Protein AF-A0A0U1M6E9-F1 (afdb_monomer)

Foldseek 3Di:
DDDDDDDDDDDDDDDDDDDDDDDDDDDDDDDDDDDDDDDDDDDDDDDDDDDDDDPVCPPDDDPLLDPPPDLDPVSVVVSVVVSVVVVVVVVVVVVVVVVVVVPDDDDDDDDDDDDDDDDDDDDDDDPDDQDQALPAPPCNVVVLVVLVVVQVVCVVVVHHDPLSVQLVLLVQLSVLLCLLCVQQVHHSVLRNDQPRWAPLCDDDPPDDLVSHDPLLRADPQSNPQTDRNSLRSQSHRVSSNVVSVCPPVDDVNVVSCLRHVSVDCQNQFKYWHAADRSNDNSRIDIDGNCPDFWWFFWQAALVCQLPTDIDTDDFPDDDLQKWKFQFFKFWDDPVQNCQSNCLVHDFDPRAADTFLTWGFTCDHHPPQDPDDGGFTKHAGQWQWACCCVQHDDPCSVVLNRLPHPDPQTATQARGAGNSRGGHHHRLTRMHMGRNQRIGGQDPLDDSQQRSLCRFLLQQLLVQCVVLPQAQVWAEEEEDCASNRLSNLLNSVLRHHVAYEYEYAAPVCFVVSVVSPHPYYHHNNPDPPSLVVQFQPGQEYEYQAADQPPPVLSVLRNHHAQHEYEYRHDGSDDHYDDDPCSCPVRVYYYYYTGGGRSVSSNVSSVSCSVSVRGGDEDEDASVCVSVVSVCVVVRVPPHIYMHGDPVRD

Sequence (648 aa):
MRLAMNGTDQVTLFEPAKDMIKPAVASGYDACAYKGNWSPDYTNITFGICAYFMRQQAGIRLPEDDWTGVTDREARKKLQNRLNQRAHRLRRKDNTRSRKALNQQTKPQYNSSQILGESLVDVQEGKDGFAICSSSPKNSEMLRRRIEAAAYKSYLEGAPKLEHLISLSRLNVHRAIKDNIIAIGMTPSWMIDDNSISIFNLQVPGFTEDSIPLSLRPTVIQRQIPHHPWLDFFPFPRMRDNLILAGDSFDDTQLCRDMTAFWDNKSVGTVLLVWGQPWDPENWEMINDTDYAFQGWMGLDKDSIGNLKWQTYEPKPWEETDVDIKVTHCGICGSDLHTLRSGWGATMYPCVVGHEIVGIAVRVGSEVKHIKVGDRVGVGAQSDSCRNRTGKCKDCTLGRENLCNKKGRCDTYNSVFLNGGKSYGGYADYNRTPGAFVVRIPDGLSSSAAAPMLCGGITTYAPLKNNGCGPNKSVAIIGVGGLGHFGILWAKALGAARVVGISRKESKRADVLKLGADDYIATEDEEDWALKHAGSFDLIVSTVSSPTMPLREYIGLLDSNGTLVQVGAPEDKLPDILAFDLIMKGRSLSGSLIGPPAQIEEMLQLAVEKNVQPWIQERPMSEANQAVMDMENGLARYRYTLVNEKHT

Nearest PDB structures (foldseek):
  1rjw-assembly1_D  TM=9.323E-01  e=1.829E-30  Geobacillus stearothermophilus
  4gkv-assembly1_C  TM=9.189E-01  e=7.071E-30  Escherichia coli K-12
  6n7l-assembly2_H  TM=9.159E-01  e=3.236E-29  Elizabethkingia anophelis NUHP1
  4z6k-assembly1_D  TM=9.227E-01  e=4.569E-28  Moraxella sp. TAE123
  1h2b-assembly1_B  TM=8.550E-01  e=3.751E-24  Aeropyrum pernix

Structure (mmCIF, N/CA/C/O backbone):
data_AF-A0A0U1M6E9-F1
#
_entry.id   AF-A0A0U1M6E9-F1
#
loop_
_atom_site.group_PDB
_atom_site.id
_atom_site.type_symbol
_atom_site.label_atom_id
_atom_site.label_alt_id
_atom_site.label_comp_id
_atom_site.label_asym_id
_atom_site.label_entity_id
_atom_site.label_seq_id
_atom_site.pdbx_PDB_ins_code
_atom_site.Cartn_x
_atom_site.Cartn_y
_atom_site.Cartn_z
_atom_site.occupancy
_atom_site.B_iso_or_equiv
_atom_site.auth_seq_id
_atom_site.auth_comp_id
_atom_site.auth_asym_id
_atom_site.auth_atom_id
_atom_site.pdbx_PDB_model_num
ATOM 1 N N . MET A 1 1 ? 16.988 3.629 -25.836 1.00 22.61 1 MET A N 1
ATOM 2 C CA . MET A 1 1 ? 18.094 4.605 -25.770 1.00 22.61 1 MET A CA 1
ATOM 3 C C . MET A 1 1 ? 18.431 5.056 -27.192 1.00 22.61 1 MET A C 1
ATOM 5 O O . MET A 1 1 ? 19.005 4.283 -27.944 1.00 22.61 1 MET A O 1
ATOM 9 N N . ARG A 1 2 ? 17.979 6.246 -27.611 1.00 20.78 2 ARG A N 1
ATOM 10 C CA . ARG A 1 2 ? 18.458 6.913 -28.835 1.00 20.78 2 ARG A CA 1
ATOM 11 C C . ARG A 1 2 ? 19.473 7.953 -28.376 1.00 20.78 2 ARG A C 1
ATOM 13 O O . ARG A 1 2 ? 19.093 8.907 -27.709 1.00 20.78 2 ARG A O 1
ATOM 20 N N . LEU A 1 3 ? 20.747 7.729 -28.672 1.00 21.64 3 LEU A N 1
ATOM 21 C CA . LEU A 1 3 ? 21.781 8.742 -28.505 1.00 21.64 3 LEU A CA 1
ATOM 22 C C . LEU A 1 3 ? 21.714 9.669 -29.718 1.00 21.64 3 LEU A C 1
ATOM 24 O O . LEU A 1 3 ? 22.080 9.277 -30.821 1.00 21.64 3 LEU A O 1
ATOM 28 N N . ALA A 1 4 ? 21.224 10.884 -29.508 1.00 24.69 4 ALA A N 1
ATOM 29 C CA . ALA A 1 4 ? 21.472 12.008 -30.394 1.00 24.69 4 ALA A CA 1
ATOM 30 C C . ALA A 1 4 ? 21.712 13.230 -29.505 1.00 24.69 4 ALA A C 1
ATOM 32 O O . ALA A 1 4 ? 20.782 13.781 -28.924 1.00 24.69 4 ALA A O 1
ATOM 33 N N . MET A 1 5 ? 22.981 13.599 -29.359 1.00 29.39 5 MET A N 1
ATOM 34 C CA . MET A 1 5 ? 23.391 14.917 -28.895 1.00 29.39 5 MET A CA 1
ATOM 35 C C . MET A 1 5 ? 24.010 15.621 -30.094 1.00 29.39 5 MET A C 1
ATOM 37 O O . MET A 1 5 ? 24.969 15.106 -30.655 1.00 29.39 5 MET A O 1
ATOM 41 N N . ASN A 1 6 ? 23.469 16.778 -30.459 1.00 29.14 6 ASN A N 1
ATOM 42 C CA . ASN A 1 6 ? 24.199 17.812 -31.180 1.00 29.14 6 ASN A CA 1
ATOM 43 C C . ASN A 1 6 ? 23.867 19.143 -30.509 1.00 29.14 6 ASN A C 1
ATOM 45 O O . ASN A 1 6 ? 22.697 19.462 -30.295 1.00 29.14 6 ASN A O 1
ATOM 49 N N . GLY A 1 7 ? 24.915 19.866 -30.126 1.00 26.55 7 GLY A N 1
ATOM 50 C CA . GLY A 1 7 ? 24.835 21.198 -29.550 1.00 26.55 7 GLY A CA 1
ATOM 51 C C . GLY A 1 7 ? 24.865 22.299 -30.609 1.00 26.55 7 GLY A C 1
ATOM 52 O O . GLY A 1 7 ? 25.395 22.112 -31.702 1.00 26.55 7 GLY A O 1
ATOM 53 N N . THR A 1 8 ? 24.330 23.441 -30.175 1.00 27.47 8 THR A N 1
ATOM 54 C CA . THR A 1 8 ? 24.464 24.824 -30.667 1.00 27.47 8 THR A CA 1
ATOM 55 C C . THR A 1 8 ? 23.654 25.267 -31.896 1.00 27.47 8 THR A C 1
ATOM 57 O O . THR A 1 8 ? 24.064 25.100 -33.039 1.00 27.47 8 THR A O 1
ATOM 60 N N . ASP A 1 9 ? 22.496 25.868 -31.583 1.00 26.83 9 ASP A N 1
ATOM 61 C CA . ASP A 1 9 ? 21.990 27.197 -31.975 1.00 26.83 9 ASP A CA 1
ATOM 62 C C . ASP A 1 9 ? 22.144 27.689 -33.427 1.00 26.83 9 ASP A C 1
ATOM 64 O O . ASP A 1 9 ? 23.169 28.244 -33.805 1.00 26.83 9 ASP A O 1
ATOM 68 N N . GLN A 1 10 ? 21.046 27.656 -34.194 1.00 25.05 10 GLN A N 1
ATOM 69 C CA . GLN A 1 10 ? 20.233 28.849 -34.500 1.00 25.05 10 GLN A CA 1
ATOM 70 C C . GLN A 1 10 ? 18.951 28.472 -35.266 1.00 25.05 10 GLN A C 1
ATOM 72 O O . GLN A 1 10 ? 18.933 27.608 -36.138 1.00 25.05 10 GLN A O 1
ATOM 77 N N . VAL A 1 11 ? 17.858 29.141 -34.897 1.00 23.81 11 VAL A N 1
ATOM 78 C CA . VAL A 1 11 ? 16.506 29.008 -35.452 1.00 23.81 11 VAL A CA 1
ATOM 79 C C . VAL A 1 11 ? 16.386 29.822 -36.742 1.00 23.81 11 VAL A C 1
ATOM 81 O O . VAL A 1 11 ? 16.723 31.004 -36.755 1.00 23.81 11 VAL A O 1
ATOM 84 N N . THR A 1 12 ? 15.816 29.245 -37.803 1.00 25.31 12 THR A N 1
ATOM 85 C CA . THR A 1 12 ? 15.094 30.020 -38.828 1.00 25.31 12 THR A CA 1
ATOM 86 C C . THR A 1 12 ? 14.003 29.176 -39.491 1.00 25.31 12 THR A C 1
ATOM 88 O O . THR A 1 12 ? 14.226 28.043 -39.908 1.00 25.31 12 THR A O 1
ATOM 91 N N . LEU A 1 13 ? 12.797 29.745 -39.517 1.00 22.72 13 LEU A N 1
ATOM 92 C CA . LEU A 1 13 ? 11.547 29.203 -40.055 1.00 22.72 13 LEU A CA 1
ATOM 93 C C . LEU A 1 13 ? 11.471 29.413 -41.576 1.00 22.72 13 LEU A C 1
ATOM 95 O O . LEU A 1 13 ? 11.763 30.515 -42.029 1.00 22.72 13 LEU A O 1
ATOM 99 N N . PHE A 1 14 ? 10.975 28.425 -42.331 1.00 23.66 14 PHE A N 1
ATOM 100 C CA . PHE A 1 14 ? 10.361 28.646 -43.649 1.00 23.66 14 PHE A CA 1
ATOM 101 C C . PHE A 1 14 ? 9.139 27.731 -43.856 1.00 23.66 14 PHE A C 1
ATOM 103 O O . PHE A 1 14 ? 9.189 26.529 -43.600 1.00 23.66 14 PHE A O 1
ATOM 110 N N . GLU A 1 15 ? 8.036 28.351 -44.284 1.00 26.84 15 GLU A N 1
ATOM 111 C CA . GLU A 1 15 ? 6.724 27.772 -44.615 1.00 26.84 15 GLU A CA 1
ATOM 112 C C . GLU A 1 15 ? 6.699 27.021 -45.971 1.00 26.84 15 GLU A C 1
ATOM 114 O O . GLU A 1 15 ? 7.597 27.207 -46.795 1.00 26.84 15 GLU A O 1
ATOM 119 N N . PRO A 1 16 ? 5.669 26.182 -46.236 1.00 26.12 16 PRO A N 1
ATOM 120 C CA . PRO A 1 16 ? 5.610 25.302 -47.403 1.00 26.12 16 PRO A CA 1
ATOM 121 C C . PRO A 1 16 ? 4.965 25.963 -48.633 1.00 26.12 16 PRO A C 1
ATOM 123 O O . PRO A 1 16 ? 3.899 26.573 -48.542 1.00 26.12 16 PRO A O 1
ATOM 126 N N . ALA A 1 17 ? 5.549 25.749 -49.815 1.00 26.36 17 ALA A N 1
ATOM 127 C CA . ALA A 1 17 ? 4.908 26.070 -51.090 1.00 26.36 17 ALA A CA 1
ATOM 128 C C . ALA A 1 17 ? 3.998 24.918 -51.565 1.00 26.36 17 ALA A C 1
ATOM 130 O O . ALA A 1 17 ? 4.390 23.750 -51.568 1.00 26.36 17 ALA A O 1
ATOM 131 N N . LYS A 1 18 ? 2.772 25.291 -51.947 1.00 25.81 18 LYS A N 1
ATOM 132 C CA . LYS A 1 18 ? 1.712 24.476 -52.560 1.00 25.81 18 LYS A CA 1
ATOM 133 C C . LYS A 1 18 ? 1.840 24.422 -54.095 1.00 25.81 18 LYS A C 1
ATOM 135 O O . LYS A 1 18 ? 2.441 25.309 -54.689 1.00 25.81 18 LYS A O 1
ATOM 140 N N . ASP A 1 19 ? 1.126 23.441 -54.665 1.00 26.77 19 ASP A N 1
ATOM 141 C CA . ASP A 1 19 ? 0.728 23.235 -56.077 1.00 26.77 19 ASP A CA 1
ATOM 142 C C . ASP A 1 19 ? 1.803 22.585 -56.987 1.00 26.77 19 ASP A C 1
ATOM 144 O O . ASP A 1 19 ? 2.976 22.903 -56.895 1.00 26.77 19 ASP A O 1
ATOM 148 N N . MET A 1 20 ? 1.538 21.602 -57.865 1.00 24.59 20 MET A N 1
ATOM 149 C CA . MET A 1 20 ? 0.344 21.267 -58.651 1.00 24.59 20 MET A CA 1
ATOM 150 C C . MET A 1 20 ? 0.161 19.747 -58.876 1.00 24.59 20 MET A C 1
ATOM 152 O O . MET A 1 20 ? 1.091 18.947 -58.843 1.00 24.59 20 MET A O 1
ATOM 156 N N . ILE A 1 21 ? -1.088 19.387 -59.175 1.00 24.52 21 ILE A N 1
ATOM 157 C CA . ILE A 1 21 ? -1.635 18.059 -59.476 1.00 24.52 21 ILE A CA 1
ATOM 158 C C . ILE A 1 21 ? -1.768 17.846 -61.011 1.00 24.52 21 ILE A C 1
ATOM 160 O O . ILE A 1 21 ? -2.099 18.797 -61.717 1.00 24.52 21 ILE A O 1
ATOM 164 N N . LYS A 1 22 ? -1.703 16.560 -61.439 1.00 26.34 22 LYS A N 1
ATOM 165 C CA . LYS A 1 22 ? -2.398 15.860 -62.575 1.00 26.34 22 LYS A CA 1
ATOM 166 C C . LYS A 1 22 ? -1.639 15.522 -63.896 1.00 26.34 22 LYS A C 1
ATOM 168 O O . LYS A 1 22 ? -0.569 16.065 -64.130 1.00 26.34 22 LYS A O 1
ATOM 173 N N . PRO A 1 23 ? -2.127 14.525 -64.693 1.00 36.19 23 PRO A N 1
ATOM 174 C CA . PRO A 1 23 ? -1.373 13.307 -65.047 1.00 36.19 23 PRO A CA 1
ATOM 175 C C . PRO A 1 23 ? -1.349 13.011 -66.570 1.00 36.19 23 PRO A C 1
ATOM 177 O O . PRO A 1 23 ? -1.952 13.731 -67.360 1.00 36.19 23 PRO A O 1
ATOM 180 N N . ALA A 1 24 ? -0.737 11.899 -66.994 1.00 23.94 24 ALA A N 1
ATOM 181 C CA . ALA A 1 24 ? -0.949 11.353 -68.338 1.00 23.94 24 ALA A CA 1
ATOM 182 C C . ALA A 1 24 ? -1.082 9.822 -68.325 1.00 23.94 24 ALA A C 1
ATOM 184 O O . ALA A 1 24 ? -0.353 9.112 -67.638 1.00 23.94 24 ALA A O 1
ATOM 185 N N . VAL A 1 25 ? -2.073 9.364 -69.088 1.00 25.84 25 VAL A N 1
ATOM 186 C CA . VAL A 1 25 ? -2.580 8.003 -69.297 1.00 25.84 25 VAL A CA 1
ATOM 187 C C . VAL A 1 25 ? -2.230 7.574 -70.727 1.00 25.84 25 VAL A C 1
ATOM 189 O O . VAL A 1 25 ? -2.335 8.417 -71.612 1.00 25.84 25 VAL A O 1
ATOM 192 N N . ALA A 1 26 ? -1.909 6.291 -70.953 1.00 24.92 26 ALA A N 1
ATOM 193 C CA . ALA A 1 26 ? -2.154 5.501 -72.187 1.00 24.92 26 ALA A CA 1
ATOM 194 C C . ALA A 1 26 ? -1.598 4.064 -71.974 1.00 24.92 26 ALA A C 1
ATOM 196 O O . ALA A 1 26 ? -0.418 3.928 -71.675 1.00 24.92 26 ALA A O 1
ATOM 197 N N . SER A 1 27 ? -2.415 3.004 -71.811 1.00 26.33 27 SER A N 1
ATOM 198 C CA . SER A 1 27 ? -3.004 2.093 -72.839 1.00 26.33 27 SER A CA 1
ATOM 199 C C . SER A 1 27 ? -1.961 1.291 -73.649 1.00 26.33 27 SER A C 1
ATOM 201 O O . SER A 1 27 ? -1.072 1.915 -74.206 1.00 26.33 27 SER A O 1
ATOM 203 N N . GLY A 1 28 ? -2.001 -0.033 -73.862 1.00 23.94 28 GLY A N 1
ATOM 204 C CA . GLY A 1 28 ? -2.926 -1.132 -73.538 1.00 23.94 28 GLY A CA 1
ATOM 205 C C . GLY A 1 28 ? -2.527 -2.425 -74.306 1.00 23.94 28 GLY A C 1
ATOM 206 O O . GLY A 1 28 ? -1.734 -2.322 -75.235 1.00 23.94 28 GLY A O 1
ATOM 207 N N . TYR A 1 29 ? -3.133 -3.571 -73.924 1.00 25.09 29 TYR A N 1
ATOM 208 C CA . TYR A 1 29 ? -3.356 -4.846 -74.673 1.00 25.09 29 TYR A CA 1
ATOM 209 C C . TYR A 1 29 ? -2.116 -5.668 -75.154 1.00 25.09 29 TYR A C 1
ATOM 211 O O . TYR A 1 29 ? -1.067 -5.107 -75.415 1.00 25.09 29 TYR A O 1
ATOM 219 N N . ASP A 1 30 ? -2.091 -7.006 -75.290 1.00 25.47 30 ASP A N 1
ATOM 220 C CA . ASP A 1 30 ? -3.135 -8.042 -75.333 1.00 25.47 30 ASP A CA 1
ATOM 221 C C . ASP A 1 30 ? -2.570 -9.475 -75.108 1.00 25.47 30 ASP A C 1
ATOM 223 O O . ASP A 1 30 ? -1.360 -9.702 -75.112 1.00 25.47 30 ASP A O 1
ATOM 227 N N . ALA A 1 31 ? -3.477 -10.440 -74.925 1.00 29.22 31 ALA A N 1
ATOM 228 C CA . ALA A 1 31 ? -3.264 -11.855 -74.592 1.00 29.22 31 ALA A CA 1
ATOM 229 C C . ALA A 1 31 ? -2.835 -12.781 -75.758 1.00 29.22 31 ALA A C 1
ATOM 231 O O . ALA A 1 31 ? -3.095 -12.492 -76.921 1.00 29.22 31 ALA A O 1
ATOM 232 N N . CYS A 1 32 ? -2.324 -13.986 -75.443 1.00 23.27 32 CYS A N 1
ATOM 233 C CA . CYS A 1 32 ? -2.532 -15.172 -76.291 1.00 23.27 32 CYS A CA 1
ATOM 234 C C . CYS A 1 32 ? -2.420 -16.495 -75.503 1.00 23.27 32 CYS A C 1
ATOM 236 O O . CYS A 1 32 ? -1.540 -16.667 -74.662 1.00 23.27 32 CYS A O 1
ATOM 238 N N . ALA A 1 33 ? -3.331 -17.427 -75.786 1.00 26.28 33 ALA A N 1
ATOM 239 C CA . ALA A 1 33 ? -3.448 -18.762 -75.199 1.00 26.28 33 ALA A CA 1
ATOM 240 C C . ALA A 1 33 ? -3.190 -19.834 -76.270 1.00 26.28 33 ALA A C 1
ATOM 242 O O . ALA A 1 33 ? -3.603 -19.635 -77.408 1.00 26.28 33 ALA A O 1
ATOM 243 N N . TYR A 1 34 ? -2.628 -21.001 -75.917 1.00 23.72 34 TYR A N 1
ATOM 244 C CA . TYR A 1 34 ? -2.814 -22.228 -76.710 1.00 23.72 34 TYR A CA 1
ATOM 245 C C . TYR A 1 34 ? -2.674 -23.522 -75.885 1.00 23.72 34 TYR A C 1
ATOM 247 O O . TYR A 1 34 ? -1.959 -23.577 -74.888 1.00 23.72 34 TYR A O 1
ATOM 255 N N . LYS A 1 35 ? -3.432 -24.541 -76.312 1.00 25.89 35 LYS A N 1
ATOM 256 C CA . LYS A 1 35 ? -3.700 -25.860 -75.704 1.00 25.89 35 LYS A CA 1
ATOM 257 C C . LYS A 1 35 ? -2.743 -26.957 -76.221 1.00 25.89 35 LYS A C 1
ATOM 259 O O . LYS A 1 35 ? -2.314 -26.872 -77.364 1.00 25.89 35 LYS A O 1
ATOM 264 N N . GLY A 1 36 ? -2.556 -28.049 -75.462 1.00 24.30 36 GLY A N 1
ATOM 265 C CA . GLY A 1 36 ? -1.983 -29.330 -75.935 1.00 24.30 36 GLY A CA 1
ATOM 266 C C . GLY A 1 36 ? -1.994 -30.430 -74.853 1.00 24.30 36 GLY A C 1
ATOM 267 O O . GLY A 1 36 ? -1.836 -30.112 -73.683 1.00 24.30 36 GLY A O 1
ATOM 268 N N . ASN A 1 37 ? -2.244 -31.694 -75.220 1.00 22.70 37 ASN A N 1
ATOM 269 C CA . ASN A 1 37 ? -2.797 -32.780 -74.382 1.00 22.70 37 ASN A CA 1
ATOM 270 C C . ASN A 1 37 ? -2.036 -34.132 -74.625 1.00 22.70 37 ASN A C 1
ATOM 272 O O . ASN A 1 37 ? -1.705 -34.389 -75.775 1.00 22.70 37 ASN A O 1
ATOM 276 N N . TRP A 1 38 ? -1.892 -34.987 -73.582 1.00 22.62 38 TRP A N 1
ATOM 277 C CA . TRP A 1 38 ? -1.633 -36.473 -73.503 1.00 22.62 38 TRP A CA 1
ATOM 278 C C . TRP A 1 38 ? -0.226 -37.160 -73.665 1.00 22.62 38 TRP A C 1
ATOM 280 O O . TRP A 1 38 ? 0.299 -37.244 -74.765 1.00 22.62 38 TRP A O 1
ATOM 290 N N . SER A 1 39 ? 0.275 -37.716 -72.525 1.00 22.48 39 SER A N 1
ATOM 291 C CA . SER A 1 39 ? 0.892 -39.045 -72.127 1.00 22.48 39 SER A CA 1
ATOM 292 C C . SER A 1 39 ? 1.639 -40.012 -73.099 1.00 22.48 39 SER A C 1
ATOM 294 O O . SER A 1 39 ? 1.346 -39.947 -74.286 1.00 22.48 39 SER A O 1
ATOM 296 N N . PRO A 1 40 ? 2.247 -41.146 -72.626 1.00 38.84 40 PRO A N 1
ATOM 297 C CA . PRO A 1 40 ? 3.226 -41.434 -71.538 1.00 38.84 40 PRO A CA 1
ATOM 298 C C . PRO A 1 40 ? 4.446 -42.298 -72.025 1.00 38.84 40 PRO A C 1
ATOM 300 O O . PRO A 1 40 ? 4.388 -42.819 -73.128 1.00 38.84 40 PRO A O 1
ATOM 303 N N . ASP A 1 41 ? 5.530 -42.453 -71.232 1.00 24.00 41 ASP A N 1
ATOM 304 C CA . ASP A 1 41 ? 6.306 -43.719 -71.013 1.00 24.00 41 ASP A CA 1
ATOM 305 C C . ASP A 1 41 ? 7.751 -43.526 -70.445 1.00 24.00 41 ASP A C 1
ATOM 307 O O . ASP A 1 41 ? 8.529 -42.743 -70.978 1.00 24.00 41 ASP A O 1
ATOM 311 N N . TYR A 1 42 ? 8.039 -44.249 -69.335 1.00 24.47 42 TYR A N 1
ATOM 312 C CA . TYR A 1 42 ? 9.275 -44.914 -68.804 1.00 24.47 42 TYR A CA 1
ATOM 313 C C . TYR A 1 42 ? 10.702 -44.345 -69.111 1.00 24.47 42 TYR A C 1
ATOM 315 O O . TYR A 1 42 ? 10.984 -43.995 -70.242 1.00 24.47 42 TYR A O 1
ATOM 323 N N . THR A 1 43 ? 11.763 -44.298 -68.269 1.00 25.56 43 THR A N 1
ATOM 324 C CA . THR A 1 43 ? 12.164 -44.775 -66.912 1.00 25.56 43 THR A CA 1
ATOM 325 C C . THR A 1 43 ? 13.577 -44.223 -66.553 1.00 25.56 43 THR A C 1
ATOM 327 O O . THR A 1 43 ? 14.366 -44.018 -67.469 1.00 25.56 43 THR A O 1
ATOM 330 N N . ASN A 1 44 ? 13.911 -44.146 -65.243 1.00 24.61 44 ASN A N 1
ATOM 331 C CA . ASN A 1 44 ? 15.246 -44.286 -64.572 1.00 24.61 44 ASN A CA 1
ATOM 332 C C . ASN A 1 44 ? 15.926 -43.100 -63.831 1.00 24.61 44 ASN A C 1
ATOM 334 O O . ASN A 1 44 ? 16.815 -42.468 -64.372 1.00 24.61 44 ASN A O 1
ATOM 338 N N . ILE A 1 45 ? 15.638 -42.989 -62.520 1.00 30.80 45 ILE A N 1
ATOM 339 C CA . ILE A 1 45 ? 16.540 -42.888 -61.332 1.00 30.80 45 ILE A CA 1
ATOM 340 C C . ILE A 1 45 ? 17.881 -42.117 -61.438 1.00 30.80 45 ILE A C 1
ATOM 342 O O . ILE A 1 45 ? 18.860 -42.668 -61.931 1.00 30.80 45 ILE A O 1
ATOM 346 N N . THR A 1 46 ? 17.965 -40.962 -60.746 1.00 25.84 46 THR A N 1
ATOM 347 C CA . THR A 1 46 ? 19.076 -40.527 -59.848 1.00 25.84 46 THR A CA 1
ATOM 348 C C . THR A 1 46 ? 18.699 -39.285 -59.015 1.00 25.84 46 THR A C 1
ATOM 350 O O . THR A 1 46 ? 18.183 -38.294 -59.528 1.00 25.84 46 THR A O 1
ATOM 353 N N . PHE A 1 47 ? 19.010 -39.333 -57.716 1.00 27.89 47 PHE A N 1
ATOM 354 C CA . PHE A 1 47 ? 18.908 -38.230 -56.751 1.00 27.89 47 PHE A CA 1
ATOM 355 C C . PHE A 1 47 ? 19.904 -37.099 -57.065 1.00 27.89 47 PHE A C 1
ATOM 357 O O . PHE A 1 47 ? 21.082 -37.367 -57.284 1.00 27.89 47 PHE A O 1
ATOM 364 N N . GLY A 1 48 ? 19.446 -35.843 -56.998 1.00 24.39 48 GLY A N 1
ATOM 365 C CA . GLY A 1 48 ? 20.277 -34.639 -57.074 1.00 24.39 48 GLY A CA 1
ATOM 366 C C . GLY A 1 48 ? 19.759 -33.528 -56.150 1.00 24.39 48 GLY A C 1
ATOM 367 O O . GLY A 1 48 ? 18.560 -33.403 -55.902 1.00 24.39 48 GLY A O 1
ATOM 368 N N . ILE A 1 49 ? 20.713 -32.785 -55.600 1.00 30.83 49 ILE A N 1
ATOM 369 C CA . ILE A 1 49 ? 20.632 -31.741 -54.571 1.00 30.83 49 ILE A CA 1
ATOM 370 C C . ILE A 1 49 ? 20.093 -30.422 -55.162 1.00 30.83 49 ILE A C 1
ATOM 372 O O . ILE A 1 49 ? 20.458 -30.063 -56.275 1.00 30.83 49 ILE A O 1
ATOM 376 N N . CYS A 1 50 ? 19.294 -29.663 -54.397 1.00 25.45 50 CYS A N 1
ATOM 377 C CA . CYS A 1 50 ? 19.015 -28.241 -54.657 1.00 25.45 50 CYS A CA 1
ATOM 378 C C . CYS A 1 50 ? 19.145 -27.427 -53.360 1.00 25.45 50 CYS A C 1
ATOM 380 O O . CYS A 1 50 ? 18.282 -27.495 -52.480 1.00 25.45 50 CYS A O 1
ATOM 382 N N . ALA A 1 51 ? 20.214 -26.636 -53.276 1.00 29.12 51 ALA A N 1
ATOM 383 C CA . ALA A 1 51 ? 20.317 -25.465 -52.413 1.00 29.12 51 ALA A CA 1
ATOM 384 C C . ALA A 1 51 ? 19.845 -24.209 -53.175 1.00 29.12 51 ALA A C 1
ATOM 386 O O . ALA A 1 51 ? 19.829 -24.193 -54.401 1.00 29.12 51 ALA A O 1
ATOM 387 N N . TYR A 1 52 ? 19.496 -23.168 -52.413 1.00 31.39 52 TYR A N 1
ATOM 388 C CA . TYR A 1 52 ? 19.096 -21.816 -52.837 1.00 31.39 52 TYR A CA 1
ATOM 389 C C . TYR A 1 52 ? 17.682 -21.612 -53.401 1.00 31.39 52 TYR A C 1
ATOM 391 O O . TYR A 1 52 ? 17.479 -21.171 -54.520 1.00 31.39 52 TYR A O 1
ATOM 399 N N . PHE A 1 53 ? 16.690 -21.775 -52.524 1.00 26.62 53 PHE A N 1
ATOM 400 C CA . PHE A 1 53 ? 15.602 -20.798 -52.390 1.00 26.62 53 PHE A CA 1
ATOM 401 C C . PHE A 1 53 ? 15.221 -20.725 -50.908 1.00 26.62 53 PHE A C 1
ATOM 403 O O . PHE A 1 53 ? 14.994 -21.754 -50.265 1.00 26.62 53 PHE A O 1
ATOM 410 N N . MET A 1 54 ? 15.156 -19.521 -50.335 1.00 28.86 54 MET A N 1
ATOM 411 C CA . MET A 1 54 ? 14.621 -19.344 -48.985 1.00 28.86 54 MET A CA 1
ATOM 412 C C . MET A 1 54 ? 13.169 -19.845 -48.956 1.00 28.86 54 MET A C 1
ATOM 414 O O . MET A 1 54 ? 12.269 -19.205 -49.494 1.00 28.86 54 MET A O 1
ATOM 418 N N . ARG A 1 55 ? 12.909 -20.978 -48.287 1.00 33.66 55 ARG A N 1
ATOM 419 C CA . ARG A 1 55 ? 11.568 -21.598 -48.172 1.00 33.66 55 ARG A CA 1
ATOM 420 C C . ARG A 1 55 ? 10.501 -20.719 -47.495 1.00 33.66 55 ARG A C 1
ATOM 422 O O . ARG A 1 55 ? 9.344 -21.122 -47.437 1.00 33.66 55 ARG A O 1
ATOM 429 N N . GLN A 1 56 ? 10.850 -19.526 -47.014 1.00 36.47 56 GLN A N 1
ATOM 430 C CA . GLN A 1 56 ? 9.890 -18.538 -46.511 1.00 36.47 56 GLN A CA 1
ATOM 431 C C . GLN A 1 56 ? 9.251 -17.680 -47.625 1.00 36.47 56 GLN A C 1
ATOM 433 O O . GLN A 1 56 ? 8.244 -17.030 -47.371 1.00 36.47 56 GLN A O 1
ATOM 438 N N . GLN A 1 57 ? 9.750 -17.730 -48.868 1.00 35.84 57 GLN A N 1
ATOM 439 C CA . GLN A 1 57 ? 9.202 -16.969 -50.006 1.00 35.84 57 GLN A CA 1
ATOM 440 C C . GLN A 1 57 ? 8.132 -17.712 -50.826 1.00 35.84 57 GLN A C 1
ATOM 442 O O . GLN A 1 57 ? 7.524 -17.123 -51.714 1.00 35.84 57 GLN A O 1
ATOM 447 N N . ALA A 1 58 ? 7.807 -18.969 -50.502 1.00 36.06 58 ALA A N 1
ATOM 448 C CA . ALA A 1 58 ? 6.784 -19.745 -51.223 1.00 36.06 58 ALA A CA 1
ATOM 449 C C . ALA A 1 58 ? 5.339 -19.191 -51.083 1.00 36.06 58 ALA A C 1
ATOM 451 O O . ALA A 1 58 ? 4.391 -19.768 -51.620 1.00 36.06 58 ALA A O 1
ATOM 452 N N . GLY A 1 59 ? 5.156 -18.088 -50.346 1.00 42.19 59 GLY A N 1
ATOM 453 C CA . GLY A 1 59 ? 3.879 -17.411 -50.119 1.00 42.19 59 GLY A CA 1
ATOM 454 C C . GLY A 1 59 ? 3.739 -16.021 -50.750 1.00 42.19 59 GLY A C 1
ATOM 455 O O . GLY A 1 59 ? 2.663 -15.440 -50.610 1.00 42.19 59 GLY A O 1
ATOM 456 N N . ILE A 1 60 ? 4.762 -15.486 -51.430 1.00 44.47 60 ILE A N 1
ATOM 457 C CA . ILE A 1 60 ? 4.669 -14.183 -52.109 1.00 44.47 60 ILE A CA 1
ATOM 458 C C . ILE A 1 60 ? 3.864 -14.384 -53.392 1.00 44.47 60 ILE A C 1
ATOM 460 O O . ILE A 1 60 ? 4.261 -15.143 -54.274 1.00 44.47 60 ILE A O 1
ATOM 464 N N . ARG A 1 61 ? 2.686 -13.761 -53.474 1.00 48.31 61 ARG A N 1
ATOM 465 C CA . ARG A 1 61 ? 1.813 -13.852 -54.658 1.00 48.31 61 ARG A CA 1
ATOM 466 C C . ARG A 1 61 ? 1.571 -12.503 -55.332 1.00 48.31 61 ARG A C 1
ATOM 468 O O . ARG A 1 61 ? 0.991 -12.501 -56.412 1.00 48.31 61 ARG A O 1
ATOM 475 N N . LEU A 1 62 ? 1.987 -11.392 -54.714 1.00 48.88 62 LEU A N 1
ATOM 476 C CA . LEU A 1 62 ? 1.790 -10.023 -55.202 1.00 48.88 62 LEU A CA 1
ATOM 477 C C . LEU A 1 62 ? 3.018 -9.140 -54.867 1.00 48.88 62 LEU A C 1
ATOM 479 O O . LEU A 1 62 ? 3.659 -9.403 -53.847 1.00 48.88 62 LEU A O 1
ATOM 483 N N . PRO A 1 63 ? 3.349 -8.111 -55.675 1.00 48.94 63 PRO A N 1
ATOM 484 C CA . PRO A 1 63 ? 4.500 -7.220 -55.451 1.00 48.94 63 PRO A CA 1
ATOM 485 C C . PRO A 1 63 ? 4.505 -6.506 -54.090 1.00 48.94 63 PRO A C 1
ATOM 487 O O . PRO A 1 63 ? 5.558 -6.250 -53.524 1.00 48.94 63 PRO A O 1
ATOM 490 N N . GLU A 1 64 ? 3.334 -6.221 -53.524 1.00 51.53 64 GLU A N 1
ATOM 491 C CA . GLU A 1 64 ? 3.178 -5.601 -52.202 1.00 51.53 64 GLU A CA 1
ATOM 492 C C . GLU A 1 64 ? 3.453 -6.539 -51.009 1.00 51.53 64 GLU A C 1
ATOM 494 O O . GLU A 1 64 ? 3.462 -6.084 -49.864 1.00 51.53 64 GLU A O 1
ATOM 499 N N . ASP A 1 65 ? 3.651 -7.837 -51.260 1.00 49.31 65 ASP A N 1
ATOM 500 C CA . ASP A 1 65 ? 4.061 -8.836 -50.265 1.00 49.31 65 ASP A CA 1
ATOM 501 C C . ASP A 1 65 ? 5.600 -9.042 -50.270 1.00 49.31 65 ASP A C 1
ATOM 503 O O . ASP A 1 65 ? 6.113 -9.878 -49.520 1.00 49.31 65 ASP A O 1
ATOM 507 N N . ASP A 1 66 ? 6.336 -8.286 -51.100 1.00 53.00 66 ASP A N 1
ATOM 508 C CA . ASP A 1 66 ? 7.798 -8.270 -51.144 1.00 53.00 66 ASP A CA 1
ATOM 509 C C . ASP A 1 66 ? 8.382 -7.329 -50.074 1.00 53.00 66 ASP A C 1
ATOM 511 O O . ASP A 1 66 ? 8.225 -6.111 -50.092 1.00 53.00 66 ASP A O 1
ATOM 515 N N . TRP A 1 67 ? 9.053 -7.934 -49.102 1.00 54.88 67 TRP A N 1
ATOM 516 C CA . TRP A 1 67 ? 9.758 -7.289 -47.994 1.00 54.88 67 TRP A CA 1
ATOM 517 C C . TRP A 1 67 ? 11.225 -6.934 -48.278 1.00 54.88 67 TRP A C 1
ATOM 519 O O . TRP A 1 67 ? 11.909 -6.407 -47.395 1.00 54.88 67 TRP A O 1
ATOM 529 N N . THR A 1 68 ? 11.730 -7.219 -49.477 1.00 42.34 68 THR A N 1
ATOM 530 C CA . THR A 1 68 ? 13.123 -6.941 -49.835 1.00 42.34 68 THR A CA 1
ATOM 531 C C . THR A 1 68 ? 13.347 -5.422 -49.886 1.00 42.34 68 THR A C 1
ATOM 533 O O . THR A 1 68 ? 12.735 -4.725 -50.686 1.00 42.34 68 THR A O 1
ATOM 536 N N . GLY A 1 69 ? 14.195 -4.885 -48.998 1.00 44.41 69 GLY A N 1
ATOM 537 C CA . GLY A 1 69 ? 14.526 -3.450 -48.953 1.00 44.41 69 GLY A CA 1
ATOM 538 C C . GLY A 1 69 ? 13.603 -2.556 -48.108 1.00 44.41 69 GLY A C 1
ATOM 539 O O . GLY A 1 69 ? 13.794 -1.343 -48.087 1.00 44.41 69 GLY A O 1
ATOM 540 N N . VAL A 1 70 ? 12.627 -3.107 -47.373 1.00 51.06 70 VAL A N 1
ATOM 541 C CA . VAL A 1 70 ? 11.828 -2.320 -46.410 1.00 51.06 70 VAL A CA 1
ATOM 542 C C . VAL A 1 70 ? 12.629 -2.149 -45.121 1.00 51.06 70 VAL A C 1
ATOM 544 O O . VAL A 1 70 ? 12.880 -3.142 -44.445 1.00 51.06 70 VAL A O 1
ATOM 547 N N . THR A 1 71 ? 13.015 -0.926 -44.752 1.00 45.78 71 THR A N 1
ATOM 548 C CA . THR A 1 71 ? 13.866 -0.631 -43.574 1.00 45.78 71 THR A CA 1
ATOM 549 C C . THR A 1 71 ? 13.094 -0.112 -42.353 1.00 45.78 71 THR A C 1
ATOM 551 O O . THR A 1 71 ? 13.574 -0.196 -41.224 1.00 45.78 71 THR A O 1
ATOM 554 N N . ASP A 1 72 ? 11.850 0.345 -42.542 1.00 57.69 72 ASP A N 1
ATOM 555 C CA . ASP A 1 72 ? 11.009 0.872 -41.461 1.00 57.69 72 ASP A CA 1
ATOM 556 C C . ASP A 1 72 ? 10.400 -0.227 -40.565 1.00 57.69 72 ASP A C 1
ATOM 558 O O . ASP A 1 72 ? 9.734 -1.165 -41.022 1.00 57.69 72 ASP A O 1
ATOM 562 N N . ARG A 1 73 ? 10.590 -0.074 -39.248 1.00 48.62 73 ARG A N 1
ATOM 563 C CA . ARG A 1 73 ? 10.199 -1.050 -38.217 1.00 48.62 73 ARG A CA 1
ATOM 564 C C . ARG A 1 73 ? 8.684 -1.240 -38.120 1.00 48.62 73 ARG A C 1
ATOM 566 O O . ARG A 1 73 ? 8.208 -2.372 -37.999 1.00 48.62 73 ARG A O 1
ATOM 573 N N . GLU A 1 74 ? 7.911 -0.155 -38.159 1.00 50.31 74 GLU A N 1
ATOM 574 C CA . GLU A 1 74 ? 6.451 -0.247 -38.074 1.00 50.31 74 GLU A CA 1
ATOM 575 C C . GLU A 1 74 ? 5.847 -0.865 -39.334 1.00 50.31 74 GLU A C 1
ATOM 577 O O . GLU A 1 74 ? 4.925 -1.685 -39.240 1.00 50.31 74 GLU A O 1
ATOM 582 N N . ALA A 1 75 ? 6.377 -0.508 -40.505 1.00 54.59 75 ALA A N 1
ATOM 583 C CA . ALA A 1 75 ? 5.986 -1.069 -41.787 1.00 54.59 75 ALA A CA 1
ATOM 584 C C . ALA A 1 75 ? 6.223 -2.585 -41.824 1.00 54.59 75 ALA A C 1
ATOM 586 O O . ALA A 1 75 ? 5.296 -3.327 -42.162 1.00 54.59 75 ALA A O 1
ATOM 587 N N . ARG A 1 76 ? 7.392 -3.065 -41.369 1.00 60.03 76 ARG A N 1
ATOM 588 C CA . ARG A 1 76 ? 7.697 -4.506 -41.252 1.00 60.03 76 ARG A CA 1
ATOM 589 C C . ARG A 1 76 ? 6.702 -5.233 -40.340 1.00 60.03 76 ARG A C 1
ATOM 591 O O . ARG A 1 76 ? 6.105 -6.231 -40.749 1.00 60.03 76 ARG A O 1
ATOM 598 N N . LYS A 1 77 ? 6.448 -4.712 -39.130 1.00 53.53 77 LYS A N 1
ATOM 599 C CA . LYS A 1 77 ? 5.516 -5.327 -38.158 1.00 53.53 77 LYS A CA 1
ATOM 600 C C . LYS A 1 77 ? 4.079 -5.378 -38.695 1.00 53.53 77 LYS A C 1
ATOM 602 O O . LYS A 1 77 ? 3.387 -6.387 -38.536 1.00 53.53 77 LYS A O 1
ATOM 607 N N . LYS A 1 78 ? 3.628 -4.319 -39.378 1.00 59.84 78 LYS A N 1
ATOM 608 C CA . LYS A 1 78 ? 2.310 -4.267 -40.037 1.00 59.84 78 LYS A CA 1
ATOM 609 C C . LYS A 1 78 ? 2.202 -5.286 -41.177 1.00 59.84 78 LYS A C 1
ATOM 611 O O . LYS A 1 78 ? 1.167 -5.951 -41.280 1.00 59.84 78 LYS A O 1
ATOM 616 N N . LEU A 1 79 ? 3.245 -5.444 -41.993 1.00 56.12 79 LEU A N 1
ATOM 617 C CA . LEU A 1 79 ? 3.275 -6.401 -43.105 1.00 56.12 79 LEU A CA 1
ATOM 618 C C . LEU A 1 79 ? 3.253 -7.854 -42.601 1.00 56.12 79 LEU A C 1
ATOM 620 O O . LEU A 1 79 ? 2.423 -8.652 -43.039 1.00 56.12 79 LEU A O 1
ATOM 624 N N . GLN A 1 80 ? 4.073 -8.174 -41.593 1.00 52.94 80 GLN A N 1
ATOM 625 C CA . GLN A 1 80 ? 4.133 -9.506 -40.982 1.00 52.94 80 GLN A CA 1
ATOM 626 C C . GLN A 1 80 ? 2.789 -9.915 -40.362 1.00 52.94 80 GLN A C 1
ATOM 628 O O . GLN A 1 80 ? 2.298 -11.026 -40.582 1.00 52.94 80 GLN A O 1
ATOM 633 N N . ASN A 1 81 ? 2.144 -9.005 -39.627 1.00 53.66 81 ASN A N 1
ATOM 634 C CA . ASN A 1 81 ? 0.823 -9.251 -39.051 1.00 53.66 81 ASN A CA 1
ATOM 635 C C . ASN A 1 81 ? -0.240 -9.490 -40.132 1.00 53.66 81 ASN A C 1
ATOM 637 O O . ASN A 1 81 ? -1.099 -10.361 -39.975 1.00 53.66 81 ASN A O 1
ATOM 641 N N . ARG A 1 82 ? -0.160 -8.772 -41.256 1.00 58.53 82 ARG A N 1
ATOM 642 C CA . ARG A 1 82 ? -1.061 -8.946 -42.402 1.00 58.53 82 ARG A CA 1
ATOM 643 C C . ARG A 1 82 ? -0.890 -10.320 -43.058 1.00 58.53 82 ARG A C 1
ATOM 645 O O . ARG A 1 82 ? -1.893 -11.000 -43.293 1.00 58.53 82 ARG A O 1
ATOM 652 N N . LEU A 1 83 ? 0.347 -10.762 -43.288 1.00 52.97 83 LEU A N 1
ATOM 653 C CA . LEU A 1 83 ? 0.657 -12.093 -43.828 1.00 52.97 83 LEU A CA 1
ATOM 654 C C . LEU A 1 83 ? 0.173 -13.207 -42.890 1.00 52.97 83 LEU A C 1
ATOM 656 O O . LEU A 1 83 ? -0.497 -14.144 -43.333 1.00 52.97 83 LEU A O 1
ATOM 660 N N . ASN A 1 84 ? 0.404 -13.059 -41.583 1.00 50.59 84 ASN A N 1
ATOM 661 C CA . ASN A 1 84 ? -0.071 -13.998 -40.564 1.00 50.59 84 ASN A CA 1
ATOM 662 C C . ASN A 1 84 ? -1.606 -14.105 -40.556 1.00 50.59 84 ASN A C 1
ATOM 664 O O . ASN A 1 84 ? -2.156 -15.210 -40.561 1.00 50.59 84 ASN A O 1
ATOM 668 N N . GLN A 1 85 ? -2.318 -12.975 -40.632 1.00 50.41 85 GLN A N 1
ATOM 669 C CA . GLN A 1 85 ? -3.782 -12.952 -40.717 1.00 50.41 85 GLN A CA 1
ATOM 670 C C . GLN A 1 85 ? -4.309 -13.576 -42.019 1.00 50.41 85 GLN A C 1
ATOM 672 O O . GLN A 1 85 ? -5.315 -14.292 -41.998 1.00 50.41 85 GLN A O 1
ATOM 677 N N . ARG A 1 86 ? -3.642 -13.349 -43.157 1.00 55.19 86 ARG A N 1
ATOM 678 C CA . ARG A 1 86 ? -4.023 -13.928 -44.457 1.00 55.19 86 ARG A CA 1
ATOM 679 C C . ARG A 1 86 ? -3.809 -15.440 -44.475 1.00 55.19 86 ARG A C 1
ATOM 681 O O . ARG A 1 86 ? -4.716 -16.178 -44.863 1.00 55.19 86 ARG A O 1
ATOM 688 N N . ALA A 1 87 ? -2.669 -15.906 -43.966 1.00 49.53 87 ALA A N 1
ATOM 689 C CA . ALA A 1 87 ? -2.371 -17.325 -43.809 1.00 49.53 87 ALA A CA 1
ATOM 690 C C . ALA A 1 87 ? -3.346 -18.010 -42.836 1.00 49.53 87 ALA A C 1
ATOM 692 O O . ALA A 1 87 ? -3.742 -19.150 -43.063 1.00 49.53 87 ALA A O 1
ATOM 693 N N . HIS A 1 88 ? -3.791 -17.320 -41.784 1.00 47.91 88 HIS A N 1
ATOM 694 C CA . HIS A 1 88 ? -4.839 -17.808 -40.883 1.00 47.91 88 HIS A CA 1
ATOM 695 C C . HIS A 1 88 ? -6.205 -17.944 -41.590 1.00 47.91 88 HIS A C 1
ATOM 697 O O . HIS A 1 88 ? -6.889 -18.958 -41.439 1.00 47.91 88 HIS A O 1
ATOM 703 N N . ARG A 1 89 ? -6.596 -16.971 -42.427 1.00 58.28 89 ARG A N 1
ATOM 704 C CA . ARG A 1 89 ? -7.847 -17.030 -43.215 1.00 58.28 89 ARG A CA 1
ATOM 705 C C . ARG A 1 89 ? -7.831 -18.152 -44.259 1.00 58.28 89 ARG A C 1
ATOM 707 O O . ARG A 1 89 ? -8.836 -18.846 -44.409 1.00 58.28 89 ARG A O 1
ATOM 714 N N . LEU A 1 90 ? -6.706 -18.348 -44.951 1.00 51.59 90 LEU A N 1
ATOM 715 C CA . LEU A 1 90 ? -6.517 -19.452 -45.901 1.00 51.59 90 LEU A CA 1
ATOM 716 C C . LEU A 1 90 ? -6.609 -20.810 -45.194 1.00 51.59 90 LEU A C 1
ATOM 718 O O . LEU A 1 90 ? -7.366 -21.670 -45.634 1.00 51.59 90 LEU A O 1
ATOM 722 N N . ARG A 1 91 ? -5.970 -20.952 -44.025 1.00 52.28 91 ARG A N 1
ATOM 723 C CA . ARG A 1 91 ? -6.052 -22.161 -43.191 1.00 52.28 91 ARG A CA 1
ATOM 724 C C . ARG A 1 91 ? -7.466 -22.453 -42.676 1.00 52.28 91 ARG A C 1
ATOM 726 O O . ARG A 1 91 ? -7.863 -23.612 -42.646 1.00 52.28 91 ARG A O 1
ATOM 733 N N . ARG A 1 92 ? -8.280 -21.437 -42.343 1.00 53.69 92 ARG A N 1
ATOM 734 C CA . ARG A 1 92 ? -9.712 -21.647 -42.018 1.00 53.69 92 ARG A CA 1
ATOM 735 C C . ARG A 1 92 ? -10.518 -22.124 -43.229 1.00 53.69 92 ARG A C 1
ATOM 737 O O . ARG A 1 92 ? -11.361 -23.006 -43.073 1.00 53.69 92 ARG A O 1
ATOM 744 N N . LYS A 1 93 ? -10.258 -21.588 -44.428 1.00 53.56 93 LYS A N 1
ATOM 745 C CA . LYS A 1 93 ? -10.894 -22.064 -45.671 1.00 53.56 93 LYS A CA 1
ATOM 746 C C . LYS A 1 93 ? -10.509 -23.514 -45.987 1.00 53.56 93 LYS A C 1
ATOM 748 O O . LYS A 1 93 ? -11.401 -24.303 -46.295 1.00 53.56 93 LYS A O 1
ATOM 753 N N . ASP A 1 94 ? -9.240 -23.882 -45.817 1.00 50.38 94 ASP A N 1
ATOM 754 C CA . ASP A 1 94 ? -8.774 -25.259 -46.020 1.00 50.38 94 ASP A CA 1
ATOM 755 C C . ASP A 1 94 ? -9.292 -26.222 -44.948 1.00 50.38 94 ASP A C 1
ATOM 757 O O . ASP A 1 94 ? -9.761 -27.295 -45.301 1.00 50.38 94 ASP A O 1
ATOM 761 N N . ASN A 1 95 ? -9.382 -25.830 -43.671 1.00 48.84 95 ASN A N 1
ATOM 762 C CA . ASN A 1 95 ? -10.035 -26.654 -42.637 1.00 48.84 95 ASN A CA 1
ATOM 763 C C . ASN A 1 95 ? -11.528 -26.908 -42.922 1.00 48.84 95 ASN A C 1
ATOM 765 O O . ASN A 1 95 ? -12.072 -27.946 -42.540 1.00 48.84 95 ASN A O 1
ATOM 769 N N . THR A 1 96 ? -12.194 -25.990 -43.630 1.00 47.50 96 THR A N 1
ATOM 770 C CA . THR A 1 96 ? -13.593 -26.162 -44.058 1.00 47.50 96 THR A CA 1
ATOM 771 C C . THR A 1 96 ? -13.705 -27.122 -45.254 1.00 47.50 96 THR A C 1
ATOM 773 O O . THR A 1 96 ? -14.685 -27.858 -45.363 1.00 47.50 96 THR A O 1
ATOM 776 N N . ARG A 1 97 ? -12.684 -27.170 -46.126 1.00 46.75 97 ARG A N 1
ATOM 777 C CA . ARG A 1 97 ? -12.560 -28.145 -47.227 1.00 46.75 97 ARG A CA 1
ATOM 778 C C . ARG A 1 97 ? -12.120 -29.532 -46.741 1.00 46.75 97 ARG A C 1
ATOM 780 O O . ARG A 1 97 ? -12.715 -30.520 -47.161 1.00 46.75 97 ARG A O 1
ATOM 787 N N . SER A 1 98 ? -11.177 -29.617 -45.803 1.00 42.94 98 SER A N 1
ATOM 788 C CA . SER A 1 98 ? -10.677 -30.877 -45.233 1.00 42.94 98 SER A CA 1
ATOM 789 C C . SER A 1 98 ? -11.739 -31.638 -44.437 1.00 42.94 98 SER A C 1
ATOM 791 O O . SER A 1 98 ? -11.765 -32.863 -44.488 1.00 42.94 98 SER A O 1
ATOM 793 N N . ARG A 1 99 ? -12.699 -30.949 -43.795 1.00 40.84 99 ARG A N 1
ATOM 794 C CA . ARG A 1 99 ? -13.871 -31.603 -43.173 1.00 40.84 99 ARG A CA 1
ATOM 795 C C . ARG A 1 99 ? -14.824 -32.266 -44.177 1.00 40.84 99 ARG A C 1
ATOM 797 O O . ARG A 1 99 ? -15.533 -33.186 -43.793 1.00 40.84 99 ARG A O 1
ATOM 804 N N . LYS A 1 100 ? -14.840 -31.833 -45.445 1.00 40.41 100 LYS A N 1
ATOM 805 C CA . LYS A 1 100 ? -15.638 -32.460 -46.518 1.00 40.41 100 LYS A CA 1
ATOM 806 C C . LYS A 1 100 ? -14.895 -33.578 -47.258 1.00 40.41 100 LYS A C 1
ATOM 808 O O . LYS A 1 100 ? -15.549 -34.428 -47.847 1.00 40.41 100 LYS A O 1
ATOM 813 N N . ALA A 1 101 ? -13.562 -33.591 -47.220 1.00 38.09 101 ALA A N 1
ATOM 814 C CA . ALA A 1 101 ? -12.733 -34.572 -47.925 1.00 38.09 101 ALA A CA 1
ATOM 815 C C . ALA A 1 101 ? -12.396 -35.828 -47.092 1.00 38.09 101 ALA A C 1
ATOM 817 O O . ALA A 1 101 ? -11.922 -36.815 -47.644 1.00 38.09 101 ALA A O 1
ATOM 818 N N . LEU A 1 102 ? -12.675 -35.835 -45.782 1.00 33.12 102 LEU A N 1
ATOM 819 C CA . LEU A 1 102 ? -12.328 -36.929 -44.861 1.00 33.12 102 LEU A CA 1
ATOM 820 C C . LEU A 1 102 ? -13.280 -38.148 -44.909 1.00 33.12 102 LEU A C 1
ATOM 822 O O . LEU A 1 102 ? -13.413 -38.847 -43.909 1.00 33.12 102 LEU A O 1
ATOM 826 N N . ASN A 1 103 ? -13.960 -38.389 -46.037 1.00 34.12 103 ASN A N 1
ATOM 827 C CA . ASN A 1 103 ? -14.924 -39.490 -46.181 1.00 34.12 103 ASN A CA 1
ATOM 828 C C . ASN A 1 103 ? -14.662 -40.435 -47.365 1.00 34.12 103 ASN A C 1
ATOM 830 O O . ASN A 1 103 ? -15.507 -41.277 -47.654 1.00 34.12 103 ASN A O 1
ATOM 834 N N . GLN A 1 104 ? -13.514 -40.346 -48.044 1.00 29.52 104 GLN A N 1
ATOM 835 C CA . GLN A 1 104 ? -13.113 -41.334 -49.054 1.00 29.52 104 GLN A CA 1
ATOM 836 C C . GLN A 1 104 ? -11.616 -41.663 -48.952 1.00 29.52 104 GLN A C 1
ATOM 838 O O . GLN A 1 104 ? -10.794 -40.838 -48.565 1.00 29.52 104 GLN A O 1
ATOM 843 N N . GLN A 1 105 ? -11.324 -42.937 -49.192 1.00 28.89 105 GLN A N 1
ATOM 844 C CA . GLN A 1 105 ? -10.205 -43.733 -48.689 1.00 28.89 105 GLN A CA 1
ATOM 845 C C . GLN A 1 105 ? -8.836 -43.571 -49.396 1.00 28.89 105 GLN A C 1
ATOM 847 O O . GLN A 1 105 ? -8.741 -43.132 -50.537 1.00 28.89 105 GLN A O 1
ATOM 852 N N . THR A 1 106 ? -7.831 -44.149 -48.707 1.00 27.48 106 THR A N 1
ATOM 853 C CA . THR A 1 106 ? -6.623 -44.898 -49.164 1.00 27.48 106 THR A CA 1
ATOM 854 C C . THR A 1 106 ? -5.293 -44.186 -49.513 1.00 27.48 106 THR A C 1
ATOM 856 O O . THR A 1 106 ? -5.205 -43.354 -50.404 1.00 27.48 106 THR A O 1
ATOM 859 N N . LYS A 1 107 ? -4.232 -44.613 -48.787 1.00 29.27 107 LYS A N 1
ATOM 860 C CA . LYS A 1 107 ? -2.760 -44.493 -49.025 1.00 29.27 107 LYS A CA 1
ATOM 861 C C . LYS A 1 107 ? -2.353 -45.217 -50.340 1.00 29.27 107 LYS A C 1
ATOM 863 O O . LYS A 1 107 ? -3.122 -46.113 -50.684 1.00 29.27 107 LYS A O 1
ATOM 868 N N . PRO A 1 108 ? -1.174 -45.003 -51.002 1.00 28.17 108 PRO A N 1
ATOM 869 C CA . PRO A 1 108 ? 0.157 -44.766 -50.396 1.00 28.17 108 PRO A CA 1
ATOM 870 C C . PRO A 1 108 ? 1.236 -43.965 -51.202 1.00 28.17 108 PRO A C 1
ATOM 872 O O . PRO A 1 108 ? 1.089 -43.653 -52.372 1.00 28.17 108 PRO A O 1
ATOM 875 N N . GLN A 1 109 ? 2.366 -43.747 -50.506 1.00 24.11 109 GLN A N 1
ATOM 876 C CA . GLN A 1 109 ? 3.786 -43.788 -50.932 1.00 24.11 109 GLN A CA 1
ATOM 877 C C . GLN A 1 109 ? 4.434 -42.752 -51.882 1.00 24.11 109 GLN A C 1
ATOM 879 O O . GLN A 1 109 ? 3.975 -42.426 -52.966 1.00 24.11 109 GLN A O 1
ATOM 884 N N . TYR A 1 110 ? 5.603 -42.310 -51.403 1.00 22.72 110 TYR A N 1
ATOM 885 C CA . TYR A 1 110 ? 6.606 -41.397 -51.955 1.00 22.72 110 TYR A CA 1
ATOM 886 C C . TYR A 1 110 ? 7.631 -42.167 -52.808 1.00 22.72 110 TYR A C 1
ATOM 888 O O . TYR A 1 110 ? 8.054 -43.237 -52.370 1.00 22.72 110 TYR A O 1
ATOM 896 N N . ASN A 1 111 ? 8.128 -41.591 -53.915 1.00 25.52 111 ASN A N 1
ATOM 897 C CA . ASN A 1 111 ? 9.550 -41.222 -54.038 1.00 25.52 111 ASN A CA 1
ATOM 898 C C . ASN A 1 111 ? 9.943 -40.536 -55.361 1.00 25.52 111 ASN A C 1
ATOM 900 O O . ASN A 1 111 ? 9.218 -40.495 -56.346 1.00 25.52 111 ASN A O 1
ATOM 904 N N . SER A 1 112 ? 11.126 -39.948 -55.251 1.00 24.20 112 SER A N 1
ATOM 905 C CA . SER A 1 112 ? 11.830 -38.882 -55.952 1.00 24.20 112 SER A CA 1
ATOM 906 C C . SER A 1 112 ? 12.542 -39.202 -57.276 1.00 24.20 112 SER A C 1
ATOM 908 O O . SER A 1 112 ? 13.013 -40.313 -57.507 1.00 24.20 112 SER A O 1
ATOM 910 N N . SER A 1 113 ? 12.804 -38.089 -57.982 1.00 24.83 113 SER A N 1
ATOM 911 C CA . SER A 1 113 ? 14.030 -37.685 -58.707 1.00 24.83 113 SER A CA 1
ATOM 912 C C . SER A 1 113 ? 14.253 -38.107 -60.166 1.00 24.83 113 SER A C 1
ATOM 914 O O . SER A 1 113 ? 14.512 -39.275 -60.434 1.00 24.83 113 SER A O 1
ATOM 916 N N . GLN A 1 114 ? 14.329 -37.097 -61.055 1.00 26.50 114 GLN A N 1
ATOM 917 C CA . GLN A 1 114 ? 15.565 -36.798 -61.796 1.00 26.50 114 GLN A CA 1
ATOM 918 C C . GLN A 1 114 ? 15.619 -35.377 -62.382 1.00 26.50 114 GLN A C 1
ATOM 920 O O . GLN A 1 114 ? 14.602 -34.776 -62.713 1.00 26.50 114 GLN A O 1
ATOM 925 N N . ILE A 1 115 ? 16.852 -34.881 -62.455 1.00 27.45 115 ILE A N 1
ATOM 926 C CA . ILE A 1 115 ? 17.354 -33.526 -62.711 1.00 27.45 115 ILE A CA 1
ATOM 927 C C . ILE A 1 115 ? 18.336 -33.611 -63.883 1.00 27.45 115 ILE A C 1
ATOM 929 O O . ILE A 1 115 ? 19.045 -34.606 -63.961 1.00 27.45 115 ILE A O 1
ATOM 933 N N . LEU A 1 116 ? 18.460 -32.542 -64.677 1.00 24.06 116 LEU A N 1
ATOM 934 C CA . LEU A 1 116 ? 19.707 -32.031 -65.282 1.00 24.06 116 LEU A CA 1
ATOM 935 C C . LEU A 1 116 ? 19.465 -30.533 -65.563 1.00 24.06 116 LEU A C 1
ATOM 937 O O . LEU A 1 116 ? 18.409 -30.196 -66.084 1.00 24.06 116 LEU A O 1
ATOM 941 N N . GLY A 1 117 ? 20.331 -29.575 -65.254 1.00 22.98 117 GLY A N 1
ATOM 942 C CA . GLY A 1 117 ? 21.615 -29.542 -64.560 1.00 22.98 117 GLY A CA 1
ATOM 943 C C . GLY A 1 117 ? 22.068 -28.074 -64.491 1.00 22.98 117 GLY A C 1
ATOM 944 O O . GLY A 1 117 ? 21.528 -27.259 -65.228 1.00 22.98 117 GLY A O 1
ATOM 945 N N . GLU A 1 118 ? 23.006 -27.740 -63.601 1.00 23.80 118 GLU A N 1
ATOM 946 C CA . GLU A 1 118 ? 24.113 -26.805 -63.868 1.00 23.80 118 GLU A CA 1
ATOM 947 C C . GLU A 1 118 ? 25.012 -26.631 -62.631 1.00 23.80 118 GLU A C 1
ATOM 949 O O . GLU A 1 118 ? 24.583 -26.680 -61.481 1.00 23.80 118 GLU A O 1
ATOM 954 N N . SER A 1 119 ? 26.301 -26.515 -62.934 1.00 27.42 119 SER A N 1
ATOM 955 C CA . SER A 1 119 ? 27.488 -26.574 -62.081 1.00 27.42 119 SER A CA 1
ATOM 956 C C . SER A 1 119 ? 27.557 -25.496 -60.988 1.00 27.42 119 SER A C 1
ATOM 958 O O . SER A 1 119 ? 27.668 -24.312 -61.303 1.00 27.42 119 SER A O 1
ATOM 960 N N . LEU A 1 120 ? 27.664 -25.912 -59.719 1.00 24.59 120 LEU A N 1
ATOM 961 C CA . LEU A 1 120 ? 28.185 -25.097 -58.615 1.00 24.59 120 LEU A CA 1
ATOM 962 C C . LEU A 1 120 ? 29.185 -25.911 -57.781 1.00 24.59 120 LEU A C 1
ATOM 964 O O . LEU A 1 120 ? 29.008 -27.105 -57.558 1.00 24.59 120 LEU A O 1
ATOM 968 N N . VAL A 1 121 ? 30.250 -25.222 -57.382 1.00 24.84 121 VAL A N 1
ATOM 969 C CA . VAL A 1 121 ? 31.442 -25.705 -56.677 1.00 24.84 121 VAL A CA 1
ATOM 970 C C . VAL A 1 121 ? 31.084 -26.493 -55.409 1.00 24.84 121 VAL A C 1
ATOM 972 O O . VAL A 1 121 ? 30.276 -26.048 -54.597 1.00 24.84 121 VAL A O 1
ATOM 975 N N . ASP A 1 122 ? 31.707 -27.662 -55.258 1.00 22.41 122 ASP A N 1
ATOM 976 C CA . ASP A 1 122 ? 31.473 -28.635 -54.188 1.00 22.41 122 ASP A CA 1
ATOM 977 C C . ASP A 1 122 ? 32.055 -28.135 -52.848 1.00 22.41 122 ASP A C 1
ATOM 979 O O . ASP A 1 122 ? 33.261 -27.905 -52.729 1.00 22.41 122 ASP A O 1
ATOM 983 N N . VAL A 1 123 ? 31.203 -27.948 -51.833 1.00 27.88 123 VAL A N 1
ATOM 984 C CA . VAL A 1 123 ? 31.609 -27.650 -50.448 1.00 27.88 123 VAL A CA 1
ATOM 985 C C . VAL A 1 123 ? 31.360 -28.904 -49.619 1.00 27.88 123 VAL A C 1
ATOM 987 O O . VAL A 1 123 ? 30.214 -29.293 -49.403 1.00 27.88 123 VAL A O 1
ATOM 990 N N . GLN A 1 124 ? 32.427 -29.541 -49.134 1.00 25.75 124 GLN A N 1
ATOM 991 C CA . GLN A 1 124 ? 32.311 -30.692 -48.239 1.00 25.75 124 GLN A CA 1
ATOM 992 C C . GLN A 1 124 ? 31.715 -30.267 -46.883 1.00 25.75 124 GLN A C 1
ATOM 994 O O . GLN A 1 124 ? 32.334 -29.514 -46.131 1.00 25.75 124 GLN A O 1
ATOM 999 N N . GLU A 1 125 ? 30.526 -30.775 -46.541 1.00 31.78 125 GLU A N 1
ATOM 1000 C CA . GLU A 1 125 ? 29.981 -30.703 -45.179 1.00 31.78 125 GLU A CA 1
ATOM 1001 C C . GLU A 1 125 ? 30.815 -31.594 -44.239 1.00 31.78 125 GLU A C 1
ATOM 1003 O O . GLU A 1 125 ? 30.757 -32.825 -44.293 1.00 31.78 125 GLU A O 1
ATOM 1008 N N . GLY A 1 126 ? 31.608 -30.968 -43.366 1.00 32.56 126 GLY A N 1
ATOM 1009 C CA . GLY A 1 126 ? 32.328 -31.650 -42.291 1.00 32.56 126 GLY A CA 1
ATOM 1010 C C . GLY A 1 126 ? 31.381 -32.285 -41.262 1.00 32.56 126 GLY A C 1
ATOM 1011 O O . GLY A 1 126 ? 30.317 -31.751 -40.957 1.00 32.56 126 GLY A O 1
ATOM 1012 N N . LYS A 1 127 ? 31.788 -33.436 -40.710 1.00 35.12 127 LYS A N 1
ATOM 1013 C CA . LYS A 1 127 ? 31.034 -34.275 -39.755 1.00 35.12 127 LYS A CA 1
ATOM 1014 C C . LYS A 1 127 ? 30.917 -33.710 -38.328 1.00 35.12 127 LYS A C 1
ATOM 1016 O O . LYS A 1 127 ? 30.299 -34.361 -37.486 1.00 35.12 127 LYS A O 1
ATOM 1021 N N . ASP A 1 128 ? 31.441 -32.518 -38.065 1.00 43.31 128 ASP A N 1
ATOM 1022 C CA . ASP A 1 128 ? 31.503 -31.940 -36.723 1.00 43.31 128 ASP A CA 1
ATOM 1023 C C . ASP A 1 128 ? 30.460 -30.823 -36.566 1.00 43.31 128 ASP A C 1
ATOM 1025 O O . ASP A 1 128 ? 30.352 -29.912 -37.388 1.00 43.31 128 ASP A O 1
ATOM 1029 N N . GLY A 1 129 ? 29.624 -30.925 -35.529 1.00 51.88 129 GLY A N 1
ATOM 1030 C CA . GLY A 1 129 ? 28.574 -29.945 -35.242 1.00 51.88 129 GLY A CA 1
ATOM 1031 C C . GLY A 1 129 ? 29.135 -28.539 -35.000 1.00 51.88 129 GLY A C 1
ATOM 1032 O O . GLY A 1 129 ? 30.220 -28.376 -34.453 1.00 51.88 129 GLY A O 1
ATOM 1033 N N . PHE A 1 130 ? 28.378 -27.509 -35.387 1.00 56.19 130 PHE A N 1
ATOM 1034 C CA . PHE A 1 130 ? 28.745 -26.106 -35.162 1.00 56.19 130 PHE A CA 1
ATOM 1035 C C . PHE A 1 130 ? 28.535 -25.750 -33.682 1.00 56.19 130 PHE A C 1
ATOM 1037 O O . PHE A 1 130 ? 27.407 -25.468 -33.275 1.00 56.19 130 PHE A O 1
ATOM 1044 N N . ALA A 1 131 ? 29.596 -25.809 -32.875 1.00 60.91 131 ALA A N 1
ATOM 1045 C CA . ALA A 1 131 ? 29.601 -25.326 -31.497 1.00 60.91 131 ALA A CA 1
ATOM 1046 C C . ALA A 1 131 ? 30.177 -23.907 -31.465 1.00 60.91 131 ALA A C 1
ATOM 1048 O O . ALA A 1 131 ? 31.314 -23.682 -31.857 1.00 60.91 131 ALA A O 1
ATOM 1049 N N . ILE A 1 132 ? 29.359 -22.955 -31.029 1.00 60.84 132 ILE A N 1
ATOM 1050 C CA . ILE A 1 132 ? 29.720 -21.536 -30.949 1.00 60.84 132 ILE A CA 1
ATOM 1051 C C . ILE A 1 132 ? 30.410 -21.175 -29.623 1.00 60.84 132 ILE A C 1
ATOM 1053 O O . ILE A 1 132 ? 31.186 -20.230 -29.554 1.00 60.84 132 ILE A O 1
ATOM 1057 N N . CYS A 1 133 ? 30.068 -21.898 -28.559 1.00 63.38 133 CYS A N 1
ATOM 1058 C CA . CYS A 1 133 ? 30.495 -21.605 -27.201 1.00 63.38 133 CYS A CA 1
ATOM 1059 C C . CYS A 1 133 ? 31.093 -22.864 -26.583 1.00 63.38 133 CYS A C 1
ATOM 1061 O O . CYS A 1 133 ? 30.479 -23.934 -26.678 1.00 63.38 133 CYS A O 1
ATOM 1063 N N . SER A 1 134 ? 32.207 -22.725 -25.867 1.00 62.44 134 SER A N 1
ATOM 1064 C CA . SER A 1 134 ? 32.818 -23.791 -25.061 1.00 62.44 134 SER A CA 1
ATOM 1065 C C . SER A 1 134 ? 31.849 -24.376 -24.017 1.00 62.44 134 SER A C 1
ATOM 1067 O O . SER A 1 134 ? 31.937 -25.551 -23.659 1.00 62.44 134 SER A O 1
ATOM 1069 N N . SER A 1 135 ? 30.844 -23.597 -23.594 1.00 62.16 135 SER A N 1
ATOM 1070 C CA . SER A 1 135 ? 29.773 -24.028 -22.682 1.00 62.16 135 SER A CA 1
ATOM 1071 C C . SER A 1 135 ? 28.635 -24.830 -23.343 1.00 62.16 135 SER A C 1
ATOM 1073 O O . SER A 1 135 ? 27.681 -25.230 -22.665 1.00 62.16 135 SER A O 1
ATOM 1075 N N . SER A 1 136 ? 28.697 -25.076 -24.658 1.00 64.25 136 SER A N 1
ATOM 1076 C CA . SER A 1 136 ? 27.665 -25.828 -25.377 1.00 64.25 136 SER A CA 1
ATOM 1077 C C . SER A 1 136 ? 27.661 -27.313 -24.978 1.00 64.25 136 SER A C 1
ATOM 1079 O O . SER A 1 136 ? 28.707 -27.966 -24.991 1.00 64.25 136 SER A O 1
ATOM 1081 N N . PRO A 1 137 ? 26.496 -27.908 -24.650 1.00 65.62 137 PRO A N 1
ATOM 1082 C CA . PRO A 1 137 ? 26.398 -29.338 -24.386 1.00 65.62 137 PRO A CA 1
ATOM 1083 C C . PRO A 1 137 ? 26.885 -30.171 -25.577 1.00 65.62 137 PRO A C 1
ATOM 1085 O O . PRO A 1 137 ? 26.559 -29.870 -26.723 1.00 65.62 137 PRO A O 1
ATOM 1088 N N . LYS A 1 138 ? 27.559 -31.303 -25.321 1.00 63.44 138 LYS A N 1
ATOM 1089 C CA . LYS A 1 138 ? 28.043 -32.224 -26.377 1.00 63.44 138 LYS A CA 1
ATOM 1090 C C . LYS A 1 138 ? 26.941 -32.734 -27.324 1.00 63.44 138 LYS A C 1
ATOM 1092 O O . LYS A 1 138 ? 27.233 -33.232 -28.404 1.00 63.44 138 LYS A O 1
ATOM 1097 N N . ASN A 1 139 ? 25.674 -32.641 -26.919 1.00 67.81 139 ASN A N 1
ATOM 1098 C CA . ASN A 1 139 ? 24.493 -33.030 -27.690 1.00 67.81 139 ASN A CA 1
ATOM 1099 C C . ASN A 1 139 ? 23.704 -31.833 -28.266 1.00 67.81 139 ASN A C 1
ATOM 1101 O O . ASN A 1 139 ? 22.540 -32.005 -28.643 1.00 67.81 139 ASN A O 1
ATOM 1105 N N . SER A 1 140 ? 24.296 -30.639 -28.326 1.00 66.88 140 SER A N 1
ATOM 1106 C CA . SER A 1 140 ? 23.652 -29.394 -28.766 1.00 66.88 140 SER A CA 1
ATOM 1107 C C . SER A 1 140 ? 22.998 -29.508 -30.144 1.00 66.88 140 SER A C 1
ATOM 1109 O O . SER A 1 140 ? 21.858 -29.086 -30.313 1.00 66.88 140 SER A O 1
ATOM 1111 N N . GLU A 1 141 ? 23.635 -30.182 -31.100 1.00 68.38 141 GLU A N 1
ATOM 1112 C CA . GLU A 1 141 ? 23.073 -30.392 -32.441 1.00 68.38 141 GLU A CA 1
ATOM 1113 C C . GLU A 1 141 ? 21.809 -31.274 -32.424 1.00 68.38 141 GLU A C 1
ATOM 1115 O O . GLU A 1 141 ? 20.827 -30.995 -33.116 1.00 68.38 141 GLU A O 1
ATOM 1120 N N . MET A 1 142 ? 21.774 -32.312 -31.580 1.00 72.31 142 MET A N 1
ATOM 1121 C CA . MET A 1 142 ? 20.562 -33.118 -31.393 1.00 72.31 142 MET A CA 1
ATOM 1122 C C . MET A 1 142 ? 19.448 -32.284 -30.750 1.00 72.31 142 MET A C 1
ATOM 1124 O O . MET A 1 142 ? 18.278 -32.409 -31.121 1.00 72.31 142 MET A O 1
ATOM 1128 N N . LEU A 1 143 ? 19.802 -31.433 -29.787 1.00 74.12 143 LEU A N 1
ATOM 1129 C CA . LEU A 1 143 ? 18.855 -30.567 -29.099 1.00 74.12 143 LEU A CA 1
ATOM 1130 C C . LEU A 1 143 ? 18.281 -29.496 -30.037 1.00 74.12 143 LEU A C 1
ATOM 1132 O O . LEU A 1 143 ? 17.066 -29.308 -30.051 1.00 74.12 143 LEU A O 1
ATOM 1136 N N . ARG A 1 144 ? 19.115 -28.888 -30.888 1.00 75.56 144 ARG A N 1
ATOM 1137 C CA . ARG A 1 144 ? 18.695 -27.961 -31.947 1.00 75.56 144 ARG A CA 1
ATOM 1138 C C . ARG A 1 144 ? 17.651 -28.603 -32.852 1.00 75.56 144 ARG A C 1
ATOM 1140 O O . ARG A 1 144 ? 16.556 -28.070 -33.000 1.00 75.56 144 ARG A O 1
ATOM 1147 N N . ARG A 1 145 ? 17.944 -29.795 -33.383 1.00 78.62 145 ARG A N 1
ATOM 1148 C CA . ARG A 1 145 ? 17.015 -30.537 -34.254 1.00 78.62 145 ARG A CA 1
ATOM 1149 C C . ARG A 1 145 ? 15.695 -30.863 -33.559 1.00 78.62 145 ARG A C 1
ATOM 1151 O O . ARG A 1 145 ? 14.642 -30.799 -34.187 1.00 78.62 145 ARG A O 1
ATOM 1158 N N . ARG A 1 146 ? 15.726 -31.198 -32.264 1.00 79.88 146 ARG A N 1
ATOM 1159 C CA . ARG A 1 146 ? 14.511 -31.450 -31.472 1.00 79.88 146 ARG A CA 1
ATOM 1160 C C . ARG A 1 146 ? 13.676 -30.187 -31.281 1.00 79.88 146 ARG A C 1
ATOM 1162 O O . ARG A 1 146 ? 12.462 -30.259 -31.448 1.00 79.88 146 ARG A O 1
ATOM 1169 N N . ILE A 1 147 ? 14.307 -29.057 -30.962 1.00 81.50 147 ILE A N 1
ATOM 1170 C CA . ILE A 1 147 ? 13.630 -27.763 -30.790 1.00 81.50 147 ILE A CA 1
ATOM 1171 C C . ILE A 1 147 ? 13.015 -27.309 -32.114 1.00 81.50 147 ILE A C 1
ATOM 1173 O O . ILE A 1 147 ? 11.838 -26.961 -32.145 1.00 81.50 147 ILE A O 1
ATOM 1177 N N . GLU A 1 148 ? 13.761 -27.392 -33.217 1.00 81.44 148 GLU A N 1
ATOM 1178 C CA . GLU A 1 148 ? 13.258 -27.072 -34.556 1.00 81.44 148 GLU A CA 1
ATOM 1179 C C . GLU A 1 148 ? 12.069 -27.956 -34.937 1.00 81.44 148 GLU A C 1
ATOM 1181 O O . GLU A 1 148 ? 11.035 -27.446 -35.368 1.00 81.44 148 GLU A O 1
ATOM 1186 N N . ALA A 1 149 ? 12.166 -29.271 -34.720 1.00 82.38 149 ALA A N 1
ATOM 1187 C CA . ALA A 1 149 ? 11.077 -30.199 -35.007 1.00 82.38 149 ALA A CA 1
ATOM 1188 C C . ALA A 1 149 ? 9.835 -29.932 -34.140 1.00 82.38 149 ALA A C 1
ATOM 1190 O O . ALA A 1 149 ? 8.715 -29.962 -34.651 1.00 82.38 149 ALA A O 1
ATOM 1191 N N . ALA A 1 150 ? 10.014 -29.646 -32.847 1.00 81.38 150 ALA A N 1
ATOM 1192 C CA . ALA A 1 150 ? 8.921 -29.331 -31.930 1.00 81.38 150 ALA A CA 1
ATOM 1193 C C . ALA A 1 150 ? 8.229 -28.012 -32.304 1.00 81.38 150 ALA A C 1
ATOM 1195 O O . ALA A 1 150 ? 7.003 -27.966 -32.422 1.00 81.38 150 ALA A O 1
ATOM 1196 N N . ALA A 1 151 ? 9.009 -26.965 -32.574 1.00 82.00 151 ALA A N 1
ATOM 1197 C CA . ALA A 1 151 ? 8.502 -25.680 -33.032 1.00 82.00 151 ALA A CA 1
ATOM 1198 C C . ALA A 1 151 ? 7.749 -25.803 -34.360 1.00 82.00 151 ALA A C 1
ATOM 1200 O O . ALA A 1 151 ? 6.643 -25.276 -34.502 1.00 82.00 151 ALA A O 1
ATOM 1201 N N . TYR A 1 152 ? 8.319 -26.540 -35.313 1.00 83.75 152 TYR A N 1
ATOM 1202 C CA . TYR A 1 152 ? 7.711 -26.772 -36.616 1.00 83.75 152 TYR A CA 1
ATOM 1203 C C . TYR A 1 152 ? 6.409 -27.569 -36.504 1.00 83.75 152 TYR A C 1
ATOM 1205 O O . TYR A 1 152 ? 5.409 -27.205 -37.122 1.00 83.75 152 TYR A O 1
ATOM 1213 N N . LYS A 1 153 ? 6.374 -28.603 -35.657 1.00 82.69 153 LYS A N 1
ATOM 1214 C CA . LYS A 1 153 ? 5.156 -29.365 -35.364 1.00 82.69 153 LYS A CA 1
ATOM 1215 C C . LYS A 1 153 ? 4.054 -28.464 -34.800 1.00 82.69 153 LYS A C 1
ATOM 1217 O O . LYS A 1 153 ? 2.959 -28.438 -35.353 1.00 82.69 153 LYS A O 1
ATOM 1222 N N . SER A 1 154 ? 4.354 -27.669 -33.773 1.00 79.56 154 SER A N 1
ATOM 1223 C CA . SER A 1 154 ? 3.386 -26.727 -33.192 1.00 79.56 154 SER A CA 1
ATOM 1224 C C . SER A 1 154 ? 2.897 -25.678 -34.192 1.00 79.56 154 SER A C 1
ATOM 1226 O O . SER A 1 154 ? 1.726 -25.299 -34.173 1.00 79.56 154 SER A O 1
ATOM 1228 N N . TYR A 1 155 ? 3.764 -25.235 -35.105 1.00 79.81 155 TYR A N 1
ATOM 1229 C CA . TYR A 1 155 ? 3.372 -24.349 -36.197 1.00 79.81 155 TYR A CA 1
ATOM 1230 C C . TYR A 1 155 ? 2.394 -25.020 -37.174 1.00 79.81 155 TYR A C 1
ATOM 1232 O O . TYR A 1 155 ? 1.381 -24.418 -37.539 1.00 79.81 155 TYR A O 1
ATOM 1240 N N . LEU A 1 156 ? 2.670 -26.262 -37.588 1.00 82.00 156 LEU A N 1
ATOM 1241 C CA . LEU A 1 156 ? 1.800 -27.028 -38.487 1.00 82.00 156 LEU A CA 1
ATOM 1242 C C . LEU A 1 156 ? 0.436 -27.334 -37.859 1.00 82.00 156 LEU A C 1
ATOM 1244 O O . LEU A 1 156 ? -0.580 -27.283 -38.547 1.00 82.00 156 LEU A O 1
ATOM 1248 N N . GLU A 1 157 ? 0.406 -27.590 -36.554 1.00 84.81 157 GLU A N 1
ATOM 1249 C CA . GLU A 1 157 ? -0.817 -27.832 -35.780 1.00 84.81 157 GLU A CA 1
ATOM 1250 C C . GLU A 1 157 ? -1.629 -26.548 -35.519 1.00 84.81 157 GLU A C 1
ATOM 1252 O O . GLU A 1 157 ? -2.743 -26.614 -35.003 1.00 84.81 157 GLU A O 1
ATOM 1257 N N . GLY A 1 158 ? -1.111 -25.372 -35.895 1.00 76.12 158 GLY A N 1
ATOM 1258 C CA . GLY A 1 158 ? -1.781 -24.087 -35.681 1.00 76.12 158 GLY A CA 1
ATOM 1259 C C . GLY A 1 158 ? -1.787 -23.626 -34.221 1.00 76.12 158 GLY A C 1
ATOM 1260 O O . GLY A 1 158 ? -2.576 -22.753 -33.867 1.00 76.12 158 GLY A O 1
ATOM 1261 N N . ALA A 1 159 ? -0.907 -24.188 -33.392 1.00 76.94 159 ALA A N 1
ATOM 1262 C CA . ALA A 1 159 ? -0.782 -23.901 -31.968 1.00 76.94 159 ALA A CA 1
ATOM 1263 C C . ALA A 1 159 ? 0.674 -23.536 -31.608 1.00 76.94 159 ALA A C 1
ATOM 1265 O O . ALA A 1 159 ? 1.321 -24.265 -30.851 1.00 76.94 159 ALA A O 1
ATOM 1266 N N . PRO A 1 160 ? 1.238 -22.441 -32.166 1.00 76.31 160 PRO A N 1
ATOM 1267 C CA . PRO A 1 160 ? 2.572 -21.993 -31.789 1.00 76.31 160 PRO A CA 1
ATOM 1268 C C . PRO A 1 160 ? 2.588 -21.621 -30.306 1.00 76.31 160 PRO A C 1
ATOM 1270 O O . PRO A 1 160 ? 1.666 -20.979 -29.804 1.00 76.31 160 PRO A O 1
ATOM 1273 N N . LYS A 1 161 ? 3.646 -22.019 -29.605 1.00 67.19 161 LYS A N 1
ATOM 1274 C CA . LYS A 1 161 ? 3.787 -21.772 -28.174 1.00 67.19 161 LYS A CA 1
ATOM 1275 C C . LYS A 1 161 ? 4.826 -20.691 -27.915 1.00 67.19 161 LYS A C 1
ATOM 1277 O O . LYS A 1 161 ? 5.889 -20.707 -28.533 1.00 67.19 161 LYS A O 1
ATOM 1282 N N . LEU A 1 162 ? 4.534 -19.802 -26.965 1.00 63.16 162 LEU A N 1
ATOM 1283 C CA . LEU A 1 162 ? 5.446 -18.731 -26.550 1.00 63.16 162 LEU A CA 1
ATOM 1284 C C . LEU A 1 162 ? 6.789 -19.286 -26.043 1.00 63.16 162 LEU A C 1
ATOM 1286 O O . LEU A 1 162 ? 7.830 -18.707 -26.321 1.00 63.16 162 LEU A O 1
ATOM 1290 N N . GLU A 1 163 ? 6.774 -20.463 -25.406 1.00 64.44 163 GLU A N 1
ATOM 1291 C CA . GLU A 1 163 ? 7.977 -21.154 -24.913 1.00 64.44 163 GLU A CA 1
ATOM 1292 C C . GLU A 1 163 ? 9.006 -21.469 -26.013 1.00 64.44 163 GLU A C 1
ATOM 1294 O O . GLU A 1 163 ? 10.196 -21.573 -25.731 1.00 64.44 163 GLU A O 1
ATOM 1299 N N . HIS A 1 164 ? 8.577 -21.585 -27.275 1.00 72.62 164 HIS A N 1
ATOM 1300 C CA . HIS A 1 164 ? 9.489 -21.814 -28.395 1.00 72.62 164 HIS A CA 1
ATOM 1301 C C . HIS A 1 164 ? 10.196 -20.537 -28.851 1.00 72.62 164 HIS A C 1
ATOM 1303 O O . HIS A 1 164 ? 11.239 -20.630 -29.493 1.00 72.62 164 HIS A O 1
ATOM 1309 N N . LEU A 1 165 ? 9.639 -19.356 -28.562 1.00 73.12 165 LEU A N 1
ATOM 1310 C CA . LEU A 1 165 ? 10.093 -18.098 -29.151 1.00 73.12 165 LEU A CA 1
ATOM 1311 C C . LEU A 1 165 ? 11.534 -17.785 -28.746 1.00 73.12 165 LEU A C 1
ATOM 1313 O O . LEU A 1 165 ? 12.363 -17.562 -29.616 1.00 73.12 165 LEU A O 1
ATOM 1317 N N . ILE A 1 166 ? 11.854 -17.868 -27.453 1.00 72.69 166 ILE A N 1
ATOM 1318 C CA . ILE A 1 166 ? 13.196 -17.567 -26.931 1.00 72.69 166 ILE A CA 1
ATOM 1319 C C . ILE A 1 166 ? 14.242 -18.509 -27.540 1.00 72.69 166 ILE A C 1
ATOM 1321 O O . ILE A 1 166 ? 15.267 -18.058 -28.055 1.00 72.69 166 ILE A O 1
ATOM 1325 N N . SER A 1 167 ? 13.969 -19.818 -27.546 1.00 77.56 167 SER A N 1
ATOM 1326 C CA . SER A 1 167 ? 14.887 -20.806 -28.118 1.00 77.56 167 SER A CA 1
ATOM 1327 C C . SER A 1 167 ? 15.058 -20.624 -29.629 1.00 77.56 167 SER A C 1
ATOM 1329 O O . SER A 1 167 ? 16.179 -20.713 -30.124 1.00 77.56 167 SER A O 1
ATOM 1331 N N . LEU A 1 168 ? 13.984 -20.329 -30.371 1.00 79.38 168 LEU A N 1
ATOM 1332 C CA . LEU A 1 168 ? 14.049 -20.071 -31.814 1.00 79.38 168 LEU A CA 1
ATOM 1333 C C . LEU A 1 168 ? 14.817 -18.789 -32.144 1.00 79.38 168 LEU A C 1
ATOM 1335 O O . LEU A 1 168 ? 15.583 -18.783 -33.104 1.00 79.38 168 LEU A O 1
ATOM 1339 N N . SER A 1 169 ? 14.648 -17.731 -31.353 1.00 82.12 169 SER A N 1
ATOM 1340 C CA . SER A 1 169 ? 15.392 -16.483 -31.513 1.00 82.12 169 SER A CA 1
ATOM 1341 C C . SER A 1 169 ? 16.892 -16.695 -31.314 1.00 82.12 169 SER A C 1
ATOM 1343 O O . SER A 1 169 ? 17.694 -16.275 -32.143 1.00 82.12 169 SER A O 1
ATOM 1345 N N . ARG A 1 170 ? 17.292 -17.453 -30.286 1.00 83.25 170 ARG A N 1
ATOM 1346 C CA . ARG A 1 170 ? 18.706 -17.811 -30.084 1.00 83.25 170 ARG A CA 1
ATOM 1347 C C . ARG A 1 170 ? 19.260 -18.704 -31.191 1.00 83.25 170 ARG A C 1
ATOM 1349 O O . ARG A 1 170 ? 20.399 -18.517 -31.607 1.00 83.25 170 ARG A O 1
ATOM 1356 N N . LEU A 1 171 ? 18.461 -19.635 -31.719 1.00 83.69 171 LEU A N 1
ATOM 1357 C CA . LEU A 1 171 ? 18.841 -20.425 -32.897 1.00 83.69 171 LEU A CA 1
ATOM 1358 C C . LEU A 1 171 ? 19.003 -19.561 -34.154 1.00 83.69 171 LEU A C 1
ATOM 1360 O O . LEU A 1 171 ? 19.886 -19.816 -34.973 1.00 83.69 171 LEU A O 1
ATOM 1364 N N . ASN A 1 172 ? 18.177 -18.527 -34.304 1.00 87.31 172 ASN A N 1
ATOM 1365 C CA . ASN A 1 172 ? 18.286 -17.561 -35.389 1.00 87.31 172 ASN A CA 1
ATOM 1366 C C . ASN A 1 172 ? 19.591 -16.750 -35.296 1.00 87.31 172 ASN A C 1
ATOM 1368 O O . ASN A 1 172 ? 20.299 -16.653 -36.296 1.00 87.31 172 ASN A O 1
ATOM 1372 N N . VAL A 1 173 ? 19.966 -16.279 -34.104 1.00 87.38 173 VAL A N 1
ATOM 1373 C CA . VAL A 1 173 ? 21.261 -15.614 -33.864 1.00 87.38 173 VAL A CA 1
ATOM 1374 C C . VAL A 1 173 ? 22.425 -16.569 -34.134 1.00 87.38 173 VAL A C 1
ATOM 1376 O O . VAL A 1 173 ? 23.357 -16.225 -34.853 1.00 87.38 173 VAL A O 1
ATOM 1379 N N . HIS A 1 174 ? 22.342 -17.805 -33.639 1.00 83.25 174 HIS A N 1
ATOM 1380 C CA . HIS A 1 174 ? 23.345 -18.847 -33.870 1.00 83.25 174 HIS A CA 1
ATOM 1381 C C . HIS A 1 174 ? 23.584 -19.109 -35.368 1.00 83.25 174 HIS A C 1
ATOM 1383 O O . HIS A 1 174 ? 24.725 -19.246 -35.810 1.00 83.25 174 HIS A O 1
ATOM 1389 N N . ARG A 1 175 ? 22.517 -19.137 -36.177 1.00 85.88 175 ARG A N 1
ATOM 1390 C CA . ARG A 1 175 ? 22.623 -19.203 -37.641 1.00 85.88 175 ARG A CA 1
ATOM 1391 C C . ARG A 1 175 ? 23.294 -17.952 -38.220 1.00 85.88 175 ARG A C 1
ATOM 1393 O O . ARG A 1 175 ? 24.193 -18.093 -39.040 1.00 85.88 175 ARG A O 1
ATOM 1400 N N . ALA A 1 176 ? 22.869 -16.760 -37.806 1.00 90.00 176 ALA A N 1
ATOM 1401 C CA . ALA A 1 176 ? 23.404 -15.495 -38.311 1.00 90.00 176 ALA A CA 1
ATOM 1402 C C . ALA A 1 176 ? 24.920 -15.375 -38.105 1.00 90.00 176 ALA A C 1
ATOM 1404 O O . ALA A 1 176 ? 25.638 -14.930 -38.998 1.00 90.00 176 ALA A O 1
ATOM 1405 N N . ILE A 1 177 ? 25.415 -15.834 -36.956 1.00 88.06 177 ILE A N 1
ATOM 1406 C CA . ILE A 1 177 ? 26.849 -15.856 -36.668 1.00 88.06 177 ILE A CA 1
ATOM 1407 C C . ILE A 1 177 ? 27.584 -16.779 -37.637 1.00 88.06 177 ILE A C 1
ATOM 1409 O O . ILE A 1 177 ? 28.582 -16.371 -38.224 1.00 88.06 177 ILE A O 1
ATOM 1413 N N . LYS A 1 178 ? 27.078 -18.002 -37.848 1.00 84.44 178 LYS A N 1
ATOM 1414 C CA . LYS A 1 178 ? 27.666 -18.941 -38.811 1.00 84.44 178 LYS A CA 1
ATOM 1415 C C . LYS A 1 178 ? 27.787 -18.310 -40.199 1.00 84.44 178 LYS A C 1
ATOM 1417 O O . LYS A 1 178 ? 28.845 -18.395 -40.815 1.00 84.44 178 LYS A O 1
ATOM 1422 N N . ASP A 1 179 ? 26.717 -17.675 -40.660 1.00 88.25 179 ASP A N 1
ATOM 1423 C CA . ASP A 1 179 ? 26.653 -17.046 -41.977 1.00 88.25 179 ASP A CA 1
ATOM 1424 C C . ASP A 1 179 ? 27.662 -15.877 -42.088 1.00 88.25 179 ASP A C 1
ATOM 1426 O O . ASP A 1 179 ? 28.368 -15.775 -43.091 1.00 88.25 179 ASP A O 1
ATOM 1430 N N . ASN A 1 180 ? 27.819 -15.053 -41.042 1.00 92.25 180 ASN A N 1
ATOM 1431 C CA . ASN A 1 180 ? 28.803 -13.960 -41.015 1.00 92.25 180 ASN A CA 1
ATOM 1432 C C . ASN A 1 180 ? 30.257 -14.453 -40.972 1.00 92.25 180 ASN A C 1
ATOM 1434 O O . ASN A 1 180 ? 31.102 -13.909 -41.677 1.00 92.25 180 ASN A O 1
ATOM 1438 N N . ILE A 1 181 ? 30.554 -15.496 -40.193 1.00 86.00 181 ILE A N 1
ATOM 1439 C CA . ILE A 1 181 ? 31.894 -16.105 -40.125 1.00 86.00 181 ILE A CA 1
ATOM 1440 C C . ILE A 1 181 ? 32.300 -16.680 -41.488 1.00 86.00 181 ILE A C 1
ATOM 1442 O O . ILE A 1 181 ? 33.419 -16.452 -41.948 1.00 86.00 181 ILE A O 1
ATOM 1446 N N . ILE A 1 182 ? 31.373 -17.350 -42.180 1.00 85.31 182 ILE A N 1
ATOM 1447 C CA . ILE A 1 182 ? 31.601 -17.837 -43.548 1.00 85.31 182 ILE A CA 1
ATOM 1448 C C . ILE A 1 182 ? 31.830 -16.664 -44.510 1.00 85.31 182 ILE A C 1
ATOM 1450 O O . ILE A 1 182 ? 32.744 -16.724 -45.328 1.00 85.31 182 ILE A O 1
ATOM 1454 N N . ALA A 1 183 ? 31.052 -15.582 -44.396 1.00 87.50 183 ALA A N 1
ATOM 1455 C CA . ALA A 1 183 ? 31.204 -14.392 -45.238 1.00 87.50 183 ALA A CA 1
ATOM 1456 C C . ALA A 1 183 ? 32.539 -13.650 -45.026 1.00 87.50 183 ALA A C 1
ATOM 1458 O O . ALA A 1 183 ? 33.014 -12.974 -45.935 1.00 87.50 183 ALA A O 1
ATOM 1459 N N . ILE A 1 184 ? 33.156 -13.782 -43.848 1.00 87.94 184 ILE A N 1
ATOM 1460 C CA . ILE A 1 184 ? 34.507 -13.275 -43.554 1.00 87.94 184 ILE A CA 1
ATOM 1461 C C . ILE A 1 184 ? 35.597 -14.164 -44.185 1.00 87.94 184 ILE A C 1
ATOM 1463 O O . ILE A 1 184 ? 36.732 -13.724 -44.352 1.00 87.94 184 ILE A O 1
ATOM 1467 N N . GLY A 1 185 ? 35.264 -15.399 -44.573 1.00 82.19 185 GLY A N 1
ATOM 1468 C CA . GLY A 1 185 ? 36.214 -16.385 -45.096 1.00 82.19 185 GLY A CA 1
ATOM 1469 C C . GLY A 1 185 ? 36.804 -17.303 -44.022 1.00 82.19 185 GLY A C 1
ATOM 1470 O O . GLY A 1 185 ? 37.813 -17.963 -44.262 1.00 82.19 185 GLY A O 1
ATOM 1471 N N . MET A 1 186 ? 36.188 -17.360 -42.840 1.00 82.00 186 MET A N 1
ATOM 1472 C CA . MET A 1 186 ? 36.569 -18.266 -41.756 1.00 82.00 186 MET A CA 1
ATOM 1473 C C . MET A 1 186 ? 35.717 -19.539 -41.771 1.00 82.00 186 MET A C 1
ATOM 1475 O O . MET A 1 186 ? 34.642 -19.603 -42.370 1.00 82.00 186 MET A O 1
ATOM 1479 N N . THR A 1 187 ? 36.183 -20.567 -41.061 1.00 79.25 187 THR A N 1
ATOM 1480 C CA . THR A 1 187 ? 35.417 -21.804 -40.865 1.00 79.25 187 THR A CA 1
ATOM 1481 C C . THR A 1 187 ? 34.939 -21.926 -39.418 1.00 79.25 187 THR A C 1
ATOM 1483 O O . THR A 1 187 ? 35.578 -21.396 -38.511 1.00 79.25 187 THR A O 1
ATOM 1486 N N . PRO A 1 188 ? 33.841 -22.662 -39.171 1.00 69.50 188 PRO A N 1
ATOM 1487 C CA . PRO A 1 188 ? 33.342 -22.954 -37.828 1.00 69.50 188 PRO A CA 1
ATOM 1488 C C . PRO A 1 188 ? 34.367 -23.374 -36.774 1.00 69.50 188 PRO A C 1
ATOM 1490 O O . PRO A 1 188 ? 34.176 -23.094 -35.597 1.00 69.50 188 PRO A O 1
ATOM 1493 N N . SER A 1 189 ? 35.433 -24.070 -37.174 1.00 71.62 189 SER A N 1
ATOM 1494 C CA . SER A 1 189 ? 36.444 -24.584 -36.249 1.00 71.62 189 SER A CA 1
ATOM 1495 C C . SER A 1 189 ? 37.232 -23.478 -35.547 1.00 71.62 189 SER A C 1
ATOM 1497 O O . SER A 1 189 ? 37.718 -23.702 -34.446 1.00 71.62 189 SER A O 1
ATOM 1499 N N . TRP A 1 190 ? 37.296 -22.279 -36.136 1.00 72.62 190 TRP A N 1
ATOM 1500 C CA . TRP A 1 190 ? 37.949 -21.093 -35.563 1.00 72.62 190 TRP A CA 1
ATOM 1501 C C . TRP A 1 190 ? 37.217 -20.537 -34.337 1.00 72.62 190 TRP A C 1
ATOM 1503 O O . TRP A 1 190 ? 37.721 -19.648 -33.664 1.00 72.62 190 TRP A O 1
ATOM 1513 N N . MET A 1 191 ? 36.012 -21.041 -34.073 1.00 73.06 191 MET A N 1
ATOM 1514 C CA . MET A 1 191 ? 35.141 -20.599 -32.987 1.00 73.06 191 MET A CA 1
ATOM 1515 C C . MET A 1 191 ? 35.218 -21.519 -31.765 1.00 73.06 191 MET A C 1
ATOM 1517 O O . MET A 1 191 ? 34.633 -21.204 -30.735 1.00 73.06 191 MET A O 1
ATOM 1521 N N . ILE A 1 192 ? 35.854 -22.686 -31.916 1.00 67.19 192 ILE A N 1
ATOM 1522 C CA . ILE A 1 192 ? 35.823 -23.776 -30.934 1.00 67.19 192 ILE A CA 1
ATOM 1523 C C . ILE A 1 192 ? 37.073 -23.770 -30.052 1.00 67.19 192 ILE A C 1
ATOM 1525 O O . ILE A 1 192 ? 36.984 -24.121 -28.879 1.00 67.19 192 ILE A O 1
ATOM 1529 N N . ASP A 1 193 ? 38.234 -23.436 -30.617 1.00 70.19 193 ASP A N 1
ATOM 1530 C CA . ASP A 1 193 ? 39.492 -23.394 -29.873 1.00 70.19 193 ASP A CA 1
ATOM 1531 C C . ASP A 1 193 ? 39.689 -22.007 -29.264 1.00 70.19 193 ASP A C 1
ATOM 1533 O O . ASP A 1 193 ? 39.935 -21.054 -30.001 1.00 70.19 193 ASP A O 1
ATOM 1537 N N . ASP A 1 194 ? 39.635 -21.931 -27.931 1.00 68.62 194 ASP A N 1
ATOM 1538 C CA . ASP A 1 194 ? 39.812 -20.704 -27.143 1.00 68.62 194 ASP A CA 1
ATOM 1539 C C . ASP A 1 194 ? 41.157 -19.992 -27.425 1.00 68.62 194 ASP A C 1
ATOM 1541 O O . ASP A 1 194 ? 41.303 -18.805 -27.138 1.00 68.62 194 ASP A O 1
ATOM 1545 N N . ASN A 1 195 ? 42.144 -20.681 -28.016 1.00 72.94 195 ASN A N 1
ATOM 1546 C CA . ASN A 1 195 ? 43.437 -20.100 -28.402 1.00 72.94 195 ASN A CA 1
ATOM 1547 C C . ASN A 1 195 ? 43.472 -19.572 -29.847 1.00 72.94 195 ASN A C 1
ATOM 1549 O O . ASN A 1 195 ? 44.532 -19.157 -30.326 1.00 72.94 195 ASN A O 1
ATOM 1553 N N . SER A 1 196 ? 42.349 -19.611 -30.567 1.00 79.00 196 SER A N 1
ATOM 1554 C CA . SER A 1 196 ? 42.269 -19.107 -31.937 1.00 79.00 196 SER A CA 1
ATOM 1555 C C . SER A 1 196 ? 42.495 -17.598 -31.972 1.00 79.00 196 SER A C 1
ATOM 1557 O O . SER A 1 196 ? 41.960 -16.848 -31.158 1.00 79.00 196 SER A O 1
ATOM 1559 N N . ILE A 1 197 ? 43.247 -17.141 -32.971 1.00 81.19 197 ILE A N 1
ATOM 1560 C CA . ILE A 1 197 ? 43.478 -15.718 -33.239 1.00 81.19 197 ILE A CA 1
ATOM 1561 C C . ILE A 1 197 ? 42.763 -15.351 -34.539 1.00 81.19 197 ILE A C 1
ATOM 1563 O O . ILE A 1 197 ? 42.807 -16.117 -35.504 1.00 81.19 197 ILE A O 1
ATOM 1567 N N . SER A 1 198 ? 42.104 -14.189 -34.567 1.00 85.62 198 SER A N 1
ATOM 1568 C CA . SER A 1 198 ? 41.419 -13.665 -35.754 1.00 85.62 198 SER A CA 1
ATOM 1569 C C . SER A 1 198 ? 42.300 -13.699 -37.007 1.00 85.62 198 SER A C 1
ATOM 1571 O O . SER A 1 198 ? 43.477 -13.333 -36.976 1.00 85.62 198 SER A O 1
ATOM 1573 N N . ILE A 1 199 ? 41.700 -14.062 -38.147 1.00 83.94 199 ILE A N 1
ATOM 1574 C CA . ILE A 1 199 ? 42.355 -14.037 -39.465 1.00 83.94 199 ILE A CA 1
ATOM 1575 C C . ILE A 1 199 ? 42.889 -12.644 -39.816 1.00 83.94 199 ILE A C 1
ATOM 1577 O O . ILE A 1 199 ? 43.860 -12.525 -40.555 1.00 83.94 199 ILE A O 1
ATOM 1581 N N . PHE A 1 200 ? 42.304 -11.588 -39.243 1.00 86.62 200 PHE A N 1
ATOM 1582 C CA . PHE A 1 200 ? 42.726 -10.207 -39.457 1.00 86.62 200 PHE A CA 1
ATOM 1583 C C . PHE A 1 200 ? 44.054 -9.862 -38.771 1.00 86.62 200 PHE A C 1
ATOM 1585 O O . PHE A 1 200 ? 44.656 -8.838 -39.093 1.00 86.62 200 PHE A O 1
ATOM 1592 N N . ASN A 1 201 ? 44.531 -10.719 -37.864 1.00 85.00 201 ASN A N 1
ATOM 1593 C CA . ASN A 1 201 ? 45.854 -10.632 -37.248 1.00 85.00 201 ASN A CA 1
ATOM 1594 C C . ASN A 1 201 ? 46.841 -11.671 -37.812 1.00 85.00 201 ASN A C 1
ATOM 1596 O O . ASN A 1 201 ? 47.992 -11.717 -37.376 1.00 85.00 201 ASN A O 1
ATOM 1600 N N . LEU A 1 202 ? 46.421 -12.503 -38.772 1.00 77.44 202 LEU A N 1
ATOM 1601 C CA . LEU A 1 202 ? 47.251 -13.540 -39.380 1.00 77.44 202 LEU A CA 1
ATOM 1602 C C . LEU A 1 202 ? 47.679 -13.132 -40.793 1.00 77.44 202 LEU A C 1
ATOM 1604 O O . LEU A 1 202 ? 46.893 -12.623 -41.587 1.00 77.44 202 LEU A O 1
ATOM 1608 N N . GLN A 1 203 ? 48.935 -13.406 -41.147 1.00 61.28 203 GLN A N 1
ATOM 1609 C CA . GLN A 1 203 ? 49.383 -13.290 -42.534 1.00 61.28 203 GLN A CA 1
ATOM 1610 C C . GLN A 1 203 ? 48.915 -14.519 -43.314 1.00 61.28 203 GLN A C 1
ATOM 1612 O O . GLN A 1 203 ? 49.607 -15.535 -43.350 1.00 61.28 203 GLN A O 1
ATOM 1617 N N . VAL A 1 204 ? 47.730 -14.440 -43.922 1.00 64.75 204 VAL A N 1
ATOM 1618 C CA . VAL A 1 204 ? 47.187 -15.516 -44.762 1.00 64.75 204 VAL A CA 1
ATOM 1619 C C . VAL A 1 204 ? 47.487 -15.223 -46.239 1.00 64.75 204 VAL A C 1
ATOM 1621 O O . VAL A 1 204 ? 46.937 -14.269 -46.796 1.00 64.75 204 VAL A O 1
ATOM 1624 N N . PRO A 1 205 ? 48.350 -16.012 -46.911 1.00 55.25 205 PRO A N 1
ATOM 1625 C CA . PRO A 1 205 ? 48.657 -15.810 -48.324 1.00 55.25 205 PRO A CA 1
ATOM 1626 C C . PRO A 1 205 ? 47.404 -15.958 -49.197 1.00 55.25 205 PRO A C 1
ATOM 1628 O O . PRO A 1 205 ? 46.714 -16.972 -49.128 1.00 55.25 205 PRO A O 1
ATOM 1631 N N . GLY A 1 206 ? 47.119 -14.958 -50.037 1.00 61.81 206 GLY A N 1
ATOM 1632 C CA . GLY A 1 206 ? 45.984 -14.981 -50.971 1.00 61.81 206 GLY A CA 1
ATOM 1633 C C . GLY A 1 206 ? 44.633 -14.555 -50.384 1.00 61.81 206 GLY A C 1
ATOM 1634 O O . GLY A 1 206 ? 43.638 -14.563 -51.105 1.00 61.81 206 GLY A O 1
ATOM 1635 N N . PHE A 1 207 ? 44.579 -14.152 -49.112 1.00 69.75 207 PHE A N 1
ATOM 1636 C CA . PHE A 1 207 ? 43.381 -13.558 -48.522 1.00 69.75 207 PHE A CA 1
ATOM 1637 C C . PHE A 1 207 ? 43.145 -12.146 -49.079 1.00 69.75 207 PHE A C 1
ATOM 1639 O O . PHE A 1 207 ? 44.036 -11.298 -49.026 1.00 69.75 207 PHE A O 1
ATOM 1646 N N . THR A 1 208 ? 41.945 -11.890 -49.609 1.00 73.44 208 THR A N 1
ATOM 1647 C CA . THR A 1 208 ? 41.515 -10.552 -50.039 1.00 73.44 208 THR A CA 1
ATOM 1648 C C . THR A 1 208 ? 40.249 -10.120 -49.305 1.00 73.44 208 THR A C 1
ATOM 1650 O O . THR A 1 208 ? 39.215 -10.794 -49.347 1.00 73.44 208 THR A O 1
ATOM 1653 N N . GLU A 1 209 ? 40.324 -8.948 -48.669 1.00 80.12 209 GLU A N 1
ATOM 1654 C CA . GLU A 1 209 ? 39.201 -8.313 -47.970 1.00 80.12 209 GLU A CA 1
ATOM 1655 C C . GLU A 1 209 ? 38.105 -7.820 -48.936 1.00 80.12 209 GLU A C 1
ATOM 1657 O O . GLU A 1 209 ? 36.995 -7.504 -48.502 1.00 80.12 209 GLU A O 1
ATOM 1662 N N . ASP A 1 210 ? 38.376 -7.776 -50.247 1.00 80.62 210 ASP A N 1
ATOM 1663 C CA . ASP A 1 210 ? 37.415 -7.303 -51.251 1.00 80.62 210 ASP A CA 1
ATOM 1664 C C . ASP A 1 210 ? 36.156 -8.172 -51.303 1.00 80.62 210 ASP A C 1
ATOM 1666 O O . ASP A 1 210 ? 35.064 -7.669 -51.577 1.00 80.62 210 ASP A O 1
ATOM 1670 N N . SER A 1 211 ? 36.306 -9.457 -50.972 1.00 81.19 211 SER A N 1
ATOM 1671 C CA . SER A 1 211 ? 35.224 -10.441 -50.910 1.00 81.19 211 SER A CA 1
ATOM 1672 C C . SER A 1 211 ? 34.354 -10.340 -49.648 1.00 81.19 211 SER A C 1
ATOM 1674 O O . SER A 1 211 ? 33.266 -10.915 -49.612 1.00 81.19 211 SER A O 1
ATOM 1676 N N . ILE A 1 212 ? 34.789 -9.578 -48.638 1.00 90.50 212 ILE A N 1
ATOM 1677 C CA . ILE A 1 212 ? 34.098 -9.456 -47.350 1.00 90.50 212 ILE A CA 1
ATOM 1678 C C . ILE A 1 212 ? 33.069 -8.319 -47.420 1.00 90.50 212 ILE A C 1
ATOM 1680 O O . ILE A 1 212 ? 33.415 -7.204 -47.848 1.00 90.50 212 ILE A O 1
ATOM 1684 N N . PRO A 1 213 ? 31.823 -8.541 -46.951 1.00 92.12 213 PRO A N 1
ATOM 1685 C CA . PRO A 1 213 ? 30.825 -7.484 -46.822 1.00 92.12 213 PRO A CA 1
ATOM 1686 C C . PRO A 1 213 ? 31.360 -6.274 -46.044 1.00 92.12 213 PRO A C 1
ATOM 1688 O O . PRO A 1 213 ? 32.018 -6.431 -45.018 1.00 92.12 213 PRO A O 1
ATOM 1691 N N . LEU A 1 214 ? 31.052 -5.055 -46.505 1.00 91.06 214 LEU A N 1
ATOM 1692 C CA . LEU A 1 214 ? 31.617 -3.805 -45.963 1.00 91.06 214 LEU A CA 1
ATOM 1693 C C . LEU A 1 214 ? 31.495 -3.665 -44.436 1.00 91.06 214 LEU A C 1
ATOM 1695 O O . LEU A 1 214 ? 32.420 -3.191 -43.786 1.00 91.06 214 LEU A O 1
ATOM 1699 N N . SER A 1 215 ? 30.372 -4.090 -43.869 1.00 93.06 215 SER A N 1
ATOM 1700 C CA . SER A 1 215 ? 30.070 -4.085 -42.431 1.00 93.06 215 SER A CA 1
ATOM 1701 C C . SER A 1 215 ? 30.909 -5.063 -41.600 1.00 93.06 215 SER A C 1
ATOM 1703 O O . SER A 1 215 ? 31.075 -4.847 -40.401 1.00 93.06 215 SER A O 1
ATOM 1705 N N . LEU A 1 216 ? 31.436 -6.122 -42.222 1.00 93.88 216 LEU A N 1
ATOM 1706 C CA . LEU A 1 216 ? 32.258 -7.151 -41.580 1.00 93.88 216 LEU A CA 1
ATOM 1707 C C . LEU A 1 216 ? 33.756 -6.960 -41.821 1.00 93.88 216 LEU A C 1
ATOM 1709 O O . LEU A 1 216 ? 34.559 -7.584 -41.127 1.00 93.88 216 LEU A O 1
ATOM 1713 N N . ARG A 1 217 ? 34.155 -6.075 -42.742 1.00 92.94 217 ARG A N 1
ATOM 1714 C CA . ARG A 1 217 ? 35.571 -5.760 -42.980 1.00 92.94 217 ARG A CA 1
ATOM 1715 C C . ARG A 1 217 ? 36.259 -5.293 -41.693 1.00 92.94 217 ARG A C 1
ATOM 1717 O O . ARG A 1 217 ? 35.622 -4.612 -40.882 1.00 92.94 217 ARG A O 1
ATOM 1724 N N . PRO A 1 218 ? 37.535 -5.645 -41.481 1.00 92.69 218 PRO A N 1
ATOM 1725 C CA . PRO A 1 218 ? 38.211 -5.352 -40.227 1.00 92.69 218 PRO A CA 1
ATOM 1726 C C . PRO A 1 218 ? 38.451 -3.853 -40.043 1.00 92.69 218 PRO A C 1
ATOM 1728 O O . PRO A 1 218 ? 38.817 -3.122 -40.974 1.00 92.69 218 PRO A O 1
ATOM 1731 N N . THR A 1 219 ? 38.292 -3.390 -38.809 1.00 93.81 219 THR A N 1
ATOM 1732 C CA . THR A 1 219 ? 38.699 -2.048 -38.387 1.00 93.81 219 THR A CA 1
ATOM 1733 C C . THR A 1 219 ? 40.217 -1.959 -38.208 1.00 93.81 219 THR A C 1
ATOM 1735 O O . THR A 1 219 ? 40.957 -2.932 -38.363 1.00 93.81 219 THR A O 1
ATOM 1738 N N . VAL A 1 220 ? 40.720 -0.762 -37.901 1.00 91.94 220 VAL A N 1
ATOM 1739 C CA . VAL A 1 220 ? 42.135 -0.579 -37.538 1.00 91.94 220 VAL A CA 1
ATOM 1740 C C . VAL A 1 220 ? 42.461 -1.322 -36.239 1.00 91.94 220 VAL A C 1
ATOM 1742 O O . VAL A 1 220 ? 43.506 -1.960 -36.156 1.00 91.94 220 VAL A O 1
ATOM 1745 N N . ILE A 1 221 ? 41.547 -1.295 -35.263 1.00 91.38 221 ILE A N 1
ATOM 1746 C CA . ILE A 1 221 ? 41.725 -1.946 -33.959 1.00 91.38 221 ILE A CA 1
ATOM 1747 C C . ILE A 1 221 ? 41.798 -3.466 -34.125 1.00 91.38 221 ILE A C 1
ATOM 1749 O O . ILE A 1 221 ? 42.744 -4.076 -33.631 1.00 91.38 221 ILE A O 1
ATOM 1753 N N . GLN A 1 222 ? 40.882 -4.060 -34.898 1.00 91.69 222 GLN A N 1
ATOM 1754 C CA . GLN A 1 222 ? 40.888 -5.499 -35.187 1.00 91.69 222 GLN A CA 1
ATOM 1755 C C . GLN A 1 222 ? 42.203 -5.971 -35.823 1.00 91.69 222 GLN A C 1
ATOM 1757 O O . GLN A 1 222 ? 42.689 -7.043 -35.490 1.00 91.69 222 GLN A O 1
ATOM 1762 N N . ARG A 1 223 ? 42.827 -5.166 -36.696 1.00 90.06 223 ARG A N 1
ATOM 1763 C CA . ARG A 1 223 ? 44.126 -5.514 -37.307 1.00 90.06 223 ARG A CA 1
ATOM 1764 C C . ARG A 1 223 ? 45.299 -5.428 -36.327 1.00 90.06 223 ARG A C 1
ATOM 1766 O O . ARG A 1 223 ? 46.280 -6.150 -36.482 1.00 90.06 223 ARG A O 1
ATOM 1773 N N . GLN A 1 224 ? 45.228 -4.524 -35.353 1.00 89.44 224 GLN A N 1
ATOM 1774 C CA . GLN A 1 224 ? 46.347 -4.215 -34.458 1.00 89.44 224 GLN A CA 1
ATOM 1775 C C . GLN A 1 224 ? 46.359 -5.055 -33.182 1.00 89.44 224 GLN A C 1
ATOM 1777 O O . GLN A 1 224 ? 47.437 -5.358 -32.675 1.00 89.44 224 GLN A O 1
ATOM 1782 N N . ILE A 1 225 ? 45.187 -5.408 -32.657 1.00 87.50 225 ILE A N 1
ATOM 1783 C CA . ILE A 1 225 ? 45.053 -6.106 -31.378 1.00 87.50 225 ILE A CA 1
ATOM 1784 C C . ILE A 1 225 ? 44.674 -7.564 -31.652 1.00 87.50 225 ILE A C 1
ATOM 1786 O O . ILE A 1 225 ? 43.591 -7.797 -32.190 1.00 87.50 225 ILE A O 1
ATOM 1790 N N . PRO A 1 226 ? 45.520 -8.547 -31.294 1.00 86.75 226 PRO A N 1
ATOM 1791 C CA . PRO A 1 226 ? 45.147 -9.956 -31.349 1.00 86.75 226 PRO A CA 1
ATOM 1792 C C . PRO A 1 226 ? 43.924 -10.232 -30.471 1.00 86.75 226 PRO A C 1
ATOM 1794 O O . PRO A 1 226 ? 43.896 -9.843 -29.305 1.00 86.75 226 PRO A O 1
ATOM 1797 N N . HIS A 1 227 ? 42.920 -10.897 -31.030 1.00 86.94 227 HIS A N 1
ATOM 1798 C CA . HIS A 1 227 ? 41.672 -11.229 -30.344 1.00 86.94 227 HIS A CA 1
ATOM 1799 C C . HIS A 1 227 ? 41.073 -12.521 -30.909 1.00 86.94 227 HIS A C 1
ATOM 1801 O O . HIS A 1 227 ? 41.474 -12.995 -31.978 1.00 86.94 227 HIS A O 1
ATOM 1807 N N . HIS A 1 228 ? 40.104 -13.087 -30.189 1.00 85.56 228 HIS A N 1
ATOM 1808 C CA . HIS A 1 228 ? 39.424 -14.305 -30.613 1.00 85.56 228 HIS A CA 1
ATOM 1809 C C . HIS A 1 228 ? 38.474 -14.031 -31.807 1.00 85.56 228 HIS A C 1
ATOM 1811 O O . HIS A 1 228 ? 37.707 -13.060 -31.752 1.00 85.56 228 HIS A O 1
ATOM 1817 N N . PRO A 1 229 ? 38.443 -14.891 -32.852 1.00 83.56 229 PRO A N 1
ATOM 1818 C CA . PRO A 1 229 ? 37.603 -14.716 -34.049 1.00 83.56 229 PRO A CA 1
ATOM 1819 C C . PRO A 1 229 ? 36.098 -14.566 -33.771 1.00 83.56 229 PRO A C 1
ATOM 1821 O O . PRO A 1 229 ? 35.351 -14.014 -34.578 1.00 83.56 229 PRO A O 1
ATOM 1824 N N . TRP A 1 230 ? 35.626 -15.030 -32.610 1.00 82.25 230 TRP A N 1
ATOM 1825 C CA . TRP A 1 230 ? 34.238 -14.843 -32.173 1.00 82.25 230 TRP A CA 1
ATOM 1826 C C . TRP A 1 230 ? 33.811 -13.384 -32.053 1.00 82.25 230 TRP A C 1
ATOM 1828 O O . TRP A 1 230 ? 32.627 -13.107 -32.155 1.00 82.25 230 TRP A O 1
ATOM 1838 N N . LEU A 1 231 ? 34.712 -12.419 -31.910 1.00 87.44 231 LEU A N 1
ATOM 1839 C CA . LEU A 1 231 ? 34.296 -11.015 -31.897 1.00 87.44 231 LEU A CA 1
ATOM 1840 C C . LEU A 1 231 ? 34.073 -10.451 -33.311 1.00 87.44 231 LEU A C 1
ATOM 1842 O O . LEU A 1 231 ? 33.457 -9.396 -33.458 1.00 87.44 231 LEU A O 1
ATOM 1846 N N . ASP A 1 232 ? 34.494 -11.155 -34.364 1.00 89.50 232 ASP A N 1
ATOM 1847 C CA . ASP A 1 232 ? 34.494 -10.621 -35.727 1.00 89.50 232 ASP A CA 1
ATOM 1848 C C . ASP A 1 232 ? 33.143 -10.685 -36.437 1.00 89.50 232 ASP A C 1
ATOM 1850 O O . ASP A 1 232 ? 32.906 -9.886 -37.349 1.00 89.50 232 ASP A O 1
ATOM 1854 N N . PHE A 1 233 ? 32.245 -11.585 -36.017 1.00 89.50 233 PHE A N 1
ATOM 1855 C CA . PHE A 1 233 ? 30.970 -11.810 -36.709 1.00 89.50 233 PHE A CA 1
ATOM 1856 C C . PHE A 1 233 ? 29.997 -10.634 -36.592 1.00 89.50 233 PHE A C 1
ATOM 1858 O O . PHE A 1 233 ? 29.024 -10.582 -37.347 1.00 89.50 233 PHE A O 1
ATOM 1865 N N . PHE A 1 234 ? 30.181 -9.728 -35.626 1.00 92.25 234 PHE A N 1
ATOM 1866 C CA . PHE A 1 234 ? 29.261 -8.611 -35.444 1.00 92.25 234 PHE A CA 1
ATOM 1867 C C . PHE A 1 234 ? 29.368 -7.652 -36.639 1.00 92.25 234 PHE A C 1
ATOM 1869 O O . PHE A 1 234 ? 30.444 -7.105 -36.881 1.00 92.25 234 PHE A O 1
ATOM 1876 N N . PRO A 1 235 ? 28.265 -7.320 -37.334 1.00 93.75 235 PRO A N 1
ATOM 1877 C CA . PRO A 1 235 ? 28.291 -6.363 -38.446 1.00 93.75 235 PRO A CA 1
ATOM 1878 C C . PRO A 1 235 ? 28.416 -4.903 -37.977 1.00 93.75 235 PRO A C 1
ATOM 1880 O O . PRO A 1 235 ? 28.120 -3.973 -38.720 1.00 93.75 235 PRO A O 1
ATOM 1883 N N . PHE A 1 236 ? 28.824 -4.678 -36.728 1.00 95.00 236 PHE A N 1
ATOM 1884 C CA . PHE A 1 236 ? 28.879 -3.377 -36.076 1.00 95.00 236 PHE A CA 1
ATOM 1885 C C . PHE A 1 236 ? 30.337 -3.022 -35.752 1.00 95.00 236 PHE A C 1
ATOM 1887 O O . PHE A 1 236 ? 30.821 -3.389 -34.679 1.00 95.00 236 PHE A O 1
ATOM 1894 N N . PRO A 1 237 ? 31.048 -2.273 -36.620 1.00 92.38 237 PRO A N 1
ATOM 1895 C CA . PRO A 1 237 ? 32.470 -1.970 -36.438 1.00 92.38 237 PRO A CA 1
ATOM 1896 C C . PRO A 1 237 ? 32.810 -1.403 -35.054 1.00 92.38 237 PRO A C 1
ATOM 1898 O O . PRO A 1 237 ? 33.677 -1.928 -34.367 1.00 92.38 237 PRO A O 1
ATOM 1901 N N . ARG A 1 238 ? 32.040 -0.410 -34.585 1.00 91.50 238 ARG A N 1
ATOM 1902 C CA . ARG A 1 238 ? 32.241 0.200 -33.258 1.00 91.50 238 ARG A CA 1
ATOM 1903 C C . ARG A 1 238 ? 32.026 -0.772 -32.098 1.00 91.50 238 ARG A C 1
ATOM 1905 O O . ARG A 1 238 ? 32.667 -0.632 -31.066 1.00 91.50 238 ARG A O 1
ATOM 1912 N N . MET A 1 239 ? 31.100 -1.721 -32.236 1.00 91.56 239 MET A N 1
ATOM 1913 C CA . MET A 1 239 ? 30.844 -2.709 -31.187 1.00 91.56 239 MET A CA 1
ATOM 1914 C C . MET A 1 239 ? 32.028 -3.664 -31.057 1.00 91.56 239 MET A C 1
ATOM 1916 O O . MET A 1 239 ? 32.469 -3.914 -29.942 1.00 91.56 239 MET A O 1
ATOM 1920 N N . ARG A 1 240 ? 32.568 -4.138 -32.187 1.00 93.25 240 ARG A N 1
ATOM 1921 C CA . ARG A 1 240 ? 33.764 -4.991 -32.206 1.00 93.25 240 ARG A CA 1
ATOM 1922 C C . ARG A 1 240 ? 34.953 -4.287 -31.570 1.00 93.25 240 ARG A C 1
ATOM 1924 O O . ARG A 1 240 ? 35.561 -4.841 -30.666 1.00 93.25 240 ARG A O 1
ATOM 1931 N N . ASP A 1 241 ? 35.201 -3.039 -31.962 1.00 93.00 241 ASP A N 1
ATOM 1932 C CA . ASP A 1 241 ? 36.267 -2.214 -31.386 1.00 93.00 241 ASP A CA 1
ATOM 1933 C C . ASP A 1 241 ? 36.136 -2.092 -29.864 1.00 93.00 241 ASP A C 1
ATOM 1935 O O . ASP A 1 241 ? 37.104 -2.307 -29.140 1.00 93.00 241 ASP A O 1
ATOM 1939 N N . ASN A 1 242 ? 34.929 -1.805 -29.368 1.00 91.00 242 ASN A N 1
ATOM 1940 C CA . ASN A 1 242 ? 34.675 -1.695 -27.933 1.00 91.00 242 ASN A CA 1
ATOM 1941 C C . ASN A 1 242 ? 34.895 -3.021 -27.194 1.00 91.00 242 ASN A C 1
ATOM 1943 O O . ASN A 1 242 ? 35.465 -3.011 -26.108 1.00 91.00 242 ASN A O 1
ATOM 1947 N N . LEU A 1 243 ? 34.447 -4.146 -27.761 1.00 88.38 243 LEU A N 1
ATOM 1948 C CA . LEU A 1 243 ? 34.624 -5.472 -27.158 1.00 88.38 243 LEU A CA 1
ATOM 1949 C C . LEU A 1 243 ? 36.103 -5.874 -27.126 1.00 88.38 243 LEU A C 1
ATOM 1951 O O . LEU A 1 243 ? 36.584 -6.355 -26.109 1.00 88.38 243 LEU A O 1
ATOM 1955 N N . ILE A 1 244 ? 36.847 -5.613 -28.200 1.00 88.38 244 ILE A N 1
ATOM 1956 C CA . ILE A 1 244 ? 38.285 -5.903 -28.264 1.00 88.38 244 ILE A CA 1
ATOM 1957 C C . ILE A 1 244 ? 39.062 -5.038 -27.268 1.00 88.38 244 ILE A C 1
ATOM 1959 O O . ILE A 1 244 ? 39.920 -5.544 -26.552 1.00 88.38 244 ILE A O 1
ATOM 1963 N N . LEU A 1 245 ? 38.743 -3.743 -27.179 1.00 87.94 245 LEU A N 1
ATOM 1964 C CA . LEU A 1 245 ? 39.373 -2.833 -26.217 1.00 87.94 245 LEU A CA 1
ATOM 1965 C C . LEU A 1 245 ? 39.028 -3.168 -24.762 1.00 87.94 245 LEU A C 1
ATOM 1967 O O . LEU A 1 245 ? 39.823 -2.873 -23.872 1.00 87.94 245 LEU A O 1
ATOM 1971 N N . ALA A 1 246 ? 37.857 -3.756 -24.513 1.00 84.69 246 ALA A N 1
ATOM 1972 C CA . ALA A 1 246 ? 37.474 -4.200 -23.182 1.00 84.69 246 ALA A CA 1
ATOM 1973 C C . ALA A 1 246 ? 38.362 -5.358 -22.691 1.00 84.69 246 ALA A C 1
ATOM 1975 O O . ALA A 1 246 ? 38.616 -5.433 -21.487 1.00 84.69 246 ALA A O 1
ATOM 1976 N N . GLY A 1 247 ? 38.862 -6.220 -23.585 1.00 81.62 247 GLY A N 1
ATOM 1977 C CA . GLY A 1 247 ? 39.709 -7.362 -23.221 1.00 81.62 247 GLY A CA 1
ATOM 1978 C C . GLY A 1 247 ? 39.097 -8.187 -22.083 1.00 81.62 247 GLY A C 1
ATOM 1979 O O . GLY A 1 247 ? 37.897 -8.445 -22.084 1.00 81.62 247 GLY A O 1
ATOM 1980 N N . ASP A 1 248 ? 39.892 -8.494 -21.056 1.00 76.19 248 ASP A N 1
ATOM 1981 C CA . ASP A 1 248 ? 39.469 -9.292 -19.890 1.00 76.19 248 ASP A CA 1
ATOM 1982 C C . ASP A 1 248 ? 38.491 -8.572 -18.934 1.00 76.19 248 ASP A C 1
ATOM 1984 O O . ASP A 1 248 ? 38.114 -9.112 -17.893 1.00 76.19 248 ASP A O 1
ATOM 1988 N N . SER A 1 249 ? 38.086 -7.328 -19.226 1.00 74.94 249 SER A N 1
ATOM 1989 C CA . SER A 1 249 ? 37.145 -6.584 -18.370 1.00 74.94 249 SER A CA 1
ATOM 1990 C C . SER A 1 249 ? 35.684 -7.029 -18.512 1.00 74.94 249 SER A C 1
ATOM 1992 O O . SER A 1 249 ? 34.829 -6.549 -17.762 1.00 74.94 249 SER A O 1
ATOM 1994 N N . PHE A 1 250 ? 35.385 -7.954 -19.430 1.00 78.56 250 PHE A N 1
ATOM 1995 C CA . PHE A 1 250 ? 34.077 -8.593 -19.553 1.00 78.56 250 PHE A CA 1
ATOM 1996 C C . PHE A 1 250 ? 34.210 -10.105 -19.769 1.00 78.56 250 PHE A C 1
ATOM 1998 O O . PHE A 1 250 ? 35.205 -10.589 -20.294 1.00 78.56 250 PHE A O 1
ATOM 2005 N N . ASP A 1 251 ? 33.181 -10.846 -19.356 1.00 77.75 251 ASP A N 1
ATOM 2006 C CA . ASP A 1 251 ? 33.088 -12.293 -19.555 1.00 77.75 251 ASP A CA 1
ATOM 2007 C C . ASP A 1 251 ? 32.463 -12.579 -20.932 1.00 77.75 251 ASP A C 1
ATOM 2009 O O . ASP A 1 251 ? 31.244 -12.488 -21.133 1.00 77.75 251 ASP A O 1
ATOM 2013 N N . ASP A 1 252 ? 33.314 -12.874 -21.911 1.00 74.69 252 ASP A N 1
ATOM 2014 C CA . ASP A 1 252 ? 32.926 -13.180 -23.287 1.00 74.69 252 ASP A CA 1
ATOM 2015 C C . ASP A 1 252 ? 32.158 -14.507 -23.415 1.00 74.69 252 ASP A C 1
ATOM 2017 O O . ASP A 1 252 ? 31.260 -14.634 -24.256 1.00 74.69 252 ASP A O 1
ATOM 2021 N N . THR A 1 253 ? 32.429 -15.461 -22.526 1.00 74.44 253 THR A N 1
ATOM 2022 C CA . THR A 1 253 ? 31.736 -16.745 -22.418 1.00 74.44 253 THR A CA 1
ATOM 2023 C C . THR A 1 253 ? 30.299 -16.535 -21.954 1.00 74.44 253 THR A C 1
ATOM 2025 O O . THR A 1 253 ? 29.366 -17.122 -22.516 1.00 74.44 253 THR A O 1
ATOM 2028 N N . GLN A 1 254 ? 30.089 -15.651 -20.978 1.00 76.19 254 GLN A N 1
ATOM 2029 C CA . GLN A 1 254 ? 28.762 -15.252 -20.520 1.00 76.19 254 GLN A CA 1
ATOM 2030 C C . GLN A 1 254 ? 27.994 -14.502 -21.617 1.00 76.19 254 GLN A C 1
ATOM 2032 O O . GLN A 1 254 ? 26.841 -14.845 -21.884 1.00 76.19 254 GLN A O 1
ATOM 2037 N N . LEU A 1 255 ? 28.634 -13.561 -22.321 1.00 78.25 255 LEU A N 1
ATOM 2038 C CA . LEU A 1 255 ? 28.020 -12.869 -23.463 1.00 78.25 255 LEU A CA 1
ATOM 2039 C C . LEU A 1 255 ? 27.601 -13.858 -24.565 1.00 78.25 255 LEU A C 1
ATOM 2041 O O . LEU A 1 255 ? 26.480 -13.803 -25.078 1.00 78.25 255 LEU A O 1
ATOM 2045 N N . CYS A 1 256 ? 28.480 -14.802 -24.903 1.00 78.00 256 CYS A N 1
ATOM 2046 C CA . CYS A 1 256 ? 28.217 -15.847 -25.886 1.00 78.00 256 CYS A CA 1
ATOM 2047 C C . CYS A 1 256 ? 27.019 -16.724 -25.483 1.00 78.00 256 CYS A C 1
ATOM 2049 O O . CYS A 1 256 ? 26.130 -17.001 -26.302 1.00 78.00 256 CYS A O 1
ATOM 2051 N N . ARG A 1 257 ? 26.950 -17.110 -24.201 1.00 76.19 257 ARG A N 1
ATOM 2052 C CA . ARG A 1 257 ? 25.833 -17.864 -23.624 1.00 76.19 257 ARG A CA 1
ATOM 2053 C C . ARG A 1 257 ? 24.525 -17.080 -23.703 1.00 76.19 257 ARG A C 1
ATOM 2055 O O . ARG A 1 257 ? 23.530 -17.633 -24.166 1.00 76.19 257 ARG A O 1
ATOM 2062 N N . ASP A 1 258 ? 24.514 -15.808 -23.320 1.00 75.88 258 ASP A N 1
ATOM 2063 C CA . ASP A 1 258 ? 23.301 -14.980 -23.343 1.00 75.88 258 ASP A CA 1
ATOM 2064 C C . ASP A 1 258 ? 22.726 -14.836 -24.761 1.00 75.88 258 ASP A C 1
ATOM 2066 O O . ASP A 1 258 ? 21.507 -14.933 -24.963 1.00 75.88 258 ASP A O 1
ATOM 2070 N N . MET A 1 259 ? 23.605 -14.711 -25.759 1.00 78.12 259 MET A N 1
ATOM 2071 C CA . MET A 1 259 ? 23.224 -14.598 -27.166 1.00 78.12 259 MET A CA 1
ATOM 2072 C C . MET A 1 259 ? 22.735 -15.912 -27.785 1.00 78.12 259 MET A C 1
ATOM 2074 O O . MET A 1 259 ? 21.814 -15.892 -28.603 1.00 78.12 259 MET A O 1
ATOM 2078 N N . THR A 1 260 ? 23.349 -17.051 -27.442 1.00 75.44 260 THR A N 1
ATOM 2079 C CA . THR A 1 260 ? 23.215 -18.281 -28.248 1.00 75.44 260 THR A CA 1
ATOM 2080 C C . THR A 1 260 ? 22.739 -19.522 -27.502 1.00 75.44 260 THR A C 1
ATOM 2082 O O . THR A 1 260 ? 22.366 -20.496 -28.159 1.00 75.44 260 THR A O 1
ATOM 2085 N N . ALA A 1 261 ? 22.676 -19.517 -26.164 1.00 73.00 261 ALA A N 1
ATOM 2086 C CA . ALA A 1 261 ? 22.297 -20.691 -25.373 1.00 73.00 261 ALA A CA 1
ATOM 2087 C C . ALA A 1 261 ? 20.797 -21.015 -25.480 1.00 73.00 261 ALA A C 1
ATOM 2089 O O . ALA A 1 261 ? 19.994 -20.766 -24.581 1.00 73.00 261 ALA A O 1
ATOM 2090 N N . PHE A 1 262 ? 20.395 -21.621 -26.594 1.00 68.56 262 PHE A N 1
ATOM 2091 C CA . PHE A 1 262 ? 19.037 -22.128 -26.812 1.00 68.56 262 PHE A CA 1
ATOM 2092 C C . PHE A 1 262 ? 18.673 -23.293 -25.873 1.00 68.56 262 PHE A C 1
ATOM 2094 O O . PHE A 1 262 ? 17.506 -23.668 -25.783 1.00 68.56 262 PHE A O 1
ATOM 2101 N N . TRP A 1 263 ? 19.670 -23.874 -25.198 1.00 66.31 263 TRP A N 1
ATOM 2102 C CA . TRP A 1 263 ? 19.541 -24.952 -24.216 1.00 66.31 263 TRP A CA 1
ATOM 2103 C C . TRP A 1 263 ? 19.326 -24.465 -22.777 1.00 66.31 263 TRP A C 1
ATOM 2105 O O . TRP A 1 263 ? 19.145 -25.293 -21.885 1.00 66.31 263 TRP A O 1
ATOM 2115 N N . ASP A 1 264 ? 19.356 -23.152 -22.535 1.00 64.75 264 ASP A N 1
ATOM 2116 C CA . ASP A 1 264 ? 19.270 -22.562 -21.200 1.00 64.75 264 ASP A CA 1
ATOM 2117 C C . ASP A 1 264 ? 18.238 -21.427 -21.146 1.00 64.75 264 ASP A C 1
ATOM 2119 O O . ASP A 1 264 ? 18.435 -20.376 -21.740 1.00 64.75 264 ASP A O 1
ATOM 2123 N N . ASN A 1 265 ? 17.152 -21.594 -20.392 1.00 57.28 265 ASN A N 1
ATOM 2124 C CA . ASN A 1 265 ? 16.091 -20.582 -20.281 1.00 57.28 265 ASN A CA 1
ATOM 2125 C C . ASN A 1 265 ? 16.289 -19.600 -19.110 1.00 57.28 265 ASN A C 1
ATOM 2127 O O . ASN A 1 265 ? 15.352 -18.896 -18.748 1.00 57.28 265 ASN A O 1
ATOM 2131 N N . LYS A 1 266 ? 17.476 -19.547 -18.490 1.00 52.94 266 LYS A N 1
ATOM 2132 C CA . LYS A 1 266 ? 17.729 -18.677 -17.326 1.00 52.94 266 LYS A CA 1
ATOM 2133 C C . LYS A 1 266 ? 17.765 -17.179 -17.647 1.00 52.94 266 LYS A C 1
ATOM 2135 O O . LYS A 1 266 ? 17.423 -16.381 -16.786 1.00 52.94 266 LYS A O 1
ATOM 2140 N N . SER A 1 267 ? 18.152 -16.797 -18.864 1.00 52.97 267 SER A N 1
ATOM 2141 C CA . SER A 1 267 ? 18.159 -15.398 -19.311 1.00 52.97 267 SER A CA 1
ATOM 2142 C C . SER A 1 267 ? 16.900 -15.129 -20.139 1.00 52.97 267 SER A C 1
ATOM 2144 O O . SER A 1 267 ? 16.791 -15.588 -21.276 1.00 52.97 267 SER A O 1
ATOM 2146 N N . VAL A 1 268 ? 15.913 -14.467 -19.531 1.00 54.28 268 VAL A N 1
ATOM 2147 C CA . VAL A 1 268 ? 14.578 -14.225 -20.118 1.00 54.28 268 VAL A CA 1
ATOM 2148 C C . VAL A 1 268 ? 14.347 -12.748 -20.460 1.00 54.28 268 VAL A C 1
ATOM 2150 O O . VAL A 1 268 ? 13.271 -12.391 -20.893 1.00 54.28 268 VAL A O 1
ATOM 2153 N N . GLY A 1 269 ? 15.319 -11.854 -20.245 1.00 57.19 269 GLY A N 1
ATOM 2154 C CA . GLY A 1 269 ? 15.068 -10.403 -20.285 1.00 57.19 269 GLY A CA 1
ATOM 2155 C C . GLY A 1 269 ? 15.277 -9.718 -21.639 1.00 57.19 269 GLY A C 1
ATOM 2156 O O . GLY A 1 269 ? 14.550 -8.778 -21.960 1.00 57.19 269 GLY A O 1
ATOM 2157 N N . THR A 1 270 ? 16.256 -10.174 -22.422 1.00 66.00 270 THR A N 1
ATOM 2158 C CA . THR A 1 270 ? 16.695 -9.526 -23.666 1.00 66.00 270 THR A CA 1
ATOM 2159 C C . THR A 1 270 ? 17.136 -10.587 -24.666 1.00 66.00 270 THR A C 1
ATOM 2161 O O . THR A 1 270 ? 17.904 -11.487 -24.335 1.00 66.00 270 THR A O 1
ATOM 2164 N N . VAL A 1 271 ? 16.640 -10.489 -25.893 1.00 72.88 271 VAL A N 1
ATOM 2165 C CA . VAL A 1 271 ? 16.865 -11.443 -26.975 1.00 72.88 271 VAL A CA 1
ATOM 2166 C C . VAL A 1 271 ? 17.270 -10.680 -28.230 1.00 72.88 271 VAL A C 1
ATOM 2168 O O . VAL A 1 271 ? 16.664 -9.668 -28.570 1.00 72.88 271 VAL A O 1
ATOM 2171 N N . LEU A 1 272 ? 18.279 -11.177 -28.939 1.00 83.00 272 LEU A N 1
ATOM 2172 C CA . LEU A 1 272 ? 18.630 -10.688 -30.268 1.00 83.00 272 LEU A CA 1
ATOM 2173 C C . LEU A 1 272 ? 17.818 -11.434 -31.328 1.00 83.00 272 LEU A C 1
ATOM 2175 O O . LEU A 1 272 ? 17.630 -12.648 -31.246 1.00 83.00 272 LEU A O 1
ATOM 2179 N N . LEU A 1 273 ? 17.362 -10.703 -32.335 1.00 85.06 273 LEU A N 1
ATOM 2180 C CA . LEU A 1 273 ? 16.792 -11.241 -33.558 1.00 85.06 273 LEU A CA 1
ATOM 2181 C C . LEU A 1 273 ? 17.567 -10.725 -34.756 1.00 85.06 273 LEU A C 1
ATOM 2183 O O . LEU A 1 273 ? 17.903 -9.547 -34.827 1.00 85.06 273 LEU A O 1
ATOM 2187 N N . VAL A 1 274 ? 17.813 -11.618 -35.705 1.00 88.31 274 VAL A N 1
ATOM 2188 C CA . VAL A 1 274 ? 18.458 -11.307 -36.974 1.00 88.31 274 VAL A CA 1
ATOM 2189 C C . VAL A 1 274 ? 17.496 -11.632 -38.105 1.00 88.31 274 VAL A C 1
ATOM 2191 O O . VAL A 1 274 ? 17.176 -12.788 -38.401 1.00 88.31 274 VAL A O 1
ATOM 2194 N N . TRP A 1 275 ? 17.013 -10.573 -38.728 1.00 82.19 275 TRP A N 1
ATOM 2195 C CA . TRP A 1 275 ? 16.180 -10.592 -39.916 1.00 82.19 275 TRP A CA 1
ATOM 2196 C C . TRP A 1 275 ? 17.066 -10.706 -41.167 1.00 82.19 275 TRP A C 1
ATOM 2198 O O . TRP A 1 275 ? 18.242 -10.397 -41.119 1.00 82.19 275 TRP A O 1
ATOM 2208 N N . GLY A 1 276 ? 16.541 -11.159 -42.305 1.00 86.38 276 GLY A N 1
ATOM 2209 C CA . GLY A 1 276 ? 17.255 -11.040 -43.587 1.00 86.38 276 GLY A CA 1
ATOM 2210 C C . GLY A 1 276 ? 18.721 -11.523 -43.609 1.00 86.38 276 GLY A C 1
ATOM 2211 O O . GLY A 1 276 ? 19.030 -12.627 -43.160 1.00 86.38 276 GLY A O 1
ATOM 2212 N N . GLN A 1 277 ? 19.598 -10.708 -44.208 1.00 90.38 277 GLN A N 1
ATOM 2213 C CA . GLN A 1 277 ? 21.031 -10.988 -44.339 1.00 90.38 277 GLN A CA 1
ATOM 2214 C C . GLN A 1 277 ? 21.788 -10.556 -43.072 1.00 90.38 277 GLN A C 1
ATOM 2216 O O . GLN A 1 277 ? 21.697 -9.386 -42.693 1.00 90.38 277 GLN A O 1
ATOM 2221 N N . PRO A 1 278 ? 22.569 -11.445 -42.439 1.00 93.62 278 PRO A N 1
ATOM 2222 C CA . PRO A 1 278 ? 23.145 -11.195 -41.119 1.00 93.62 278 PRO A CA 1
ATOM 2223 C C . PRO A 1 278 ? 24.346 -10.246 -41.124 1.00 93.62 278 PRO A C 1
ATOM 2225 O O . PRO A 1 278 ? 24.695 -9.702 -40.078 1.00 93.62 278 PRO A O 1
ATOM 2228 N N . TRP A 1 279 ? 24.972 -9.991 -42.269 1.00 93.00 279 TRP A N 1
ATOM 2229 C CA . TRP A 1 279 ? 26.017 -8.972 -42.372 1.00 93.00 279 TRP A CA 1
ATOM 2230 C C . TRP A 1 279 ? 25.443 -7.566 -42.555 1.00 93.00 279 TRP A C 1
ATOM 2232 O O . TRP A 1 279 ? 26.191 -6.604 -42.500 1.00 93.00 279 TRP A O 1
ATOM 2242 N N . ASP A 1 280 ? 24.138 -7.394 -42.740 1.00 91.88 280 ASP A N 1
ATOM 2243 C CA . ASP A 1 280 ? 23.520 -6.067 -42.759 1.00 91.88 280 ASP A CA 1
ATOM 2244 C C . ASP A 1 280 ? 23.183 -5.619 -41.319 1.00 91.88 280 ASP A C 1
ATOM 2246 O O . ASP A 1 280 ? 22.421 -6.304 -40.631 1.00 91.88 280 ASP A O 1
ATOM 2250 N N . PRO A 1 281 ? 23.720 -4.491 -40.821 1.00 90.50 281 PRO A N 1
ATOM 2251 C CA . PRO A 1 281 ? 23.422 -3.998 -39.476 1.00 90.50 281 PRO A CA 1
ATOM 2252 C C . PRO A 1 281 ? 21.930 -3.727 -39.219 1.00 90.50 281 PRO A C 1
ATOM 2254 O O . PRO A 1 281 ? 21.466 -3.904 -38.093 1.00 90.50 281 PRO A O 1
ATOM 2257 N N . GLU A 1 282 ? 21.160 -3.325 -40.237 1.00 89.00 282 GLU A N 1
ATOM 2258 C CA . GLU A 1 282 ? 19.731 -2.972 -40.099 1.00 89.00 282 GLU A CA 1
ATOM 2259 C C . GLU A 1 282 ? 18.818 -4.181 -39.853 1.00 89.00 282 GLU A C 1
ATOM 2261 O O . GLU A 1 282 ? 17.618 -4.058 -39.568 1.00 89.00 282 GLU A O 1
ATOM 2266 N N . ASN A 1 283 ? 19.393 -5.367 -39.991 1.00 90.69 283 ASN A N 1
ATOM 2267 C CA . ASN A 1 283 ? 18.721 -6.633 -39.819 1.00 90.69 283 ASN A CA 1
ATOM 2268 C C . ASN A 1 283 ? 18.813 -7.171 -38.387 1.00 90.69 283 ASN A C 1
ATOM 2270 O O . ASN A 1 283 ? 18.102 -8.115 -38.061 1.00 90.69 283 ASN A O 1
ATOM 2274 N N . TRP A 1 284 ? 19.620 -6.571 -37.514 1.00 89.81 284 TRP A N 1
ATOM 2275 C CA . TRP A 1 284 ? 19.734 -6.986 -36.117 1.00 89.81 284 TRP A CA 1
ATOM 2276 C C . TRP A 1 284 ? 18.839 -6.126 -35.220 1.00 89.81 284 TRP A C 1
ATOM 2278 O O . TRP A 1 284 ? 18.933 -4.900 -35.202 1.00 89.81 284 TRP A O 1
ATOM 2288 N N . GLU A 1 285 ? 17.983 -6.772 -34.436 1.00 85.31 285 GLU A N 1
ATOM 2289 C CA . GLU A 1 285 ? 17.066 -6.136 -33.494 1.00 85.31 285 GLU A CA 1
ATOM 2290 C C . GLU A 1 285 ? 17.238 -6.731 -32.094 1.00 85.31 285 GLU A C 1
ATOM 2292 O O . GLU A 1 285 ? 17.269 -7.944 -31.912 1.00 85.31 285 GLU A O 1
ATOM 2297 N N . MET A 1 286 ? 17.309 -5.865 -31.084 1.00 78.75 286 MET A N 1
ATOM 2298 C CA . MET A 1 286 ? 17.202 -6.254 -29.678 1.00 78.75 286 MET A CA 1
ATOM 2299 C C . MET A 1 286 ? 15.733 -6.199 -29.256 1.00 78.75 286 MET A C 1
ATOM 2301 O O . MET A 1 286 ? 15.100 -5.143 -29.338 1.00 78.75 286 MET A O 1
ATOM 2305 N N . ILE A 1 287 ? 15.205 -7.315 -28.766 1.00 66.00 287 ILE A N 1
ATOM 2306 C CA . ILE A 1 287 ? 13.876 -7.419 -28.167 1.00 66.00 287 ILE A CA 1
ATOM 2307 C C . ILE A 1 287 ? 14.041 -7.615 -26.665 1.00 66.00 287 ILE A C 1
ATOM 2309 O O . ILE A 1 287 ? 14.645 -8.588 -26.226 1.00 66.00 287 ILE A O 1
ATOM 2313 N N . ASN A 1 288 ? 13.487 -6.701 -25.871 1.00 58.56 288 ASN A N 1
ATOM 2314 C CA . ASN A 1 288 ? 13.343 -6.911 -24.434 1.00 58.56 288 ASN A CA 1
ATOM 2315 C C . ASN A 1 288 ? 12.006 -7.610 -24.172 1.00 58.56 288 ASN A C 1
ATOM 2317 O O . ASN A 1 288 ? 10.984 -7.174 -24.690 1.00 58.56 288 ASN A O 1
ATOM 2321 N N . ASP A 1 289 ? 12.007 -8.656 -23.347 1.00 50.72 289 ASP A N 1
ATOM 2322 C CA . ASP A 1 289 ? 10.816 -9.468 -23.033 1.00 50.72 289 ASP A CA 1
ATOM 2323 C C . ASP A 1 289 ? 9.795 -8.726 -22.145 1.00 50.72 289 ASP A C 1
ATOM 2325 O O . ASP A 1 289 ? 8.679 -9.183 -21.919 1.00 50.72 289 ASP A O 1
ATOM 2329 N N . THR A 1 290 ? 10.129 -7.528 -21.656 1.00 53.34 290 THR A N 1
ATOM 2330 C CA . THR A 1 290 ? 9.136 -6.615 -21.080 1.00 53.34 290 THR A CA 1
ATOM 2331 C C . THR A 1 290 ? 8.658 -5.659 -22.166 1.00 53.34 290 THR A C 1
ATOM 2333 O O . THR A 1 290 ? 9.106 -4.516 -22.244 1.00 53.34 290 THR A O 1
ATOM 2336 N N . ASP A 1 291 ? 7.733 -6.128 -23.001 1.00 57.28 291 ASP A N 1
ATOM 2337 C CA . ASP A 1 291 ? 7.050 -5.359 -24.059 1.00 57.28 291 ASP A CA 1
ATOM 2338 C C . ASP A 1 291 ? 6.165 -4.205 -23.514 1.00 57.28 291 ASP A C 1
ATOM 2340 O O . ASP A 1 291 ? 5.343 -3.634 -24.234 1.00 57.28 291 ASP A O 1
ATOM 2344 N N . TYR A 1 292 ? 6.310 -3.846 -22.235 1.00 75.38 292 TYR A N 1
ATOM 2345 C CA . TYR A 1 292 ? 5.548 -2.803 -21.566 1.00 75.38 292 TYR A CA 1
ATOM 2346 C C . TYR A 1 292 ? 6.441 -1.734 -20.930 1.00 75.38 292 TYR A C 1
ATOM 2348 O O . TYR A 1 292 ? 7.479 -2.015 -20.332 1.00 75.38 292 TYR A O 1
ATOM 2356 N N . ALA A 1 293 ? 6.011 -0.479 -21.067 1.00 85.06 293 ALA A N 1
ATOM 2357 C CA . ALA A 1 293 ? 6.652 0.672 -20.451 1.00 85.06 293 ALA A CA 1
ATOM 2358 C C . ALA A 1 293 ? 6.053 0.941 -19.067 1.00 85.06 293 ALA A C 1
ATOM 2360 O O . ALA A 1 293 ? 4.843 0.842 -18.870 1.00 85.06 293 ALA A O 1
ATOM 2361 N N . PHE A 1 294 ? 6.898 1.348 -18.125 1.00 93.81 294 PHE A N 1
ATOM 2362 C CA . PHE A 1 294 ? 6.455 1.832 -16.826 1.00 93.81 294 PHE A CA 1
ATOM 2363 C C . PHE A 1 294 ? 6.002 3.281 -16.980 1.00 93.81 294 PHE A C 1
ATOM 2365 O O . PHE A 1 294 ? 6.813 4.186 -17.176 1.00 93.81 294 PHE A O 1
ATOM 2372 N N . GLN A 1 295 ? 4.687 3.484 -16.971 1.00 96.31 295 GLN A N 1
ATOM 2373 C CA . GLN A 1 295 ? 4.060 4.794 -17.098 1.00 96.31 295 GLN A CA 1
ATOM 2374 C C . GLN A 1 295 ? 3.046 4.987 -15.983 1.00 96.31 295 GLN A C 1
ATOM 2376 O O . GLN A 1 295 ? 2.384 4.031 -15.584 1.00 96.31 295 GLN A O 1
ATOM 2381 N N . GLY A 1 296 ? 2.918 6.210 -15.485 1.00 98.00 296 GLY A N 1
ATOM 2382 C CA . GLY A 1 296 ? 1.983 6.512 -14.413 1.00 98.00 296 GLY A CA 1
ATOM 2383 C C . GLY A 1 296 ? 1.791 7.998 -14.175 1.00 98.00 296 GLY A C 1
ATOM 2384 O O . GLY A 1 296 ? 2.472 8.841 -14.761 1.00 98.00 296 GLY A O 1
ATOM 2385 N N . TRP A 1 297 ? 0.839 8.307 -13.301 1.00 98.56 297 TRP A N 1
ATOM 2386 C CA . TRP A 1 297 ? 0.553 9.651 -12.827 1.00 98.56 297 TRP A CA 1
ATOM 2387 C C . TRP A 1 297 ? 1.624 10.098 -11.839 1.00 98.56 297 TRP A C 1
ATOM 2389 O O . TRP A 1 297 ? 1.733 9.591 -10.723 1.00 98.56 297 TRP A O 1
ATOM 2399 N N . MET A 1 298 ? 2.417 11.062 -12.279 1.00 98.12 298 MET A N 1
ATOM 2400 C CA . MET A 1 298 ? 3.611 11.523 -11.603 1.00 98.12 298 MET A CA 1
ATOM 2401 C C . MET A 1 298 ? 3.377 12.887 -10.957 1.00 98.12 298 MET A C 1
ATOM 2403 O O . MET A 1 298 ? 2.974 13.838 -11.631 1.00 98.12 298 MET A O 1
ATOM 2407 N N . GLY A 1 299 ? 3.654 12.984 -9.660 1.00 98.25 299 GLY A N 1
ATOM 2408 C CA . GLY A 1 299 ? 3.851 14.255 -8.979 1.00 98.25 299 GLY A CA 1
ATOM 2409 C C . GLY A 1 299 ? 5.245 14.790 -9.289 1.00 98.25 299 GLY A C 1
ATOM 2410 O O . GLY A 1 299 ? 6.220 14.032 -9.267 1.00 98.25 299 GLY A O 1
ATOM 2411 N N . LEU A 1 300 ? 5.342 16.078 -9.609 1.00 97.88 300 LEU A N 1
ATOM 2412 C CA . LEU A 1 300 ? 6.596 16.737 -10.001 1.00 97.88 300 LEU A CA 1
ATOM 2413 C C . LEU A 1 300 ? 7.117 17.700 -8.929 1.00 97.88 300 LEU A C 1
ATOM 2415 O O . LEU A 1 300 ? 8.311 17.986 -8.893 1.00 97.88 300 LEU A O 1
ATOM 2419 N N . ASP A 1 301 ? 6.236 18.153 -8.043 1.00 97.56 301 ASP A N 1
ATOM 2420 C CA . ASP A 1 301 ? 6.526 19.054 -6.932 1.00 97.56 301 ASP A CA 1
ATOM 2421 C C . ASP A 1 301 ? 5.448 18.933 -5.835 1.00 97.56 301 ASP A C 1
ATOM 2423 O O . ASP A 1 301 ? 4.527 18.122 -5.924 1.00 97.56 301 ASP A O 1
ATOM 2427 N N . LYS A 1 302 ? 5.563 19.742 -4.780 1.00 96.38 302 LYS A N 1
ATOM 2428 C CA . LYS A 1 302 ? 4.634 19.748 -3.636 1.00 96.38 302 LYS A CA 1
ATOM 2429 C C . LYS A 1 302 ? 3.206 20.212 -3.970 1.00 96.38 302 LYS A C 1
ATOM 2431 O O . LYS A 1 302 ? 2.316 20.029 -3.149 1.00 96.38 302 LYS A O 1
ATOM 2436 N N . ASP A 1 303 ? 2.990 20.810 -5.140 1.00 95.31 303 ASP A N 1
ATOM 2437 C CA . ASP A 1 303 ? 1.703 21.345 -5.589 1.00 95.31 303 ASP A CA 1
ATOM 2438 C C . ASP A 1 303 ? 1.032 20.366 -6.584 1.00 95.31 303 ASP A C 1
ATOM 2440 O O . ASP A 1 303 ? 0.194 20.734 -7.407 1.00 95.31 303 ASP A O 1
ATOM 2444 N N . SER A 1 304 ? 1.404 19.078 -6.511 1.00 94.94 304 SER A N 1
ATOM 2445 C CA . SER A 1 304 ? 0.968 18.029 -7.445 1.00 94.94 304 SER A CA 1
ATOM 2446 C C . SER A 1 304 ? -0.469 17.544 -7.244 1.00 94.94 304 SER A C 1
ATOM 2448 O O . SER A 1 304 ? -0.993 16.835 -8.108 1.00 94.94 304 SER A O 1
ATOM 2450 N N . ILE A 1 305 ? -1.120 17.874 -6.126 1.00 94.94 305 ILE A N 1
ATOM 2451 C CA . ILE A 1 305 ? -2.521 17.502 -5.891 1.00 94.94 305 ILE A CA 1
ATOM 2452 C C . ILE A 1 305 ? -3.397 18.150 -6.973 1.00 94.94 305 ILE A C 1
ATOM 2454 O O . ILE A 1 305 ? -3.377 19.360 -7.169 1.00 94.94 305 ILE A O 1
ATOM 2458 N N . GLY A 1 306 ? -4.139 17.325 -7.718 1.00 94.06 306 GLY A N 1
ATOM 2459 C CA . GLY A 1 306 ? -4.940 17.771 -8.863 1.00 94.06 306 GLY A CA 1
ATOM 2460 C C . GLY A 1 306 ? -4.139 18.075 -10.139 1.00 94.06 306 GLY A C 1
ATOM 2461 O O . GLY A 1 306 ? -4.740 18.387 -11.167 1.00 94.06 306 GLY A O 1
ATOM 2462 N N . ASN A 1 307 ? -2.807 17.950 -10.116 1.00 97.00 307 ASN A N 1
ATOM 2463 C CA . ASN A 1 307 ? -1.919 18.311 -11.226 1.00 97.00 307 ASN A CA 1
ATOM 2464 C C . ASN A 1 307 ? -0.877 17.226 -11.583 1.00 97.00 307 ASN A C 1
ATOM 2466 O O . ASN A 1 307 ? 0.133 17.513 -12.231 1.00 97.00 307 ASN A O 1
ATOM 2470 N N . LEU A 1 308 ? -1.122 15.966 -11.218 1.00 98.12 308 LEU A N 1
ATOM 2471 C CA . LEU A 1 308 ? -0.306 14.821 -11.624 1.00 98.12 308 LEU A CA 1
ATOM 2472 C C . LEU A 1 308 ? -0.199 14.747 -13.152 1.00 98.12 308 LEU A C 1
ATOM 2474 O O . LEU A 1 308 ? -1.175 14.985 -13.875 1.00 98.12 308 LEU A O 1
ATOM 2478 N N . LYS A 1 309 ? 0.980 14.371 -13.653 1.00 97.88 309 LYS A N 1
ATOM 2479 C CA . LYS A 1 309 ? 1.269 14.246 -15.089 1.00 97.88 309 LYS A CA 1
ATOM 2480 C C . LYS A 1 309 ? 1.522 12.797 -15.464 1.00 97.88 309 LYS A C 1
ATOM 2482 O O . LYS A 1 309 ? 2.357 12.144 -14.853 1.00 97.88 309 LYS A O 1
ATOM 2487 N N . TRP A 1 310 ? 0.837 12.299 -16.489 1.00 97.25 310 TRP A N 1
ATOM 2488 C CA . TRP A 1 310 ? 1.115 10.968 -17.020 1.00 97.25 310 TRP A CA 1
ATOM 2489 C C . TRP A 1 310 ? 2.479 10.954 -17.721 1.00 97.25 310 TRP A C 1
ATOM 2491 O O . TRP A 1 310 ? 2.651 11.614 -18.747 1.00 97.25 310 TRP A O 1
ATOM 2501 N N . GLN A 1 311 ? 3.453 10.234 -17.167 1.00 96.44 311 GLN A N 1
ATOM 2502 C CA . GLN A 1 311 ? 4.819 10.166 -17.692 1.00 96.44 311 GLN A CA 1
ATOM 2503 C C . GLN A 1 311 ? 5.391 8.752 -17.606 1.00 96.44 311 GLN A C 1
ATOM 2505 O O . GLN A 1 311 ? 4.946 7.924 -16.812 1.00 96.44 311 GLN A O 1
ATOM 2510 N N . THR A 1 312 ? 6.404 8.490 -18.430 1.00 94.00 312 THR A N 1
ATOM 2511 C CA . THR A 1 312 ? 7.233 7.285 -18.331 1.00 94.00 312 THR A CA 1
ATOM 2512 C C . THR A 1 312 ? 8.263 7.459 -17.216 1.00 94.00 312 THR A C 1
ATOM 2514 O O . THR A 1 312 ? 8.847 8.533 -17.080 1.00 94.00 312 THR A O 1
ATOM 2517 N N . TYR A 1 313 ? 8.522 6.402 -16.452 1.00 92.75 313 TYR A N 1
ATOM 2518 C CA . TYR A 1 313 ? 9.583 6.352 -15.448 1.00 92.75 313 TYR A CA 1
ATOM 2519 C C . TYR A 1 313 ? 10.399 5.068 -15.569 1.00 92.75 313 TYR A C 1
ATOM 2521 O O . TYR A 1 313 ? 9.958 4.075 -16.145 1.00 92.75 313 TYR A O 1
ATOM 2529 N N . GLU A 1 314 ? 11.604 5.096 -15.011 1.00 91.56 314 GLU A N 1
ATOM 2530 C CA . GLU A 1 314 ? 12.468 3.925 -14.920 1.00 91.56 314 GLU A CA 1
ATOM 2531 C C . GLU A 1 314 ? 12.216 3.231 -13.570 1.00 91.56 314 GLU A C 1
ATOM 2533 O O . GLU A 1 314 ? 12.420 3.859 -12.526 1.00 91.56 314 GLU A O 1
ATOM 2538 N N . PRO A 1 315 ? 11.740 1.972 -13.535 1.00 93.75 315 PRO A N 1
ATOM 2539 C CA . PRO A 1 315 ? 11.625 1.234 -12.281 1.00 93.75 315 PRO A CA 1
ATOM 2540 C C . PRO A 1 315 ? 13.020 0.906 -11.733 1.00 93.75 315 PRO A C 1
ATOM 2542 O O . PRO A 1 315 ? 14.035 1.062 -12.416 1.00 93.75 315 PRO A O 1
ATOM 2545 N N . LYS A 1 316 ? 13.086 0.360 -10.514 1.00 93.81 316 LYS A N 1
ATOM 2546 C CA . LYS A 1 316 ? 14.348 -0.191 -10.006 1.00 93.81 316 LYS A CA 1
ATOM 2547 C C . LYS A 1 316 ? 14.951 -1.228 -10.977 1.00 93.81 316 LYS A C 1
ATOM 2549 O O . LYS A 1 316 ? 14.190 -1.944 -11.649 1.00 93.81 316 LYS A O 1
ATOM 2554 N N . PRO A 1 317 ? 16.292 -1.367 -11.020 1.00 91.06 317 PRO A N 1
ATOM 2555 C CA . PRO A 1 317 ? 16.939 -2.454 -11.750 1.00 91.06 317 PRO A CA 1
ATOM 2556 C C . PRO A 1 317 ? 16.335 -3.806 -11.363 1.00 91.06 317 PRO A C 1
ATOM 2558 O O . PRO A 1 317 ? 16.006 -4.020 -10.198 1.00 91.06 317 PRO A O 1
ATOM 2561 N N . TRP A 1 318 ? 16.152 -4.692 -12.339 1.00 93.19 318 TRP A N 1
ATOM 2562 C CA . TRP A 1 318 ? 15.573 -6.014 -12.096 1.00 93.19 318 TRP A CA 1
ATOM 2563 C C . TRP A 1 318 ? 16.500 -6.869 -11.228 1.00 93.19 318 TRP A C 1
ATOM 2565 O O . TRP A 1 318 ? 17.699 -6.946 -11.491 1.00 93.19 318 TRP A O 1
ATOM 2575 N N . GLU A 1 319 ? 15.932 -7.546 -10.238 1.00 92.38 319 GLU A N 1
ATOM 2576 C CA . GLU A 1 319 ? 16.573 -8.616 -9.479 1.00 92.38 319 GLU A CA 1
ATOM 2577 C C . GLU A 1 319 ? 15.733 -9.893 -9.582 1.00 92.38 319 GLU A C 1
ATOM 2579 O O . GLU A 1 319 ? 14.512 -9.846 -9.697 1.00 92.38 319 GLU A O 1
ATOM 2584 N N . GLU A 1 320 ? 16.356 -11.065 -9.464 1.00 95.06 320 GLU A N 1
ATOM 2585 C CA . GLU A 1 320 ? 15.644 -12.354 -9.545 1.00 95.06 320 GLU A CA 1
ATOM 2586 C C . GLU A 1 320 ? 14.686 -12.616 -8.370 1.00 95.06 320 GLU A C 1
ATOM 2588 O O . GLU A 1 320 ? 13.961 -13.611 -8.357 1.00 95.06 320 GLU A O 1
ATOM 2593 N N . THR A 1 321 ? 14.638 -11.697 -7.405 1.00 96.50 321 THR A N 1
ATOM 2594 C CA . THR A 1 321 ? 13.648 -11.670 -6.324 1.00 96.50 321 THR A CA 1
ATOM 2595 C C . THR A 1 321 ? 12.430 -10.803 -6.639 1.00 96.50 321 THR A C 1
ATOM 2597 O O . THR A 1 321 ? 11.513 -10.767 -5.823 1.00 96.50 321 THR A O 1
ATOM 2600 N N . ASP A 1 322 ? 12.394 -10.112 -7.780 1.00 98.25 322 ASP A N 1
ATOM 2601 C CA . ASP A 1 322 ? 11.345 -9.154 -8.131 1.00 98.25 322 ASP A CA 1
ATOM 2602 C C . ASP A 1 322 ? 10.139 -9.799 -8.830 1.00 98.25 322 ASP A C 1
ATOM 2604 O O . ASP A 1 322 ? 10.196 -10.890 -9.406 1.00 98.25 322 ASP A O 1
ATOM 2608 N N . VAL A 1 323 ? 9.026 -9.071 -8.802 1.00 98.56 323 VAL A N 1
ATOM 2609 C CA . VAL A 1 323 ? 7.828 -9.312 -9.604 1.00 98.56 323 VAL A CA 1
ATOM 2610 C C . VAL A 1 323 ? 7.444 -8.006 -10.295 1.00 98.56 323 VAL A C 1
ATOM 2612 O O . VAL A 1 323 ? 7.325 -6.972 -9.634 1.00 98.56 323 VAL A O 1
ATOM 2615 N N . ASP A 1 324 ? 7.203 -8.062 -11.605 1.00 98.38 324 ASP A N 1
ATOM 2616 C CA . ASP A 1 324 ? 6.484 -7.000 -12.308 1.00 98.38 324 ASP A CA 1
ATOM 2617 C C . ASP A 1 324 ? 4.990 -7.317 -12.318 1.00 98.38 324 ASP A C 1
ATOM 2619 O O . ASP A 1 324 ? 4.557 -8.420 -12.671 1.00 98.38 324 ASP A O 1
ATOM 2623 N N . ILE A 1 325 ? 4.199 -6.318 -11.954 1.00 98.69 325 ILE A N 1
ATOM 2624 C CA . ILE A 1 325 ? 2.757 -6.395 -11.777 1.00 98.69 325 ILE A CA 1
ATOM 2625 C C . ILE A 1 325 ? 2.118 -5.443 -12.779 1.00 98.69 325 ILE A C 1
ATOM 2627 O O . ILE A 1 325 ? 2.365 -4.241 -12.729 1.00 98.69 325 ILE A O 1
ATOM 2631 N N . LYS A 1 326 ? 1.264 -5.967 -13.660 1.00 98.00 326 LYS A N 1
ATOM 2632 C CA . LYS A 1 326 ? 0.358 -5.162 -14.483 1.00 98.00 326 LYS A CA 1
ATOM 2633 C C . LYS A 1 326 ? -0.787 -4.688 -13.600 1.00 98.00 326 LYS A C 1
ATOM 2635 O O . LYS A 1 326 ? -1.622 -5.500 -13.189 1.00 98.00 326 LYS A O 1
ATOM 2640 N N . VAL A 1 327 ? -0.793 -3.404 -13.267 1.00 98.81 327 VAL A N 1
ATOM 2641 C CA . VAL A 1 327 ? -1.698 -2.837 -12.268 1.00 98.81 327 VAL A CA 1
ATOM 2642 C C . VAL A 1 327 ? -3.105 -2.761 -12.845 1.00 98.81 327 VAL A C 1
ATOM 2644 O O . VAL A 1 327 ? -3.339 -2.167 -13.892 1.00 98.81 327 VAL A O 1
ATOM 2647 N N . THR A 1 328 ? -4.055 -3.367 -12.144 1.00 98.75 328 THR A N 1
ATOM 2648 C CA . THR A 1 328 ? -5.477 -3.318 -12.510 1.00 98.75 328 THR A CA 1
ATOM 2649 C C . THR A 1 328 ? -6.236 -2.344 -11.627 1.00 98.75 328 THR A C 1
ATOM 2651 O O . THR A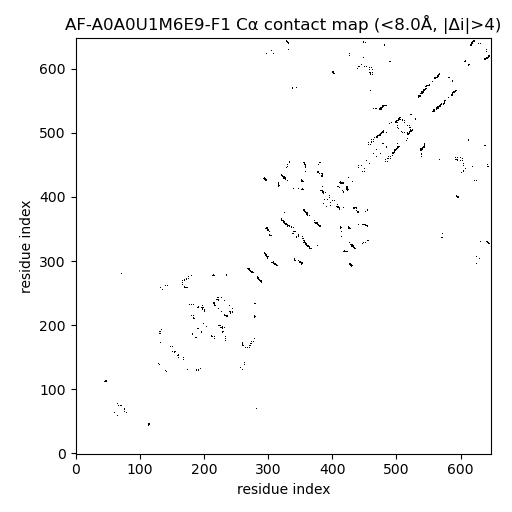 1 328 ? -7.150 -1.681 -12.099 1.00 98.75 328 THR A O 1
ATOM 2654 N N . HIS A 1 329 ? -5.860 -2.257 -10.350 1.00 98.88 329 HIS A N 1
ATOM 2655 C CA . HIS A 1 329 ? -6.520 -1.423 -9.362 1.00 98.88 329 HIS A CA 1
ATOM 2656 C C . HIS A 1 329 ? -5.487 -0.823 -8.410 1.00 98.88 329 HIS A C 1
ATOM 2658 O O . HIS A 1 329 ? -4.488 -1.469 -8.082 1.00 98.88 329 HIS A O 1
ATOM 2664 N N . CYS A 1 330 ? -5.743 0.390 -7.930 1.00 98.88 330 CYS A N 1
ATOM 2665 C CA . CYS A 1 330 ? -4.978 0.978 -6.838 1.00 98.88 330 CYS A CA 1
ATOM 2666 C C . CYS A 1 330 ? -5.889 1.790 -5.915 1.00 98.88 330 CYS A C 1
ATOM 2668 O O . CYS A 1 330 ? -6.625 2.659 -6.376 1.00 98.88 330 CYS A O 1
ATOM 2670 N N . GLY A 1 331 ? -5.877 1.505 -4.618 1.00 98.69 331 GLY A N 1
ATOM 2671 C CA . GLY A 1 331 ? -6.602 2.313 -3.638 1.00 98.69 331 GLY A CA 1
ATOM 2672 C C . GLY A 1 331 ? -5.974 3.697 -3.450 1.00 98.69 331 GLY A C 1
ATOM 2673 O O . GLY A 1 331 ? -4.760 3.853 -3.582 1.00 98.69 331 GLY A O 1
ATOM 2674 N N . ILE A 1 332 ? -6.812 4.694 -3.148 1.00 98.62 332 ILE A N 1
ATOM 2675 C CA . ILE A 1 332 ? -6.365 6.026 -2.722 1.00 98.62 332 ILE A CA 1
ATOM 2676 C C . ILE A 1 332 ? -6.310 6.054 -1.193 1.00 98.62 332 ILE A C 1
ATOM 2678 O O . ILE A 1 332 ? -7.322 5.861 -0.500 1.00 98.62 332 ILE A O 1
ATOM 2682 N N . CYS A 1 333 ? -5.126 6.330 -0.661 1.00 97.94 333 CYS A N 1
ATOM 2683 C CA . CYS A 1 333 ? -4.842 6.423 0.760 1.00 97.94 333 CYS A CA 1
ATOM 2684 C C . CYS A 1 333 ? -4.520 7.869 1.162 1.00 97.94 333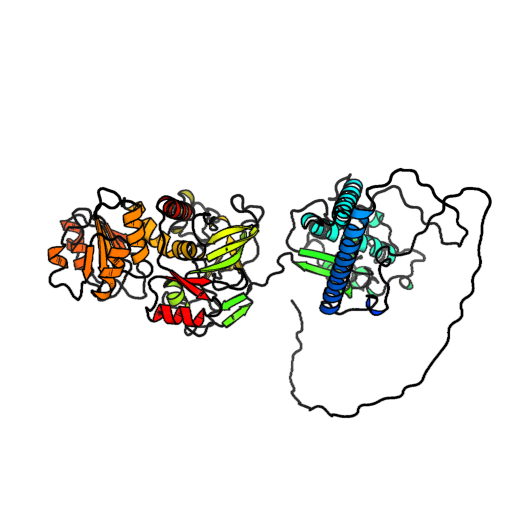 CYS A C 1
ATOM 2686 O O . CYS A 1 333 ? -3.958 8.640 0.390 1.00 97.94 333 CYS A O 1
ATOM 2688 N N . GLY A 1 334 ? -4.813 8.245 2.413 1.00 96.25 334 GLY A N 1
ATOM 2689 C CA . GLY A 1 334 ? -4.401 9.554 2.946 1.00 96.25 334 GLY A CA 1
ATOM 2690 C C . GLY A 1 334 ? -2.883 9.770 2.860 1.00 96.25 334 GLY A C 1
ATOM 2691 O O . GLY A 1 334 ? -2.423 10.880 2.605 1.00 96.25 334 GLY A O 1
ATOM 2692 N N . SER A 1 335 ? -2.109 8.688 2.976 1.00 97.75 335 SER A N 1
ATOM 2693 C CA . SER A 1 335 ? -0.654 8.677 2.807 1.00 97.75 335 SER A CA 1
ATOM 2694 C C . SER A 1 335 ? -0.188 9.158 1.432 1.00 97.75 335 SER A C 1
ATOM 2696 O O . SER A 1 335 ? 0.907 9.716 1.324 1.00 97.75 335 SER A O 1
ATOM 2698 N N . ASP A 1 336 ? -0.997 8.962 0.387 1.00 98.31 336 ASP A N 1
ATOM 2699 C CA . ASP A 1 336 ? -0.685 9.452 -0.956 1.00 98.31 336 ASP A CA 1
ATOM 2700 C C . ASP A 1 336 ? -0.704 10.984 -0.958 1.00 98.31 336 ASP A C 1
ATOM 2702 O O . ASP A 1 336 ? 0.248 11.612 -1.413 1.00 98.31 336 ASP A O 1
ATOM 2706 N N . LEU A 1 337 ? -1.734 11.589 -0.356 1.00 97.00 337 LEU A N 1
ATOM 2707 C CA . LEU A 1 337 ? -1.896 13.042 -0.266 1.00 97.00 337 LEU A CA 1
ATOM 2708 C C . LEU A 1 337 ? -0.783 13.678 0.574 1.00 97.00 337 LEU A C 1
ATOM 2710 O O . LEU A 1 337 ? -0.163 14.644 0.133 1.00 97.00 337 LEU A O 1
ATOM 2714 N N . HIS A 1 338 ? -0.486 13.115 1.752 1.00 96.75 338 HIS A N 1
ATOM 2715 C CA . HIS A 1 338 ? 0.604 13.602 2.607 1.00 96.75 338 HIS A CA 1
ATOM 2716 C C . HIS A 1 338 ? 1.957 13.556 1.892 1.00 96.75 338 HIS A C 1
ATOM 2718 O O . HIS A 1 338 ? 2.773 14.461 2.050 1.00 96.75 338 HIS A O 1
ATOM 2724 N N . THR A 1 339 ? 2.190 12.541 1.060 1.00 97.56 339 THR A N 1
ATOM 2725 C CA . THR A 1 339 ? 3.425 12.441 0.275 1.00 97.56 339 THR A CA 1
ATOM 2726 C C . THR A 1 339 ? 3.435 13.435 -0.886 1.00 97.56 339 THR A C 1
ATOM 2728 O O . THR A 1 339 ? 4.433 14.124 -1.083 1.00 97.56 339 THR A O 1
ATOM 2731 N N . LEU A 1 340 ? 2.333 13.574 -1.628 1.00 97.75 340 LEU A N 1
ATOM 2732 C CA . LEU A 1 340 ? 2.230 14.507 -2.760 1.00 97.75 340 LEU A CA 1
ATOM 2733 C C . LEU A 1 340 ? 2.419 15.977 -2.373 1.00 97.75 340 LEU A C 1
ATOM 2735 O O . LEU A 1 340 ? 2.792 16.772 -3.227 1.00 97.75 340 LEU A O 1
ATOM 2739 N N . ARG A 1 341 ? 2.172 16.336 -1.110 1.00 96.50 341 ARG A N 1
ATOM 2740 C CA . ARG A 1 341 ? 2.381 17.697 -0.592 1.00 96.50 341 ARG A CA 1
ATOM 2741 C C . ARG A 1 341 ? 3.631 17.861 0.269 1.00 96.50 341 ARG A C 1
ATOM 2743 O O . ARG A 1 341 ? 3.832 18.915 0.864 1.00 96.50 341 ARG A O 1
ATOM 2750 N N . SER A 1 342 ? 4.476 16.829 0.347 1.00 96.75 342 SER A N 1
ATOM 2751 C CA . SER A 1 342 ? 5.661 16.800 1.221 1.00 96.75 342 SER A CA 1
ATOM 2752 C C . SER A 1 342 ? 5.337 17.058 2.706 1.00 96.75 342 SER A C 1
ATOM 2754 O O . SER A 1 342 ? 6.115 17.682 3.428 1.00 96.75 342 SER A O 1
ATOM 2756 N N . GLY A 1 343 ? 4.174 16.598 3.171 1.00 93.94 343 GLY A N 1
ATOM 2757 C CA . GLY A 1 343 ? 3.667 16.840 4.523 1.00 93.94 343 GLY A CA 1
ATOM 2758 C C . GLY A 1 343 ? 4.455 16.118 5.618 1.00 93.94 343 GLY A C 1
ATOM 2759 O O . GLY A 1 343 ? 4.702 16.670 6.684 1.00 93.94 343 GLY A O 1
ATOM 2760 N N . TRP A 1 344 ? 4.924 14.898 5.344 1.00 92.75 344 TRP A N 1
ATOM 2761 C CA . TRP A 1 344 ? 5.752 14.115 6.278 1.00 92.75 344 TRP A CA 1
ATOM 2762 C C . TRP A 1 344 ? 7.261 14.347 6.114 1.00 92.75 344 TRP A C 1
ATOM 2764 O O . TRP A 1 344 ? 8.076 13.574 6.617 1.00 92.75 344 TRP A O 1
ATOM 2774 N N . GLY A 1 345 ? 7.640 15.406 5.401 1.00 93.62 345 GLY A N 1
ATOM 2775 C CA . GLY A 1 345 ? 9.016 15.707 5.027 1.00 93.62 345 GLY A CA 1
ATOM 2776 C C . GLY A 1 345 ? 9.194 15.770 3.514 1.00 93.62 345 GLY A C 1
ATOM 2777 O O . GLY A 1 345 ? 8.247 15.628 2.744 1.00 93.62 345 GLY A O 1
ATOM 2778 N N . ALA A 1 346 ? 10.432 16.008 3.081 1.00 96.25 346 ALA A N 1
ATOM 2779 C CA . ALA A 1 346 ? 10.736 16.187 1.668 1.00 96.25 346 ALA A CA 1
ATOM 2780 C C . ALA A 1 346 ? 10.424 14.920 0.853 1.00 96.25 346 ALA A C 1
ATOM 2782 O O . ALA A 1 346 ? 10.984 13.851 1.099 1.00 96.25 346 ALA A O 1
ATOM 2783 N N . THR A 1 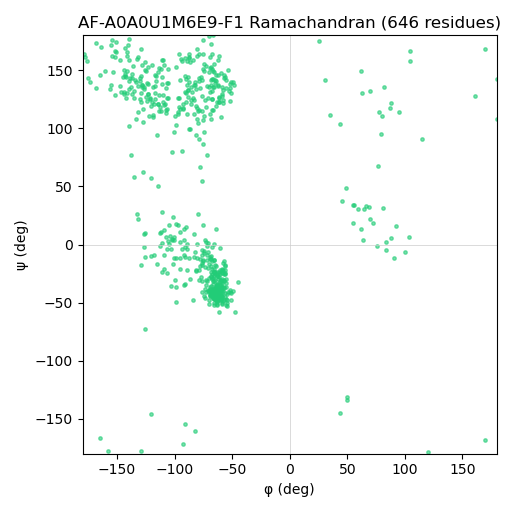347 ? 9.568 15.068 -0.156 1.00 97.88 347 THR A N 1
ATOM 2784 C CA . THR A 1 347 ? 9.294 14.018 -1.137 1.00 97.88 347 THR A CA 1
ATOM 2785 C C . THR A 1 347 ? 10.361 14.012 -2.223 1.00 97.88 347 THR A C 1
ATOM 2787 O O . THR A 1 347 ? 10.760 15.050 -2.752 1.00 97.88 347 THR A O 1
ATOM 2790 N N . MET A 1 348 ? 10.815 12.820 -2.597 1.00 97.12 348 MET A N 1
ATOM 2791 C CA . MET A 1 348 ? 11.687 12.605 -3.741 1.00 97.12 348 MET A CA 1
ATOM 2792 C C . MET A 1 348 ? 10.868 12.729 -5.027 1.00 97.12 348 MET A C 1
ATOM 2794 O O . MET A 1 348 ? 10.405 11.725 -5.568 1.00 97.12 348 MET A O 1
ATOM 2798 N N . TYR A 1 349 ? 10.698 13.938 -5.554 1.00 97.75 349 TYR A N 1
ATOM 2799 C CA . TYR A 1 349 ? 10.133 14.141 -6.891 1.00 97.75 349 TYR A CA 1
ATOM 2800 C C . TYR A 1 349 ? 11.148 13.782 -7.998 1.00 97.75 349 TYR A C 1
ATOM 2802 O O . TYR A 1 349 ? 12.354 13.769 -7.742 1.00 97.75 349 TYR A O 1
ATOM 2810 N N . PRO A 1 350 ? 10.700 13.430 -9.215 1.00 97.12 350 PRO A N 1
ATOM 2811 C CA . PRO A 1 350 ? 9.328 13.046 -9.542 1.00 97.12 350 PRO A CA 1
ATOM 2812 C C . PRO A 1 350 ? 8.899 11.758 -8.822 1.00 97.12 350 PRO A C 1
ATOM 2814 O O . PRO A 1 350 ? 9.695 10.822 -8.728 1.00 97.12 350 PRO A O 1
ATOM 2817 N N . CYS A 1 351 ? 7.660 11.673 -8.339 1.00 97.69 351 CYS A N 1
ATOM 2818 C CA . CYS A 1 351 ? 7.142 10.499 -7.631 1.00 97.69 351 CYS A CA 1
ATOM 2819 C C . CYS A 1 351 ? 5.858 9.968 -8.278 1.00 97.69 351 CYS A C 1
ATOM 2821 O O . CYS A 1 351 ? 5.075 10.727 -8.834 1.00 97.69 351 CYS A O 1
ATOM 2823 N N . VAL A 1 352 ? 5.633 8.660 -8.189 1.00 98.56 352 VAL A N 1
ATOM 2824 C CA . VAL A 1 352 ? 4.334 8.033 -8.471 1.00 98.56 352 VAL A CA 1
ATOM 2825 C C . VAL A 1 352 ? 3.862 7.460 -7.144 1.00 98.56 352 VAL A C 1
ATOM 2827 O O . VAL A 1 352 ? 4.597 6.679 -6.541 1.00 98.56 352 VAL A O 1
ATOM 2830 N N . VAL A 1 353 ? 2.697 7.886 -6.663 1.00 98.69 353 VAL A N 1
ATOM 2831 C CA . VAL A 1 353 ? 2.116 7.415 -5.392 1.00 98.69 353 VAL A CA 1
ATOM 2832 C C . VAL A 1 353 ? 1.170 6.227 -5.624 1.00 98.69 353 VAL A C 1
ATOM 2834 O O . VAL A 1 353 ? 1.138 5.657 -6.719 1.00 98.69 353 VAL A O 1
ATOM 2837 N N . GLY A 1 354 ? 0.436 5.812 -4.593 1.00 98.62 354 GLY A N 1
ATOM 2838 C CA . GLY A 1 354 ? -0.432 4.642 -4.592 1.00 98.62 354 GLY A CA 1
ATOM 2839 C C . GLY A 1 354 ? 0.289 3.419 -4.035 1.00 98.62 354 GLY A C 1
ATOM 2840 O O . GLY A 1 354 ? 1.240 2.916 -4.629 1.00 98.62 354 GLY A O 1
ATOM 2841 N N . HIS A 1 355 ? -0.167 2.918 -2.892 1.00 98.75 355 HIS A N 1
ATOM 2842 C CA . HIS A 1 355 ? 0.413 1.742 -2.221 1.00 98.75 355 HIS A CA 1
ATOM 2843 C C . HIS A 1 355 ? -0.634 0.714 -1.776 1.00 98.75 355 HIS A C 1
ATOM 2845 O O . HIS A 1 355 ? -0.474 -0.017 -0.803 1.00 98.75 355 HIS A O 1
ATOM 2851 N N . GLU A 1 356 ? -1.756 0.712 -2.480 1.00 98.81 356 GLU A N 1
ATOM 2852 C CA . GLU A 1 356 ? -2.873 -0.208 -2.299 1.00 98.81 356 GLU A CA 1
ATOM 2853 C C . GLU A 1 356 ? -3.071 -0.952 -3.625 1.00 98.81 356 GLU A C 1
ATOM 2855 O O . GLU A 1 356 ? -4.101 -0.819 -4.276 1.00 98.81 356 GLU A O 1
ATOM 2860 N N . ILE A 1 357 ? -2.019 -1.625 -4.102 1.00 98.94 357 ILE A N 1
ATOM 2861 C CA . ILE A 1 357 ? -1.875 -2.068 -5.498 1.00 98.94 357 ILE A CA 1
ATOM 2862 C C . ILE A 1 357 ? -2.455 -3.469 -5.672 1.00 98.94 357 ILE A C 1
ATOM 2864 O O . ILE A 1 357 ? -2.052 -4.379 -4.956 1.00 98.94 357 ILE A O 1
ATOM 2868 N N . VAL A 1 358 ? -3.314 -3.673 -6.674 1.00 98.94 358 VAL A N 1
ATOM 2869 C CA . VAL A 1 358 ? -3.754 -5.002 -7.128 1.00 98.94 358 VAL A CA 1
ATOM 2870 C C . VAL A 1 358 ? -3.570 -5.133 -8.636 1.00 98.94 358 VAL A C 1
ATOM 2872 O O . VAL A 1 358 ? -3.941 -4.258 -9.423 1.00 98.94 358 VAL A O 1
ATOM 2875 N N . GLY A 1 359 ? -3.036 -6.265 -9.076 1.00 98.69 359 GLY A N 1
ATOM 2876 C CA . GLY A 1 359 ? -2.780 -6.512 -10.485 1.00 98.69 359 GLY A CA 1
ATOM 2877 C C . GLY A 1 359 ? -2.509 -7.968 -10.814 1.00 98.69 359 GLY A C 1
ATOM 2878 O O . GLY A 1 359 ? -2.764 -8.868 -10.015 1.00 98.69 359 GLY A O 1
ATOM 2879 N N . ILE A 1 360 ? -1.993 -8.183 -12.019 1.00 98.25 360 ILE A N 1
ATOM 2880 C CA . ILE A 1 360 ? -1.601 -9.501 -12.517 1.00 98.25 360 ILE A CA 1
ATOM 2881 C C . ILE A 1 360 ? -0.079 -9.558 -12.602 1.00 98.25 360 ILE A C 1
ATOM 2883 O O . ILE A 1 360 ? 0.532 -8.679 -13.210 1.00 98.25 360 ILE A O 1
ATOM 2887 N N . ALA A 1 361 ? 0.536 -10.590 -12.026 1.00 97.81 361 ALA A N 1
ATOM 2888 C CA . ALA A 1 361 ? 1.968 -10.829 -12.175 1.00 97.81 361 ALA A CA 1
ATOM 2889 C C . ALA A 1 361 ? 2.292 -11.132 -13.649 1.00 97.81 361 ALA A C 1
ATOM 2891 O O . ALA A 1 361 ? 1.778 -12.100 -14.213 1.00 97.81 361 ALA A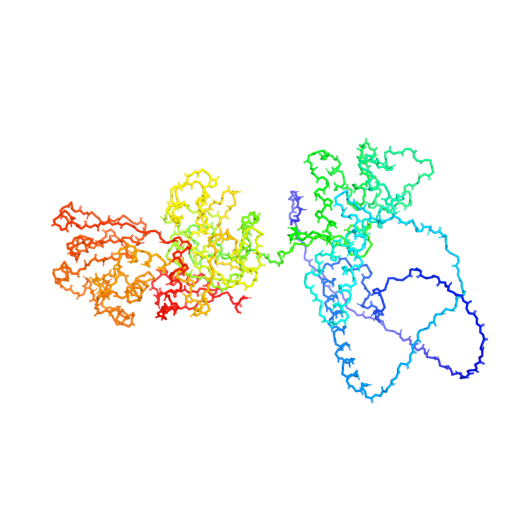 O 1
ATOM 2892 N N . VAL A 1 362 ? 3.129 -10.309 -14.281 1.00 92.88 362 VAL A N 1
ATOM 2893 C CA . VAL A 1 362 ? 3.494 -10.432 -15.708 1.00 92.88 362 VAL A CA 1
ATOM 2894 C C . VAL A 1 362 ? 4.944 -10.855 -15.922 1.00 92.88 362 VAL A C 1
ATOM 2896 O O . VAL A 1 362 ? 5.241 -11.483 -16.932 1.00 92.88 362 VAL A O 1
ATOM 2899 N N . ARG A 1 363 ? 5.822 -10.606 -14.947 1.00 92.50 363 ARG A N 1
ATOM 2900 C CA . ARG A 1 363 ? 7.186 -11.143 -14.893 1.00 92.50 363 ARG A CA 1
ATOM 2901 C C . ARG A 1 363 ? 7.497 -11.531 -13.456 1.00 92.50 363 ARG A C 1
ATOM 2903 O O . ARG A 1 363 ? 7.214 -10.759 -12.546 1.00 92.50 363 ARG A O 1
ATOM 2910 N N . VAL A 1 364 ? 8.065 -12.712 -13.247 1.00 93.94 364 VAL A N 1
ATOM 2911 C CA . VAL A 1 364 ? 8.391 -13.233 -11.913 1.00 93.94 364 VAL A CA 1
ATOM 2912 C C . VAL A 1 364 ? 9.834 -13.714 -11.924 1.00 93.94 364 VAL A C 1
ATOM 2914 O O . VAL A 1 364 ? 10.201 -14.521 -12.778 1.00 93.94 364 VAL A O 1
ATOM 2917 N N . GLY A 1 365 ? 10.645 -13.198 -11.004 1.00 91.81 365 GLY A N 1
ATOM 2918 C CA . GLY A 1 365 ? 12.038 -13.593 -10.848 1.00 91.81 365 GLY A CA 1
ATOM 2919 C C . GLY A 1 365 ? 12.183 -15.034 -10.377 1.00 91.81 365 GLY A C 1
ATOM 2920 O O . GLY A 1 365 ? 11.333 -15.578 -9.669 1.00 91.81 365 GLY A O 1
ATOM 2921 N N . SER A 1 366 ? 13.275 -15.675 -10.782 1.00 89.19 366 SER A N 1
ATOM 2922 C CA . SER A 1 366 ? 13.510 -17.098 -10.538 1.00 89.19 366 SER A CA 1
ATOM 2923 C C . SER A 1 366 ? 13.664 -17.466 -9.055 1.00 89.19 366 SER A C 1
ATOM 2925 O O . SER A 1 366 ? 13.494 -18.639 -8.701 1.00 89.19 366 SER A O 1
ATOM 2927 N N . GLU A 1 367 ? 13.928 -16.504 -8.166 1.00 92.50 367 GLU A N 1
ATOM 2928 C CA . GLU A 1 367 ? 13.991 -16.707 -6.713 1.00 92.50 367 GLU A CA 1
ATOM 2929 C C . GLU A 1 367 ? 12.630 -16.563 -6.016 1.00 92.50 367 GLU A C 1
ATOM 2931 O O . GLU A 1 367 ? 12.480 -16.981 -4.866 1.00 92.50 367 GLU A O 1
ATOM 2936 N N . VAL A 1 368 ? 11.608 -16.052 -6.706 1.00 97.12 368 VAL A N 1
ATOM 2937 C CA . VAL A 1 368 ? 10.240 -15.972 -6.185 1.00 97.12 368 VAL A CA 1
ATOM 2938 C C . VAL A 1 368 ? 9.556 -17.328 -6.365 1.00 97.12 368 VAL A C 1
ATOM 2940 O O . VAL A 1 368 ? 9.423 -17.832 -7.477 1.00 97.12 368 VAL A O 1
ATOM 2943 N N . LYS A 1 369 ? 9.140 -17.959 -5.260 1.00 94.00 369 LYS A N 1
ATOM 2944 C CA . LYS A 1 369 ? 8.601 -19.337 -5.274 1.00 94.00 369 LYS A CA 1
ATOM 2945 C C . LYS A 1 369 ? 7.094 -19.424 -5.066 1.00 94.00 369 LYS A C 1
ATOM 2947 O O . LYS A 1 369 ? 6.479 -20.407 -5.470 1.00 94.00 369 LYS A O 1
ATOM 2952 N N . HIS A 1 370 ? 6.500 -18.425 -4.422 1.00 96.62 370 HIS A N 1
ATOM 2953 C CA . HIS A 1 370 ? 5.090 -18.425 -4.032 1.00 96.62 370 HIS A CA 1
ATOM 2954 C C . HIS A 1 370 ? 4.174 -17.724 -5.037 1.00 96.62 370 HIS A C 1
ATOM 2956 O O . HIS A 1 370 ? 2.968 -17.906 -4.939 1.00 96.62 370 HIS A O 1
ATOM 2962 N N . ILE A 1 371 ? 4.713 -16.992 -6.017 1.00 98.06 371 ILE A N 1
ATOM 2963 C CA . ILE A 1 371 ? 3.966 -16.303 -7.084 1.00 98.06 371 ILE A CA 1
ATOM 2964 C C . ILE A 1 371 ? 4.342 -16.901 -8.444 1.00 98.06 371 ILE A C 1
ATOM 2966 O O . ILE A 1 371 ? 5.495 -17.269 -8.659 1.00 98.06 371 ILE A O 1
ATOM 2970 N N . LYS A 1 372 ? 3.387 -16.983 -9.374 1.00 90.75 372 LYS A N 1
ATOM 2971 C CA . LYS A 1 372 ? 3.619 -17.330 -10.788 1.00 90.75 372 LYS A CA 1
ATOM 2972 C C . LYS A 1 372 ? 3.044 -16.259 -11.713 1.00 90.75 372 LYS A C 1
ATOM 2974 O O . LYS A 1 372 ? 2.119 -15.538 -11.346 1.00 90.75 372 LYS A O 1
ATOM 2979 N N . VAL A 1 373 ? 3.573 -16.180 -12.934 1.00 93.31 373 VAL A N 1
ATOM 2980 C CA . VAL A 1 373 ? 2.992 -15.336 -13.989 1.00 93.31 373 VAL A CA 1
ATOM 2981 C C . VAL A 1 373 ? 1.517 -15.706 -14.183 1.00 93.31 373 VAL A C 1
ATOM 2983 O O . VAL A 1 373 ? 1.166 -16.886 -14.233 1.00 93.31 373 VAL A O 1
ATOM 2986 N N . GLY A 1 374 ? 0.660 -14.691 -14.273 1.00 89.81 374 GLY A N 1
ATOM 2987 C CA . GLY A 1 374 ? -0.793 -14.824 -14.349 1.00 89.81 374 GLY A CA 1
ATOM 2988 C C . GLY A 1 374 ? -1.511 -14.810 -12.996 1.00 89.81 374 GLY A C 1
ATOM 2989 O O . GLY A 1 374 ? -2.730 -14.659 -12.989 1.00 89.81 374 GLY A O 1
ATOM 2990 N N . ASP A 1 375 ? -0.801 -14.917 -11.865 1.00 96.69 375 ASP A N 1
ATOM 2991 C CA . ASP A 1 375 ? -1.428 -14.784 -10.546 1.00 96.69 375 ASP A CA 1
ATOM 2992 C C . ASP A 1 375 ? -1.980 -13.370 -10.340 1.00 96.69 375 ASP A C 1
ATOM 2994 O O . ASP A 1 375 ? -1.338 -12.372 -10.689 1.00 96.69 375 ASP A O 1
ATOM 2998 N N . ARG A 1 376 ? -3.151 -13.289 -9.700 1.00 98.62 376 ARG A N 1
ATOM 2999 C CA . ARG A 1 376 ? -3.684 -12.036 -9.168 1.00 98.62 376 ARG A CA 1
ATOM 3000 C C . ARG A 1 376 ? -3.015 -11.735 -7.834 1.00 98.62 376 ARG A C 1
ATOM 3002 O O . ARG A 1 376 ? -3.143 -12.497 -6.874 1.00 98.62 376 ARG A O 1
ATOM 3009 N N . VAL A 1 377 ? -2.299 -10.624 -7.784 1.00 98.94 377 VAL A N 1
ATOM 3010 C CA . VAL A 1 377 ? -1.417 -10.269 -6.672 1.00 98.94 377 VAL A CA 1
ATOM 3011 C C . VAL A 1 377 ? -1.647 -8.842 -6.206 1.00 98.94 377 VAL A C 1
ATOM 3013 O O . VAL A 1 377 ? -2.209 -8.026 -6.940 1.00 98.94 377 VAL A O 1
ATOM 3016 N N . GLY A 1 378 ? -1.201 -8.539 -4.993 1.00 98.81 378 GLY A N 1
ATOM 3017 C CA . GLY A 1 378 ? -1.204 -7.187 -4.466 1.00 98.81 378 GLY A CA 1
ATOM 3018 C C . GLY A 1 378 ? 0.025 -6.843 -3.640 1.00 98.81 378 GLY A C 1
ATOM 3019 O O . GLY A 1 378 ? 0.770 -7.717 -3.196 1.00 98.81 378 GLY A O 1
ATOM 3020 N N . VAL A 1 379 ? 0.224 -5.538 -3.469 1.00 98.75 379 VAL A N 1
ATOM 3021 C CA . VAL A 1 379 ? 1.321 -4.926 -2.712 1.00 98.75 379 VAL A CA 1
ATOM 3022 C C . VAL A 1 379 ? 0.750 -3.811 -1.842 1.00 98.75 379 VAL A C 1
ATOM 3024 O O . VAL A 1 379 ? -0.036 -2.986 -2.316 1.00 98.75 379 VAL A O 1
ATOM 3027 N N . GLY A 1 380 ? 1.135 -3.817 -0.566 1.00 98.62 380 GLY A N 1
ATOM 3028 C CA . GLY A 1 380 ? 0.723 -2.822 0.422 1.00 98.62 380 GLY A CA 1
ATOM 3029 C C . GLY A 1 380 ? 1.667 -1.626 0.522 1.00 98.62 380 GLY A C 1
ATOM 3030 O O . GLY A 1 380 ? 2.389 -1.294 -0.414 1.00 98.62 380 GLY A O 1
ATOM 3031 N N . ALA A 1 381 ? 1.680 -0.987 1.694 1.00 98.50 381 ALA A N 1
ATOM 3032 C CA . ALA A 1 381 ? 2.480 0.212 1.970 1.00 98.50 381 ALA A CA 1
ATOM 3033 C C . ALA A 1 381 ? 4.002 -0.019 2.003 1.00 98.50 381 ALA A C 1
ATOM 3035 O O . ALA A 1 381 ? 4.768 0.905 1.726 1.00 98.50 381 ALA A O 1
ATOM 3036 N N . GLN A 1 382 ? 4.435 -1.237 2.335 1.00 98.69 382 GLN A N 1
ATOM 3037 C CA . GLN A 1 382 ? 5.841 -1.633 2.370 1.00 98.69 382 GLN A CA 1
ATOM 3038 C C . GLN A 1 382 ? 6.162 -2.553 1.191 1.00 98.69 382 GLN A C 1
ATOM 3040 O O . GLN A 1 382 ? 5.424 -3.504 0.936 1.00 98.69 382 GLN A O 1
ATOM 3045 N N . SER A 1 383 ? 7.289 -2.297 0.525 1.00 97.94 383 SER A N 1
ATOM 3046 C CA . SER A 1 383 ? 7.756 -3.065 -0.635 1.00 97.94 383 SER A CA 1
ATOM 3047 C C . SER A 1 383 ? 9.062 -3.820 -0.379 1.00 97.94 383 SER A C 1
ATOM 3049 O O . SER A 1 383 ? 9.388 -4.733 -1.134 1.00 97.94 383 SER A O 1
ATOM 3051 N N . ASP A 1 384 ? 9.813 -3.475 0.676 1.00 98.25 384 ASP A N 1
ATOM 3052 C CA . ASP A 1 384 ? 11.004 -4.228 1.074 1.00 98.25 384 ASP A CA 1
ATOM 3053 C C . ASP A 1 384 ? 11.360 -4.101 2.572 1.00 98.25 384 ASP A C 1
ATOM 3055 O O . ASP A 1 384 ? 10.952 -3.173 3.284 1.00 98.25 384 ASP A O 1
ATOM 3059 N N . SER A 1 385 ? 12.183 -5.027 3.065 1.00 98.19 385 SER A N 1
ATOM 3060 C CA . SER A 1 385 ? 12.858 -4.948 4.365 1.00 98.19 385 SER A CA 1
ATOM 3061 C C . SER A 1 385 ? 14.288 -5.472 4.284 1.00 98.19 385 SER A C 1
ATOM 3063 O O . SER A 1 385 ? 14.710 -6.050 3.283 1.00 98.19 385 SER A O 1
ATOM 3065 N N . CYS A 1 386 ? 15.081 -5.310 5.349 1.00 97.62 386 CYS A N 1
ATOM 3066 C CA . CYS A 1 386 ? 16.456 -5.804 5.309 1.00 97.62 386 CYS A CA 1
ATOM 3067 C C . CYS A 1 386 ? 16.515 -7.320 5.082 1.00 97.62 386 CYS A C 1
ATOM 3069 O O . CYS A 1 386 ? 17.454 -7.787 4.445 1.00 97.62 386 CYS A O 1
ATOM 3071 N N . ARG A 1 387 ? 15.528 -8.087 5.579 1.00 96.19 387 ARG A N 1
ATOM 3072 C CA . ARG A 1 387 ? 15.469 -9.559 5.491 1.00 96.19 387 ARG A CA 1
ATOM 3073 C C . ARG A 1 387 ? 16.805 -10.227 5.842 1.00 96.19 387 ARG A C 1
ATOM 3075 O O . ARG A 1 387 ? 17.222 -11.187 5.208 1.00 96.19 387 ARG A O 1
ATOM 3082 N N . ASN A 1 388 ? 17.503 -9.671 6.833 1.00 97.12 388 ASN A N 1
ATOM 3083 C CA . ASN A 1 388 ? 18.855 -10.052 7.255 1.00 97.12 388 ASN A CA 1
ATOM 3084 C C . ASN A 1 388 ? 19.988 -9.844 6.219 1.00 97.12 388 ASN A C 1
ATOM 3086 O O . ASN A 1 388 ? 21.142 -10.134 6.531 1.00 97.12 388 ASN A O 1
ATOM 3090 N N . ARG A 1 389 ? 19.713 -9.269 5.037 1.00 96.31 389 ARG A N 1
ATOM 3091 C CA . ARG A 1 389 ? 20.702 -8.965 3.978 1.00 96.31 389 ARG A CA 1
ATOM 3092 C C . ARG A 1 389 ? 21.735 -7.921 4.399 1.00 96.31 389 ARG A C 1
ATOM 3094 O O . ARG A 1 389 ? 22.838 -7.899 3.873 1.00 96.31 389 ARG A O 1
ATOM 3101 N N . THR A 1 390 ? 21.401 -7.071 5.370 1.00 95.94 390 THR A N 1
ATOM 3102 C CA . THR A 1 390 ? 22.310 -6.051 5.925 1.00 95.94 390 THR A CA 1
ATOM 3103 C C . THR A 1 390 ? 22.719 -6.364 7.370 1.00 95.94 390 THR A C 1
ATOM 3105 O O . THR A 1 390 ? 22.955 -5.452 8.165 1.00 95.94 390 THR A O 1
ATOM 3108 N N . GLY A 1 391 ? 22.731 -7.647 7.738 1.00 95.38 391 GLY A N 1
ATOM 3109 C CA . GLY A 1 391 ? 23.031 -8.135 9.085 1.00 95.38 391 GLY A CA 1
ATOM 3110 C C . GLY A 1 391 ? 21.796 -8.599 9.863 1.00 95.38 391 GLY A C 1
ATOM 3111 O O . GLY A 1 391 ? 20.657 -8.330 9.485 1.00 95.38 391 GLY A O 1
ATOM 3112 N N . LYS A 1 392 ? 22.031 -9.305 10.978 1.00 96.94 392 LYS A N 1
ATOM 3113 C CA . LYS A 1 392 ? 20.976 -9.919 11.801 1.00 96.94 392 LYS A CA 1
ATOM 3114 C C . LYS A 1 392 ? 19.975 -8.869 12.303 1.00 96.94 392 LYS A C 1
ATOM 3116 O O . LYS A 1 392 ? 20.334 -7.933 13.019 1.00 96.94 392 LYS A O 1
ATOM 3121 N N . CYS A 1 393 ? 18.706 -9.058 11.962 1.00 98.00 393 CYS A N 1
ATOM 3122 C CA . CYS A 1 393 ? 17.589 -8.202 12.334 1.00 98.00 393 CYS A CA 1
ATOM 3123 C C . CYS A 1 393 ? 16.557 -9.011 13.121 1.00 98.00 393 CYS A C 1
ATOM 3125 O O . CYS A 1 393 ? 15.988 -9.977 12.611 1.00 98.00 393 CYS A O 1
ATOM 3127 N N . LYS A 1 394 ? 16.299 -8.599 14.367 1.00 97.56 394 LYS A N 1
ATOM 3128 C CA . LYS A 1 394 ? 15.319 -9.250 15.246 1.00 97.56 394 LYS A CA 1
ATOM 3129 C C . LYS A 1 394 ? 13.921 -9.242 14.626 1.00 97.56 394 LYS A C 1
ATOM 3131 O O . LYS A 1 394 ? 13.256 -10.268 14.644 1.00 97.56 394 LYS A O 1
ATOM 3136 N N . ASP A 1 395 ? 13.500 -8.112 14.064 1.00 98.06 395 ASP A N 1
ATOM 3137 C CA . ASP A 1 395 ? 12.133 -7.946 13.567 1.00 98.06 395 ASP A CA 1
ATOM 3138 C C . ASP A 1 395 ? 11.871 -8.775 12.316 1.00 98.06 395 ASP A C 1
ATOM 3140 O O . ASP A 1 395 ? 10.927 -9.556 12.306 1.00 98.06 395 ASP A O 1
ATOM 3144 N N . CYS A 1 396 ? 12.761 -8.725 11.321 1.00 97.94 396 CYS A N 1
ATOM 3145 C CA . CYS A 1 396 ? 12.632 -9.570 10.130 1.00 97.94 396 CYS A CA 1
ATOM 3146 C C . CYS A 1 396 ? 12.720 -11.066 10.468 1.00 97.94 396 CYS A C 1
ATOM 3148 O O . CYS A 1 396 ? 12.015 -11.870 9.876 1.00 97.94 396 CYS A O 1
ATOM 3150 N N . THR A 1 397 ? 13.554 -11.454 11.440 1.00 97.19 397 THR A N 1
ATOM 3151 C CA . THR A 1 397 ? 13.656 -12.863 11.870 1.00 97.19 397 THR A CA 1
ATOM 3152 C C . THR A 1 397 ? 12.364 -13.365 12.525 1.00 97.19 397 THR A C 1
ATOM 3154 O O . THR A 1 397 ? 12.080 -14.555 12.479 1.00 97.19 397 THR A O 1
ATOM 3157 N N . LEU A 1 398 ? 11.577 -12.466 13.120 1.00 97.25 398 LEU A N 1
ATOM 3158 C CA . LEU A 1 398 ? 10.294 -12.777 13.751 1.00 97.25 398 LEU A CA 1
ATOM 3159 C C . LEU A 1 398 ? 9.089 -12.544 12.819 1.00 97.25 398 LEU A C 1
ATOM 3161 O O . LEU A 1 398 ? 7.964 -12.543 13.308 1.00 97.25 398 LEU A O 1
ATOM 3165 N N . GLY A 1 399 ? 9.303 -12.307 11.516 1.00 96.94 399 GLY A N 1
ATOM 3166 C CA . GLY A 1 399 ? 8.218 -12.010 10.568 1.00 96.94 399 GLY A CA 1
ATOM 3167 C C . GLY A 1 399 ? 7.515 -10.676 10.843 1.00 96.94 399 GLY A C 1
ATOM 3168 O O . GLY A 1 399 ? 6.303 -10.562 10.698 1.00 96.94 399 GLY A O 1
ATOM 3169 N N . ARG A 1 400 ? 8.261 -9.682 11.344 1.00 97.62 400 ARG A N 1
ATOM 3170 C CA . ARG A 1 400 ? 7.790 -8.318 11.642 1.00 97.62 400 ARG A CA 1
ATOM 3171 C C . ARG A 1 400 ? 8.485 -7.310 10.736 1.00 97.62 400 ARG A C 1
ATOM 3173 O O . ARG A 1 400 ? 9.090 -6.341 11.196 1.00 97.62 400 ARG A O 1
ATOM 3180 N N . GLU A 1 401 ? 8.471 -7.571 9.435 1.00 98.12 401 GLU A N 1
ATOM 3181 C CA . GLU A 1 401 ? 9.133 -6.760 8.411 1.00 98.12 401 GLU A CA 1
ATOM 3182 C C . GLU A 1 401 ? 8.695 -5.293 8.455 1.00 98.12 401 GLU A C 1
ATOM 3184 O O . GLU A 1 401 ? 9.522 -4.402 8.243 1.00 98.12 401 GLU A O 1
ATOM 3189 N N . ASN A 1 402 ? 7.437 -5.041 8.822 1.00 97.62 402 ASN A N 1
ATOM 3190 C CA . ASN A 1 402 ? 6.862 -3.713 9.028 1.00 97.62 402 ASN A CA 1
ATOM 3191 C C . ASN A 1 402 ? 7.554 -2.901 10.127 1.00 97.62 402 ASN A C 1
ATOM 3193 O O . ASN A 1 402 ? 7.496 -1.674 10.098 1.00 97.62 402 ASN A O 1
ATOM 3197 N N . LEU A 1 403 ? 8.250 -3.555 11.060 1.00 97.81 403 LEU A N 1
ATOM 3198 C CA . LEU A 1 403 ? 9.018 -2.917 12.133 1.00 97.81 403 LEU A CA 1
ATOM 3199 C C . LEU A 1 403 ? 10.529 -2.909 11.861 1.00 97.81 403 LEU A C 1
ATOM 3201 O O . LEU A 1 403 ? 11.310 -2.479 12.707 1.00 97.81 403 LEU A O 1
ATOM 3205 N N . CYS A 1 404 ? 10.965 -3.364 10.682 1.00 98.06 404 CYS A N 1
ATOM 3206 C CA . CYS A 1 404 ? 12.372 -3.337 10.305 1.00 98.06 404 CYS A CA 1
ATOM 3207 C C . CYS A 1 404 ? 12.918 -1.903 10.342 1.00 98.06 404 CYS A C 1
ATOM 3209 O O . CYS A 1 404 ? 12.426 -1.028 9.632 1.00 98.06 404 CYS A O 1
ATOM 3211 N N . ASN A 1 405 ? 13.986 -1.701 11.116 1.00 95.62 405 ASN A N 1
ATOM 3212 C CA . ASN A 1 405 ? 14.706 -0.430 11.255 1.00 95.62 405 ASN A CA 1
ATOM 3213 C C . ASN A 1 405 ? 16.123 -0.457 10.649 1.00 95.62 405 ASN A C 1
ATOM 3215 O O . ASN A 1 405 ? 16.939 0.428 10.900 1.00 95.62 405 ASN A O 1
ATOM 3219 N N . LYS A 1 406 ? 16.450 -1.510 9.895 1.00 96.81 406 LYS A N 1
ATOM 3220 C CA . LYS A 1 406 ? 17.749 -1.690 9.238 1.00 96.81 406 LYS A CA 1
ATOM 3221 C C . LYS A 1 406 ? 17.715 -1.173 7.799 1.00 96.81 406 LYS A C 1
ATOM 3223 O O . LYS A 1 406 ? 16.648 -1.085 7.187 1.00 96.81 406 LYS A O 1
ATOM 3228 N N . LYS A 1 407 ? 18.903 -0.897 7.244 1.00 95.75 407 LYS A N 1
ATOM 3229 C CA . LYS A 1 407 ? 19.081 -0.591 5.816 1.00 95.75 407 LYS A CA 1
ATOM 3230 C C . LYS A 1 407 ? 18.422 -1.691 4.970 1.00 95.75 407 LYS A C 1
ATOM 3232 O O . LYS A 1 407 ? 18.566 -2.871 5.271 1.00 95.75 407 LYS A O 1
ATOM 3237 N N . GLY A 1 408 ? 17.678 -1.302 3.939 1.00 93.88 408 GLY A N 1
ATOM 3238 C CA . GLY A 1 408 ? 16.879 -2.219 3.120 1.00 93.88 408 GLY A CA 1
ATOM 3239 C C . GLY A 1 408 ? 15.387 -2.240 3.463 1.00 93.88 408 GLY A C 1
ATOM 3240 O O . GLY A 1 408 ? 14.628 -2.857 2.731 1.00 93.88 408 GLY A O 1
ATOM 3241 N N . ARG A 1 409 ? 14.936 -1.553 4.526 1.00 96.94 409 ARG A N 1
ATOM 3242 C CA . ARG A 1 409 ? 13.526 -1.137 4.624 1.00 96.94 409 ARG A CA 1
ATOM 3243 C C . ARG A 1 409 ? 13.203 -0.191 3.464 1.00 96.94 409 ARG A C 1
ATOM 3245 O O . ARG A 1 409 ? 13.897 0.810 3.313 1.00 96.94 409 ARG A O 1
ATOM 3252 N N . CYS A 1 410 ? 12.165 -0.508 2.697 1.00 98.19 410 CYS A N 1
ATOM 3253 C CA . CYS A 1 410 ? 11.683 0.304 1.586 1.00 98.19 410 CYS A CA 1
ATOM 3254 C C . CYS A 1 410 ? 10.152 0.371 1.621 1.00 98.19 410 CYS A C 1
ATOM 3256 O O . CYS A 1 410 ? 9.482 -0.663 1.709 1.00 98.19 410 CYS A O 1
ATOM 3258 N N . ASP A 1 411 ? 9.607 1.582 1.547 1.00 98.31 411 ASP A N 1
ATOM 3259 C CA . ASP A 1 411 ? 8.173 1.797 1.351 1.00 98.31 411 ASP A CA 1
ATOM 3260 C C . ASP A 1 411 ? 7.848 1.781 -0.157 1.00 98.31 411 ASP A C 1
ATOM 3262 O O . ASP A 1 411 ? 8.720 1.986 -1.010 1.00 98.31 411 ASP A O 1
ATOM 3266 N N . THR A 1 412 ? 6.601 1.487 -0.519 1.00 98.62 412 THR A N 1
ATOM 3267 C CA . THR A 1 412 ? 6.185 1.223 -1.915 1.00 98.62 412 THR A CA 1
ATOM 3268 C C . THR A 1 412 ? 6.413 2.393 -2.872 1.00 98.62 412 THR A C 1
ATOM 3270 O O . THR A 1 412 ? 6.638 2.183 -4.061 1.00 98.62 412 THR A O 1
ATOM 3273 N N . TYR A 1 413 ? 6.451 3.617 -2.357 1.00 98.50 413 TYR A N 1
ATOM 3274 C CA . TYR A 1 413 ? 6.880 4.804 -3.087 1.00 98.50 413 TYR A CA 1
ATOM 3275 C C . TYR A 1 413 ? 7.656 5.744 -2.159 1.00 98.50 413 TYR A C 1
ATOM 3277 O O . TYR A 1 413 ? 7.646 5.571 -0.941 1.00 98.50 413 TYR A O 1
ATOM 3285 N N . ASN A 1 414 ? 8.310 6.758 -2.737 1.00 97.88 414 ASN A N 1
ATOM 3286 C CA . ASN A 1 414 ? 9.084 7.760 -1.993 1.00 97.88 414 ASN A CA 1
ATOM 3287 C C . ASN A 1 414 ? 10.166 7.138 -1.083 1.00 97.88 414 ASN A C 1
ATOM 3289 O O . ASN A 1 414 ? 10.472 7.649 -0.009 1.00 97.88 414 ASN A O 1
ATOM 3293 N N . SER A 1 415 ? 10.763 6.031 -1.525 1.00 97.50 415 SER A N 1
ATOM 3294 C CA . SER A 1 415 ? 11.845 5.337 -0.830 1.00 97.50 415 SER A CA 1
ATOM 3295 C C . SER A 1 415 ? 12.910 4.848 -1.822 1.00 97.50 415 SER A C 1
ATOM 3297 O O . SER A 1 415 ? 12.801 5.062 -3.035 1.00 97.50 415 SER A O 1
ATOM 3299 N N . VAL A 1 416 ? 13.981 4.248 -1.303 1.00 97.69 416 VAL A N 1
ATOM 3300 C CA . VAL A 1 416 ? 15.116 3.756 -2.096 1.00 97.69 416 VAL A CA 1
ATOM 3301 C C . VAL A 1 416 ? 15.410 2.314 -1.702 1.00 97.69 416 VAL A C 1
ATOM 3303 O O . VAL A 1 416 ? 15.687 2.013 -0.539 1.00 97.69 416 VAL A O 1
ATOM 3306 N N . PHE A 1 417 ? 15.372 1.422 -2.686 1.00 97.88 417 PHE A N 1
ATOM 3307 C CA . PHE A 1 417 ? 15.707 0.015 -2.521 1.00 97.88 417 PHE A CA 1
ATOM 3308 C C . PHE A 1 417 ? 17.198 -0.179 -2.226 1.00 97.88 417 PHE A C 1
ATOM 3310 O O . PHE A 1 417 ? 18.035 0.692 -2.468 1.00 97.88 417 PHE A O 1
ATOM 3317 N N . LEU A 1 418 ? 17.562 -1.364 -1.730 1.00 94.88 418 LEU A N 1
ATOM 3318 C CA . LEU A 1 418 ? 18.945 -1.664 -1.346 1.00 94.88 418 LEU A CA 1
ATOM 3319 C C . LEU A 1 418 ? 19.942 -1.534 -2.515 1.00 94.88 418 LEU A C 1
ATOM 3321 O O . LEU A 1 418 ? 21.091 -1.160 -2.288 1.00 94.88 418 LEU A O 1
ATOM 3325 N N . ASN A 1 419 ? 19.491 -1.793 -3.744 1.00 92.81 419 ASN A N 1
ATOM 3326 C CA . ASN A 1 419 ? 20.272 -1.652 -4.976 1.00 92.81 419 ASN A CA 1
ATOM 3327 C C . ASN A 1 419 ? 20.306 -0.218 -5.541 1.00 92.81 419 ASN A C 1
ATOM 3329 O O . ASN A 1 419 ? 20.764 -0.017 -6.662 1.00 92.81 419 ASN A O 1
ATOM 3333 N N . GLY A 1 420 ? 19.808 0.775 -4.798 1.00 95.06 420 GLY A N 1
ATOM 3334 C CA . GLY A 1 420 ? 19.817 2.186 -5.192 1.00 95.06 420 GLY A CA 1
ATOM 3335 C C . GLY A 1 420 ? 18.662 2.609 -6.103 1.00 95.06 420 GLY A C 1
ATOM 3336 O O . GLY A 1 420 ? 18.523 3.797 -6.381 1.00 95.06 420 GLY A O 1
ATOM 3337 N N . GLY A 1 421 ? 17.811 1.676 -6.543 1.00 95.56 421 GLY A N 1
ATOM 3338 C CA . GLY A 1 421 ? 16.617 2.001 -7.319 1.00 95.56 421 GLY A CA 1
ATOM 3339 C C . GLY A 1 421 ? 15.582 2.761 -6.487 1.00 95.56 421 GLY A C 1
ATOM 3340 O O . GLY A 1 421 ? 15.372 2.462 -5.312 1.00 95.56 421 GLY A O 1
ATOM 3341 N N . LYS A 1 422 ? 14.904 3.729 -7.100 1.00 97.12 422 LYS A N 1
ATOM 3342 C CA . LYS A 1 422 ? 13.806 4.469 -6.470 1.00 97.12 422 LYS A CA 1
ATOM 3343 C C . LYS A 1 422 ? 12.512 3.653 -6.488 1.00 97.12 422 LYS A C 1
ATOM 3345 O O . LYS A 1 422 ? 12.239 2.961 -7.471 1.00 97.12 422 LYS A O 1
ATOM 3350 N N . SER A 1 423 ? 11.710 3.741 -5.426 1.00 98.25 423 SER A N 1
ATOM 3351 C CA . SER A 1 423 ? 10.383 3.121 -5.386 1.00 98.25 423 SER A CA 1
ATOM 3352 C C . SER A 1 423 ? 9.298 4.018 -5.993 1.00 98.25 423 SER A C 1
ATOM 3354 O O . SER A 1 423 ? 9.243 5.227 -5.744 1.00 98.25 423 SER A O 1
ATOM 3356 N N . TYR A 1 424 ? 8.438 3.403 -6.809 1.00 98.44 424 TYR A N 1
ATOM 3357 C CA . TYR A 1 424 ? 7.315 4.024 -7.512 1.00 98.44 424 TYR A CA 1
ATOM 3358 C C . TYR A 1 424 ? 6.039 3.228 -7.230 1.00 98.44 424 TYR A C 1
ATOM 3360 O O . TYR A 1 424 ? 6.060 1.998 -7.249 1.00 98.44 424 TYR A O 1
ATOM 3368 N N . GLY A 1 425 ? 4.942 3.938 -6.976 1.00 98.50 425 GLY A N 1
ATOM 3369 C CA . GLY A 1 425 ? 3.664 3.378 -6.554 1.00 98.50 425 GLY A CA 1
ATOM 3370 C C . GLY A 1 425 ? 2.791 2.835 -7.686 1.00 98.50 425 GLY A C 1
ATOM 3371 O O . GLY A 1 425 ? 3.261 2.505 -8.774 1.00 98.50 425 GLY A O 1
ATOM 3372 N N . GLY A 1 426 ? 1.501 2.696 -7.387 1.00 98.44 426 GLY A N 1
ATOM 3373 C CA . GLY A 1 426 ? 0.500 2.007 -8.198 1.00 98.44 426 GLY A CA 1
ATOM 3374 C C . GLY A 1 426 ? -0.437 2.900 -9.000 1.00 98.44 426 GLY A C 1
ATOM 3375 O O . GLY A 1 426 ? -1.331 2.369 -9.653 1.00 98.44 426 GLY A O 1
ATOM 3376 N N . TYR A 1 427 ? -0.270 4.224 -9.004 1.00 98.56 427 TYR A N 1
ATOM 3377 C CA . TYR A 1 427 ? -0.988 5.095 -9.949 1.00 98.56 427 TYR A CA 1
ATOM 3378 C C . TYR A 1 427 ? -0.354 4.997 -11.345 1.00 98.56 427 TYR A C 1
ATOM 3380 O O . TYR A 1 427 ? 0.096 5.987 -11.918 1.00 98.56 427 TYR A O 1
ATOM 3388 N N . ALA A 1 428 ? -0.251 3.778 -11.863 1.00 98.38 428 ALA A N 1
ATOM 3389 C CA . ALA A 1 428 ? 0.577 3.416 -12.999 1.00 98.38 428 ALA A CA 1
ATOM 3390 C C . ALA A 1 428 ? 0.000 2.222 -13.764 1.00 98.38 428 ALA A C 1
ATOM 3392 O O . ALA A 1 428 ? -0.860 1.501 -13.264 1.00 98.38 428 ALA A O 1
ATOM 3393 N N . ASP A 1 429 ? 0.520 1.989 -14.967 1.00 97.44 429 ASP A N 1
ATOM 3394 C CA . ASP A 1 429 ? 0.240 0.782 -15.748 1.00 97.44 429 ASP A CA 1
ATOM 3395 C C . ASP A 1 429 ? 0.959 -0.450 -15.150 1.00 97.44 429 ASP A C 1
ATOM 3397 O O . ASP A 1 429 ? 0.409 -1.554 -15.142 1.00 97.44 429 ASP A O 1
ATOM 3401 N N . TYR A 1 430 ? 2.164 -0.271 -14.585 1.00 98.19 430 TYR A N 1
ATOM 3402 C CA . TYR A 1 430 ? 2.983 -1.364 -14.044 1.00 98.19 430 TYR A CA 1
ATOM 3403 C C . TYR A 1 430 ? 3.711 -0.983 -12.754 1.00 98.19 430 TYR A C 1
ATOM 3405 O O . TYR A 1 430 ? 4.132 0.154 -12.575 1.00 98.19 430 TYR A O 1
ATOM 3413 N N . ASN A 1 431 ? 3.940 -1.954 -11.878 1.00 98.44 431 ASN A N 1
ATOM 3414 C CA . ASN A 1 431 ? 4.737 -1.802 -10.662 1.00 98.44 431 ASN A CA 1
ATOM 3415 C C . ASN A 1 431 ? 5.781 -2.927 -10.572 1.00 98.44 431 ASN A C 1
ATOM 3417 O O . ASN A 1 431 ? 5.487 -4.056 -10.955 1.00 98.44 431 ASN A O 1
ATOM 3421 N N . ARG A 1 432 ? 6.987 -2.623 -10.075 1.00 98.31 432 ARG A N 1
ATOM 3422 C CA . ARG A 1 432 ? 8.038 -3.612 -9.791 1.00 98.31 432 ARG A CA 1
ATOM 3423 C C . ARG A 1 432 ? 8.296 -3.656 -8.294 1.00 98.31 432 ARG A C 1
ATOM 3425 O O . ARG A 1 432 ? 8.694 -2.640 -7.725 1.00 98.31 432 ARG A O 1
ATOM 3432 N N . THR A 1 433 ? 8.119 -4.824 -7.685 1.00 98.44 433 THR A N 1
ATOM 3433 C CA . THR A 1 433 ? 8.255 -5.009 -6.234 1.00 98.44 433 THR A CA 1
ATOM 3434 C C . THR A 1 433 ? 8.968 -6.327 -5.909 1.00 98.44 433 THR A C 1
ATOM 3436 O O . THR A 1 433 ? 8.669 -7.342 -6.544 1.00 98.44 433 THR A O 1
ATOM 3439 N N . PRO A 1 434 ? 9.862 -6.357 -4.899 1.00 98.50 434 PRO A N 1
ATOM 3440 C CA . PRO A 1 434 ? 10.401 -7.598 -4.350 1.00 98.50 434 PRO A CA 1
ATOM 3441 C C . PRO A 1 434 ? 9.295 -8.585 -3.954 1.00 98.50 434 PRO A C 1
ATOM 3443 O O . PRO A 1 434 ? 8.441 -8.297 -3.114 1.00 98.50 434 PRO A O 1
ATOM 3446 N N . GLY A 1 435 ? 9.334 -9.796 -4.506 1.00 98.44 435 GLY A N 1
ATOM 3447 C CA . GLY A 1 435 ? 8.279 -10.803 -4.400 1.00 98.44 435 GLY A CA 1
ATOM 3448 C C . GLY A 1 435 ? 7.896 -11.186 -2.970 1.00 98.44 435 GLY A C 1
ATOM 3449 O O . GLY A 1 435 ? 6.765 -11.591 -2.736 1.00 98.44 435 GLY A O 1
ATOM 3450 N N . ALA A 1 436 ? 8.786 -11.014 -1.989 1.00 98.19 436 ALA A N 1
ATOM 3451 C CA . ALA A 1 436 ? 8.479 -11.265 -0.577 1.00 98.19 436 ALA A CA 1
ATOM 3452 C C . ALA A 1 436 ? 7.402 -10.334 0.015 1.00 98.19 436 ALA A C 1
ATOM 3454 O O . ALA A 1 436 ? 6.826 -10.669 1.045 1.00 98.19 436 ALA A O 1
ATOM 3455 N N . PHE A 1 437 ? 7.133 -9.193 -0.624 1.00 98.75 437 PHE A N 1
ATOM 3456 C CA . PHE A 1 437 ? 6.076 -8.243 -0.251 1.00 98.75 437 PHE A CA 1
ATOM 3457 C C . PHE A 1 437 ? 4.874 -8.296 -1.200 1.00 98.75 437 PHE A C 1
ATOM 3459 O O . PHE A 1 437 ? 3.925 -7.528 -1.052 1.00 98.75 437 PHE A O 1
ATOM 3466 N N . VAL A 1 438 ? 4.910 -9.216 -2.165 1.00 98.81 438 VAL A N 1
ATOM 3467 C CA . VAL A 1 438 ? 3.821 -9.480 -3.099 1.00 98.81 438 VAL A CA 1
ATOM 3468 C C . VAL A 1 438 ? 2.998 -10.637 -2.549 1.00 98.81 438 VAL A C 1
ATOM 3470 O O . VAL A 1 438 ? 3.498 -11.757 -2.421 1.00 98.81 438 VAL A O 1
ATOM 3473 N N . VAL A 1 439 ? 1.735 -10.359 -2.234 1.00 98.69 439 VAL A N 1
ATOM 3474 C CA . VAL A 1 439 ? 0.775 -11.337 -1.702 1.00 98.69 439 VAL A CA 1
ATOM 3475 C C . VAL A 1 439 ? -0.228 -11.735 -2.780 1.00 98.69 439 VAL A C 1
ATOM 3477 O O . VAL A 1 439 ? -0.540 -10.943 -3.671 1.00 98.69 439 VAL A O 1
ATOM 3480 N N . ARG A 1 440 ? -0.763 -12.956 -2.718 1.00 98.56 440 ARG A N 1
ATOM 3481 C CA . ARG A 1 440 ? -1.865 -13.367 -3.605 1.00 98.56 440 ARG A CA 1
ATOM 3482 C C . ARG A 1 440 ? -3.183 -12.758 -3.136 1.00 98.56 440 ARG A C 1
ATOM 3484 O O . ARG A 1 440 ? -3.452 -12.715 -1.941 1.00 98.56 440 ARG A O 1
ATOM 3491 N N . ILE A 1 441 ? -4.025 -12.340 -4.079 1.00 98.69 441 ILE A N 1
ATOM 3492 C CA . ILE A 1 441 ? -5.383 -11.870 -3.777 1.00 98.69 441 ILE A CA 1
ATOM 3493 C C . ILE A 1 441 ? -6.358 -13.047 -3.893 1.00 98.69 441 ILE A C 1
ATOM 3495 O O . ILE A 1 441 ? -6.528 -13.552 -5.006 1.00 98.69 441 ILE A O 1
ATOM 3499 N N . PRO A 1 442 ? -7.025 -13.467 -2.801 1.00 97.94 442 PRO A N 1
ATOM 3500 C CA . PRO A 1 442 ? -7.968 -14.585 -2.823 1.00 97.94 442 PRO A CA 1
ATOM 3501 C C . PRO A 1 442 ? -9.110 -14.395 -3.827 1.00 97.94 442 PRO A C 1
ATOM 3503 O O . PRO A 1 442 ? -9.592 -13.277 -4.008 1.00 97.94 442 PRO A O 1
ATOM 3506 N N . ASP A 1 443 ? -9.590 -15.484 -4.438 1.00 94.75 443 ASP A N 1
ATOM 3507 C CA . ASP A 1 443 ? -10.655 -15.451 -5.458 1.00 94.75 443 ASP A CA 1
ATOM 3508 C C . ASP A 1 443 ? -11.978 -14.863 -4.941 1.00 94.75 443 ASP A C 1
ATOM 3510 O O . ASP A 1 443 ? -12.687 -14.196 -5.694 1.00 94.75 443 ASP A O 1
ATOM 3514 N N . GLY A 1 444 ? -12.275 -15.042 -3.648 1.00 95.81 444 GLY A N 1
ATOM 3515 C CA . GLY A 1 444 ? -13.487 -14.539 -2.988 1.00 95.81 444 GLY A CA 1
ATOM 3516 C C . GLY A 1 444 ? -13.540 -13.022 -2.757 1.00 95.81 444 GLY A C 1
ATOM 3517 O O . GLY A 1 444 ? -14.532 -12.535 -2.223 1.00 95.81 444 GLY A O 1
ATOM 3518 N N . LEU A 1 445 ? -12.502 -12.273 -3.143 1.00 97.06 445 LEU A N 1
ATOM 3519 C CA . LEU A 1 445 ? -12.469 -10.810 -3.076 1.00 97.06 445 LEU A CA 1
ATOM 3520 C C . LEU A 1 445 ? -12.333 -10.211 -4.477 1.00 97.06 445 LEU A C 1
ATOM 3522 O O . LEU A 1 445 ? -11.512 -10.662 -5.282 1.00 97.06 445 LEU A O 1
ATOM 3526 N N . SER A 1 446 ? -13.104 -9.159 -4.765 1.00 98.12 446 SER A N 1
ATOM 3527 C CA . SER A 1 446 ? -12.861 -8.348 -5.960 1.00 98.12 446 SER A CA 1
ATOM 3528 C C . SER A 1 446 ? -11.549 -7.574 -5.809 1.00 98.12 446 SER A C 1
ATOM 3530 O O . SER A 1 446 ? -11.129 -7.234 -4.701 1.00 98.12 446 SER A O 1
ATOM 3532 N N . SER A 1 447 ? -10.899 -7.253 -6.929 1.00 98.50 447 SER A N 1
ATOM 3533 C CA . SER A 1 447 ? -9.679 -6.438 -6.914 1.00 98.50 447 SER A CA 1
ATOM 3534 C C . SER A 1 447 ? -9.916 -5.052 -6.306 1.00 98.50 447 SER A C 1
ATOM 3536 O O . SER A 1 447 ? -9.060 -4.555 -5.575 1.00 98.50 447 SER A O 1
ATOM 3538 N N . SER A 1 448 ? -11.083 -4.452 -6.565 1.00 98.12 448 SER A N 1
ATOM 3539 C CA . SER A 1 448 ? -11.456 -3.150 -6.016 1.00 98.12 448 SER A CA 1
ATOM 3540 C C . SER A 1 448 ? -11.681 -3.174 -4.506 1.00 98.12 448 SER A C 1
ATOM 3542 O O . SER A 1 448 ? -11.279 -2.241 -3.817 1.00 98.12 448 SER A O 1
ATOM 3544 N N . ALA A 1 449 ? -12.237 -4.262 -3.967 1.00 98.31 449 ALA A N 1
ATOM 3545 C CA . ALA A 1 449 ? -12.369 -4.458 -2.527 1.00 98.31 449 ALA A CA 1
ATOM 3546 C C . ALA A 1 449 ? -11.021 -4.769 -1.858 1.00 98.31 449 ALA A C 1
ATOM 3548 O O . ALA A 1 449 ? -10.732 -4.251 -0.780 1.00 98.31 449 ALA A O 1
ATOM 3549 N N . ALA A 1 450 ? -10.183 -5.593 -2.493 1.00 98.75 450 ALA A N 1
ATOM 3550 C CA . ALA A 1 450 ? -8.906 -6.025 -1.932 1.00 98.75 450 ALA A CA 1
ATOM 3551 C C . ALA A 1 450 ? -7.865 -4.896 -1.873 1.00 98.75 450 ALA A C 1
ATOM 3553 O O . ALA A 1 450 ? -7.139 -4.795 -0.887 1.00 98.75 450 ALA A O 1
ATOM 3554 N N . ALA A 1 451 ? -7.804 -4.029 -2.889 1.00 98.81 451 ALA A N 1
ATOM 3555 C CA . ALA A 1 451 ? -6.837 -2.932 -2.973 1.00 98.81 451 ALA A CA 1
ATOM 3556 C C . ALA A 1 451 ? -6.734 -2.100 -1.675 1.00 98.81 451 ALA A C 1
ATOM 3558 O O . ALA A 1 451 ? -5.660 -2.088 -1.066 1.00 98.81 451 ALA A O 1
ATOM 3559 N N . PRO A 1 452 ? -7.817 -1.484 -1.161 1.00 98.69 452 PRO A N 1
ATOM 3560 C CA . PRO A 1 452 ? -7.747 -0.674 0.051 1.00 98.69 452 PRO A CA 1
ATOM 3561 C C . PRO A 1 452 ? -7.481 -1.471 1.337 1.00 98.69 452 PRO A C 1
ATOM 3563 O O . PRO A 1 452 ? -7.159 -0.876 2.375 1.00 98.69 452 PRO A O 1
ATOM 3566 N N . MET A 1 453 ? -7.580 -2.806 1.300 1.00 98.81 453 MET A N 1
ATOM 3567 C CA . MET A 1 453 ? -7.204 -3.648 2.435 1.00 98.81 453 MET A CA 1
ATOM 3568 C C . MET A 1 453 ? -5.683 -3.710 2.625 1.00 98.81 453 MET A C 1
ATOM 3570 O O . MET A 1 453 ? -5.217 -3.798 3.759 1.00 98.81 453 MET A O 1
ATOM 3574 N N . LEU A 1 454 ? -4.903 -3.600 1.544 1.00 98.81 454 LEU A N 1
ATOM 3575 C CA . LEU A 1 454 ? -3.444 -3.778 1.548 1.00 98.81 454 LEU A CA 1
ATOM 3576 C C . LEU A 1 454 ? -2.679 -2.685 2.317 1.00 98.81 454 LEU A C 1
ATOM 3578 O O . LEU A 1 454 ? -1.512 -2.879 2.656 1.00 98.81 454 LEU A O 1
ATOM 3582 N N . CYS A 1 455 ? -3.328 -1.562 2.637 1.00 98.69 455 CYS A N 1
ATOM 3583 C CA . CYS A 1 455 ? -2.815 -0.573 3.585 1.00 98.69 455 CYS A CA 1
ATOM 3584 C C . CYS A 1 455 ? -3.826 -0.273 4.700 1.00 98.69 455 CYS A C 1
ATOM 3586 O O . CYS A 1 455 ? -3.618 -0.697 5.836 1.00 98.69 455 CYS A O 1
ATOM 3588 N N . GLY A 1 456 ? -4.924 0.444 4.437 1.00 98.12 456 GLY A N 1
ATOM 3589 C CA . GLY A 1 456 ? -5.815 0.851 5.540 1.00 98.12 456 GLY A CA 1
ATOM 3590 C C . GLY A 1 456 ? -6.573 -0.308 6.196 1.00 98.12 456 GLY A C 1
ATOM 3591 O O . GLY A 1 456 ? -6.844 -0.244 7.397 1.00 98.12 456 GLY A O 1
ATOM 3592 N N . GLY A 1 457 ? -6.849 -1.389 5.456 1.00 98.56 457 GLY A N 1
ATOM 3593 C CA . GLY A 1 457 ? -7.365 -2.626 6.048 1.00 98.56 457 GLY A CA 1
ATOM 3594 C C . GLY A 1 457 ? -6.378 -3.215 7.048 1.00 98.56 457 GLY A C 1
ATOM 3595 O O . GLY A 1 457 ? -6.709 -3.315 8.227 1.00 98.56 457 GLY A O 1
ATOM 3596 N N . ILE A 1 458 ? -5.149 -3.516 6.621 1.00 98.81 458 ILE A N 1
ATOM 3597 C CA . ILE A 1 458 ? -4.143 -4.132 7.496 1.00 98.81 458 ILE A CA 1
ATOM 3598 C C . ILE A 1 458 ? -3.758 -3.219 8.666 1.00 98.81 458 ILE A C 1
ATOM 3600 O O . ILE A 1 458 ? -3.588 -3.692 9.786 1.00 98.81 458 ILE A O 1
ATOM 3604 N N . THR A 1 459 ? -3.721 -1.903 8.442 1.00 98.81 459 THR A N 1
ATOM 3605 C CA . THR A 1 459 ? -3.409 -0.896 9.471 1.00 98.81 459 THR A CA 1
ATOM 3606 C C . THR A 1 459 ? -4.424 -0.887 10.613 1.00 98.81 459 THR A C 1
ATOM 3608 O O . THR A 1 459 ? -4.076 -0.527 11.732 1.00 98.81 459 THR A O 1
ATOM 3611 N N . THR A 1 460 ? -5.671 -1.296 10.367 1.00 98.75 460 THR A N 1
ATOM 3612 C CA . THR A 1 460 ? -6.696 -1.417 11.416 1.00 98.75 460 THR A CA 1
ATOM 3613 C C . THR A 1 460 ? -6.883 -2.854 11.893 1.00 98.75 460 THR A C 1
ATOM 3615 O O . THR A 1 460 ? -7.132 -3.067 13.076 1.00 98.75 460 THR A O 1
ATOM 3618 N N . TYR A 1 461 ? -6.674 -3.849 11.028 1.00 98.88 461 TYR A N 1
ATOM 3619 C CA . TYR A 1 461 ? -6.691 -5.264 11.400 1.00 98.88 461 TYR A CA 1
ATOM 3620 C C . TYR A 1 461 ? -5.587 -5.618 12.402 1.00 98.88 461 TYR A C 1
ATOM 3622 O O . TYR A 1 461 ? -5.865 -6.200 13.451 1.00 98.88 461 TYR A O 1
ATOM 3630 N N . ALA A 1 462 ? -4.339 -5.239 12.110 1.00 98.69 462 ALA A N 1
ATOM 3631 C CA . ALA A 1 462 ? -3.178 -5.575 12.926 1.00 98.69 462 ALA A CA 1
ATOM 3632 C C . ALA A 1 462 ? -3.320 -5.129 14.394 1.00 98.69 462 ALA A C 1
ATOM 3634 O O . ALA A 1 462 ? -3.167 -5.978 15.276 1.00 98.69 462 ALA A O 1
ATOM 3635 N N . PRO A 1 463 ? -3.654 -3.862 14.722 1.00 98.50 463 PRO A N 1
ATOM 3636 C CA . PRO A 1 463 ? -3.824 -3.459 16.114 1.00 98.50 463 PRO A CA 1
ATOM 3637 C C . PRO A 1 463 ? -5.028 -4.122 16.789 1.00 98.50 463 PRO A C 1
ATOM 3639 O O . PRO A 1 463 ? -4.928 -4.436 17.974 1.00 98.50 463 PRO A O 1
ATOM 3642 N N . LEU A 1 464 ? -6.127 -4.391 16.073 1.00 98.81 464 LEU A N 1
ATOM 3643 C CA . LEU A 1 464 ? -7.267 -5.128 16.629 1.00 98.81 464 LEU A CA 1
ATOM 3644 C C . LEU A 1 464 ? -6.865 -6.552 17.017 1.00 98.81 464 LEU A C 1
ATOM 3646 O O . LEU A 1 464 ? -7.061 -6.969 18.161 1.00 98.81 464 LEU A O 1
ATOM 3650 N N . LYS A 1 465 ? -6.244 -7.280 16.087 1.00 98.31 465 LYS A N 1
ATOM 3651 C CA . LYS A 1 465 ? -5.792 -8.658 16.290 1.00 98.31 465 LYS A CA 1
ATOM 3652 C C . LYS A 1 465 ? -4.730 -8.750 17.386 1.00 98.31 465 LYS A C 1
ATOM 3654 O O . LYS A 1 465 ? -4.873 -9.548 18.310 1.00 98.31 465 LYS A O 1
ATOM 3659 N N . ASN A 1 466 ? -3.700 -7.907 17.325 1.00 97.62 466 ASN A N 1
ATOM 3660 C CA . ASN A 1 466 ? -2.561 -7.949 18.248 1.00 97.62 466 ASN A CA 1
ATOM 3661 C C . ASN A 1 466 ? -2.945 -7.563 19.684 1.00 97.62 466 ASN A C 1
ATOM 3663 O O . ASN A 1 466 ? -2.293 -8.004 20.625 1.00 97.62 466 ASN A O 1
ATOM 3667 N N . ASN A 1 467 ? -4.016 -6.781 19.860 1.00 98.31 467 ASN A N 1
ATOM 3668 C CA . ASN A 1 467 ? -4.574 -6.453 21.172 1.00 98.31 467 ASN A CA 1
ATOM 3669 C C . ASN A 1 467 ? -5.755 -7.360 21.552 1.00 98.31 467 ASN A C 1
ATOM 3671 O O . ASN A 1 467 ? -6.507 -7.034 22.468 1.00 98.31 467 ASN A O 1
ATOM 3675 N N . GLY A 1 468 ? -5.933 -8.503 20.884 1.00 97.69 468 GLY A N 1
ATOM 3676 C CA . GLY A 1 468 ? -6.882 -9.543 21.283 1.00 97.69 468 GLY A CA 1
ATOM 3677 C C . GLY A 1 468 ? -8.355 -9.163 21.135 1.00 97.69 468 GLY A C 1
ATOM 3678 O O . GLY A 1 468 ? -9.162 -9.590 21.958 1.00 97.69 468 GLY A O 1
ATOM 3679 N N . CYS A 1 469 ? -8.713 -8.342 20.143 1.00 98.56 469 CYS A N 1
ATOM 3680 C CA . CYS A 1 469 ? -10.110 -8.104 19.771 1.00 98.56 469 CYS A CA 1
ATOM 3681 C C . CYS A 1 469 ? -10.852 -9.441 19.565 1.00 98.56 469 CYS A C 1
ATOM 3683 O O . CYS A 1 469 ? -10.348 -10.324 18.870 1.00 98.56 469 CYS A O 1
ATOM 3685 N N . GLY A 1 470 ? -12.025 -9.592 20.191 1.00 97.44 470 GLY A N 1
ATOM 3686 C CA . GLY A 1 470 ? -12.815 -10.824 20.157 1.00 97.44 470 GLY A CA 1
ATOM 3687 C C . GLY A 1 470 ? -13.991 -10.831 21.149 1.00 97.44 470 GLY A C 1
ATOM 3688 O O . GLY A 1 470 ? -14.273 -9.791 21.749 1.00 97.44 470 GLY A O 1
ATOM 3689 N N . PRO A 1 471 ? -14.643 -11.990 21.380 1.00 96.81 471 PRO A N 1
ATOM 3690 C CA . PRO A 1 471 ? -15.950 -12.112 22.059 1.00 96.81 471 PRO A CA 1
ATOM 3691 C C . PRO A 1 471 ? -16.084 -11.539 23.467 1.00 96.81 471 PRO A C 1
ATOM 3693 O O . PRO A 1 471 ? -17.201 -11.381 23.943 1.00 96.81 471 PRO A O 1
ATOM 3696 N N . ASN A 1 472 ? -14.972 -11.216 24.126 1.00 94.75 472 ASN A N 1
ATOM 3697 C CA . ASN A 1 472 ? -14.950 -10.669 25.483 1.00 94.75 472 ASN A CA 1
ATOM 3698 C C . ASN A 1 472 ? -14.460 -9.216 25.532 1.00 94.75 472 ASN A C 1
ATOM 3700 O O . ASN A 1 472 ? -14.153 -8.731 26.614 1.00 94.75 472 ASN A O 1
ATOM 3704 N N . LYS A 1 473 ? -14.315 -8.546 24.380 1.00 98.19 473 LYS A N 1
ATOM 3705 C CA . LYS A 1 473 ? -13.808 -7.172 24.309 1.00 98.19 473 LYS A CA 1
ATOM 3706 C C . LYS A 1 473 ? -14.834 -6.205 23.745 1.00 98.19 473 LYS A C 1
ATOM 3708 O O . LYS A 1 473 ? -15.367 -6.429 22.656 1.00 98.19 473 LYS A O 1
ATOM 3713 N N . SER A 1 474 ? -15.027 -5.098 24.449 1.00 98.75 474 SER A N 1
ATOM 3714 C CA . SER A 1 474 ? -15.677 -3.894 23.942 1.00 98.75 474 SER A CA 1
ATOM 3715 C C . SER A 1 474 ? -14.646 -3.027 23.223 1.00 98.75 474 SER A C 1
ATOM 3717 O O . SER A 1 474 ? -13.612 -2.665 23.787 1.00 98.75 474 SER A O 1
ATOM 3719 N N . VAL A 1 475 ? -14.920 -2.700 21.963 1.00 98.88 475 VAL A N 1
ATOM 3720 C CA . VAL A 1 475 ? -14.008 -1.988 21.066 1.00 98.88 475 VAL A CA 1
ATOM 3721 C C . VAL A 1 475 ? -14.626 -0.669 20.626 1.00 98.88 475 VAL A C 1
ATOM 3723 O O . VAL A 1 475 ? -15.784 -0.644 20.211 1.00 98.88 475 VAL A O 1
ATOM 3726 N N . ALA A 1 476 ? -13.848 0.412 20.632 1.00 98.88 476 ALA A N 1
ATOM 3727 C CA . ALA A 1 476 ? -14.234 1.648 19.957 1.00 98.88 476 ALA A CA 1
ATOM 3728 C C . ALA A 1 476 ? -13.281 2.018 18.817 1.00 98.88 476 ALA A C 1
ATOM 3730 O O . ALA A 1 476 ? -12.071 1.793 18.884 1.00 98.88 476 ALA A O 1
ATOM 3731 N N . ILE A 1 477 ? -13.833 2.617 17.766 1.00 98.88 477 ILE A N 1
ATOM 3732 C CA . ILE A 1 477 ? -13.086 3.096 16.602 1.00 98.88 477 ILE A CA 1
ATOM 3733 C C . ILE A 1 477 ? -13.274 4.607 16.493 1.00 98.88 477 ILE A C 1
ATOM 3735 O O . ILE A 1 477 ? -14.371 5.074 16.185 1.00 98.88 477 ILE A O 1
ATOM 3739 N N . ILE A 1 478 ? -12.210 5.376 16.735 1.00 98.62 478 ILE A N 1
ATOM 3740 C CA . ILE A 1 478 ? -12.256 6.842 16.659 1.00 98.62 478 ILE A CA 1
ATOM 3741 C C . ILE A 1 478 ? -11.945 7.297 15.234 1.00 98.62 478 ILE A C 1
ATOM 3743 O O . ILE A 1 478 ? -10.907 6.965 14.655 1.00 98.62 478 ILE A O 1
ATOM 3747 N N . GLY A 1 479 ? -12.854 8.110 14.704 1.00 97.00 479 GLY A N 1
ATOM 3748 C CA . GLY A 1 479 ? -12.869 8.610 13.341 1.00 97.00 479 GLY A CA 1
ATOM 3749 C C . GLY A 1 479 ? -13.359 7.560 12.362 1.00 97.00 479 GLY A C 1
ATOM 3750 O O . GLY A 1 479 ? -12.682 6.577 12.104 1.00 97.00 479 GLY A O 1
ATOM 3751 N N . VAL A 1 480 ? -14.516 7.792 11.745 1.00 95.75 480 VAL A N 1
ATOM 3752 C CA . VAL A 1 480 ? -15.072 6.867 10.745 1.00 95.75 480 VAL A CA 1
ATOM 3753 C C . VAL A 1 480 ? -14.830 7.420 9.344 1.00 95.75 480 VAL A C 1
ATOM 3755 O O . VAL A 1 480 ? -15.676 8.094 8.750 1.00 95.75 480 VAL A O 1
ATOM 3758 N N . GLY A 1 481 ? -13.606 7.220 8.860 1.00 95.19 481 GLY A N 1
ATOM 3759 C CA . GLY A 1 481 ? -13.172 7.524 7.493 1.00 95.19 481 GLY A CA 1
ATOM 3760 C C . GLY A 1 481 ? -12.672 6.272 6.767 1.00 95.19 481 GLY A C 1
ATOM 3761 O O . GLY A 1 481 ? -13.142 5.163 7.023 1.00 95.19 481 GLY A O 1
ATOM 3762 N N . GLY A 1 482 ? -11.666 6.439 5.905 1.00 96.12 482 GLY A N 1
ATOM 3763 C CA . GLY A 1 482 ? -11.070 5.338 5.141 1.00 96.12 482 GLY A CA 1
ATOM 3764 C C . GLY A 1 482 ? -10.468 4.220 6.001 1.00 96.12 482 GLY A C 1
ATOM 3765 O O . GLY A 1 482 ? -10.614 3.058 5.644 1.00 96.12 482 GLY A O 1
ATOM 3766 N N . LEU A 1 483 ? -9.854 4.529 7.149 1.00 98.19 483 LEU A N 1
ATOM 3767 C CA . LEU A 1 483 ? -9.399 3.510 8.110 1.00 98.19 483 LEU A CA 1
ATOM 3768 C C . LEU A 1 483 ? -10.536 3.078 9.044 1.00 98.19 483 LEU A C 1
ATOM 3770 O O . LEU A 1 483 ? -10.767 1.890 9.225 1.00 98.19 483 LEU A O 1
ATOM 3774 N N . GLY A 1 484 ? -11.275 4.032 9.614 1.00 98.12 484 GLY A N 1
ATOM 3775 C CA . GLY A 1 484 ? -12.297 3.730 10.618 1.00 98.12 484 GLY A CA 1
ATOM 3776 C C . GLY A 1 484 ? -13.384 2.760 10.163 1.00 98.12 484 GLY A C 1
ATOM 3777 O O . GLY A 1 484 ? -13.788 1.901 10.943 1.00 98.12 484 GLY A O 1
ATOM 3778 N N . HIS A 1 485 ? -13.823 2.835 8.901 1.00 98.44 485 HIS A N 1
ATOM 3779 C CA . HIS A 1 485 ? -14.812 1.878 8.395 1.00 98.44 485 HIS A CA 1
ATOM 3780 C C . HIS A 1 485 ? -14.261 0.438 8.377 1.00 98.44 485 HIS A C 1
ATOM 3782 O O . HIS A 1 485 ? -14.972 -0.482 8.771 1.00 98.44 485 HIS A O 1
ATOM 3788 N N . PHE A 1 486 ? -12.979 0.241 8.034 1.00 98.75 486 PHE A N 1
ATOM 3789 C CA . PHE A 1 486 ? -12.314 -1.058 8.175 1.00 98.75 486 PHE A CA 1
ATOM 3790 C C . PHE A 1 486 ? -12.202 -1.481 9.636 1.00 98.75 486 PHE A C 1
ATOM 3792 O O . PHE A 1 486 ? -12.469 -2.634 9.948 1.00 98.75 486 PHE A O 1
ATOM 3799 N N . GLY A 1 487 ? -11.865 -0.557 10.540 1.00 98.75 487 GLY A N 1
ATOM 3800 C CA . GLY A 1 487 ? -11.803 -0.843 11.974 1.00 98.75 487 GLY A CA 1
ATOM 3801 C C . GLY A 1 487 ? -13.108 -1.437 12.515 1.00 98.75 487 GLY A C 1
ATOM 3802 O O . GLY A 1 487 ? -13.069 -2.420 13.251 1.00 98.75 487 GLY A O 1
ATOM 3803 N N . ILE A 1 488 ? -14.260 -0.897 12.100 1.00 98.88 488 ILE A N 1
ATOM 3804 C CA . ILE A 1 488 ? -15.582 -1.430 12.471 1.00 98.88 488 ILE A CA 1
ATOM 3805 C C . ILE A 1 488 ? -15.786 -2.825 11.870 1.00 98.88 488 ILE A C 1
ATOM 3807 O O . ILE A 1 488 ? -16.089 -3.768 12.603 1.00 98.88 488 ILE A O 1
ATOM 3811 N N . LEU A 1 489 ? -15.569 -2.968 10.558 1.00 98.81 489 LEU A N 1
ATOM 3812 C CA . LEU A 1 489 ? -15.738 -4.237 9.844 1.00 98.81 489 LEU A CA 1
ATOM 3813 C C . LEU A 1 489 ? -14.884 -5.357 10.459 1.00 98.81 489 LEU A C 1
ATOM 3815 O O . LEU A 1 489 ? -15.384 -6.454 10.712 1.00 98.81 489 LEU A O 1
ATOM 3819 N N . TRP A 1 490 ? -13.616 -5.078 10.764 1.00 98.81 490 TRP A N 1
ATOM 3820 C CA . TRP A 1 490 ? -12.709 -6.042 11.382 1.00 98.81 490 TRP A CA 1
ATOM 3821 C C . TRP A 1 490 ? -13.075 -6.358 12.819 1.00 98.81 490 TRP A C 1
ATOM 3823 O O . TRP A 1 490 ? -13.051 -7.529 13.187 1.00 98.81 490 TRP A O 1
ATOM 3833 N N . ALA A 1 491 ? -13.446 -5.363 13.628 1.00 98.81 491 ALA A N 1
ATOM 3834 C CA . ALA A 1 491 ? -13.850 -5.616 15.005 1.00 98.81 491 ALA A CA 1
ATOM 3835 C C . ALA A 1 491 ? -15.067 -6.556 15.060 1.00 98.81 491 ALA A C 1
ATOM 3837 O O . ALA A 1 491 ? -15.084 -7.493 15.860 1.00 98.81 491 ALA A O 1
ATOM 3838 N N . LYS A 1 492 ? -16.041 -6.389 14.152 1.00 98.75 492 LYS A N 1
ATOM 3839 C CA . LYS A 1 492 ? -17.173 -7.321 14.023 1.00 98.75 492 LYS A CA 1
ATOM 3840 C C . LYS A 1 492 ? -16.756 -8.684 13.477 1.00 98.75 492 LYS A C 1
ATOM 3842 O O . LYS A 1 492 ? -17.173 -9.696 14.033 1.00 98.75 492 LYS A O 1
ATOM 3847 N N . ALA A 1 493 ? -15.908 -8.740 12.451 1.00 98.62 493 ALA A N 1
ATOM 3848 C CA . ALA A 1 493 ? -15.434 -10.003 11.873 1.00 98.62 493 ALA A CA 1
ATOM 3849 C C . ALA A 1 493 ? -14.607 -10.851 12.860 1.00 98.62 493 ALA A C 1
ATOM 3851 O O . ALA A 1 493 ? -14.700 -12.080 12.852 1.00 98.62 493 ALA A O 1
ATOM 3852 N N . LEU A 1 494 ? -13.840 -10.193 13.735 1.00 98.62 494 LEU A N 1
ATOM 3853 C CA . LEU A 1 494 ? -13.096 -10.803 14.843 1.00 98.62 494 LEU A CA 1
ATOM 3854 C C . LEU A 1 494 ? -13.996 -11.176 16.032 1.00 98.62 494 LEU A C 1
ATOM 3856 O O . LEU A 1 494 ? -13.553 -11.873 16.943 1.00 98.62 494 LEU A O 1
ATOM 3860 N N . GLY A 1 495 ? -15.262 -10.757 16.010 1.00 98.38 495 GLY A N 1
ATOM 3861 C CA . GLY A 1 495 ? -16.264 -11.124 16.999 1.00 98.38 495 GLY A CA 1
ATOM 3862 C C . GLY A 1 495 ? -16.197 -10.306 18.281 1.00 98.38 495 GLY A C 1
ATOM 3863 O O . GLY A 1 495 ? -16.498 -10.860 19.326 1.00 98.38 495 GLY A O 1
ATOM 3864 N N . ALA A 1 496 ? -15.791 -9.032 18.236 1.00 98.69 496 ALA A N 1
ATOM 3865 C CA . ALA A 1 496 ? -15.883 -8.131 19.389 1.00 98.69 496 ALA A CA 1
ATOM 3866 C C . ALA A 1 496 ? -17.279 -8.180 20.040 1.00 98.69 496 ALA A C 1
ATOM 3868 O O . ALA A 1 496 ? -18.292 -8.163 19.336 1.00 98.69 496 ALA A O 1
ATOM 3869 N N . ALA A 1 497 ? -17.321 -8.202 21.376 1.00 98.31 497 ALA A N 1
ATOM 3870 C CA . ALA A 1 497 ? -18.564 -8.257 22.153 1.00 98.31 497 ALA A CA 1
ATOM 3871 C C . ALA A 1 497 ? -19.465 -7.049 21.869 1.00 98.31 497 ALA A C 1
ATOM 3873 O O . ALA A 1 497 ? -20.686 -7.167 21.783 1.00 98.31 497 ALA A O 1
ATOM 3874 N N . ARG A 1 498 ? -18.829 -5.884 21.725 1.00 98.69 498 ARG A N 1
ATOM 3875 C CA . ARG A 1 498 ? -19.453 -4.605 21.403 1.00 98.69 498 ARG A CA 1
ATOM 3876 C C . ARG A 1 498 ? -18.486 -3.777 20.569 1.00 98.69 498 ARG A C 1
ATOM 3878 O O . ARG A 1 498 ? -17.303 -3.705 20.896 1.00 98.69 498 ARG A O 1
ATOM 3885 N N . VAL A 1 499 ? -18.981 -3.130 19.524 1.00 98.88 499 VAL A N 1
ATOM 3886 C CA . VAL A 1 499 ? -18.227 -2.222 18.657 1.00 98.88 499 VAL A CA 1
ATOM 3887 C C . VAL A 1 499 ? -18.934 -0.882 18.602 1.00 98.88 499 VAL A C 1
ATOM 3889 O O . VAL A 1 499 ? -20.113 -0.816 18.269 1.00 98.88 499 VAL A O 1
ATOM 3892 N N . VAL A 1 500 ? -18.208 0.192 18.893 1.00 98.88 500 VAL A N 1
ATOM 3893 C CA . VAL A 1 500 ? -18.745 1.556 18.882 1.00 98.88 500 VAL A CA 1
ATOM 3894 C C . VAL A 1 500 ? -17.922 2.429 17.947 1.00 98.88 500 VAL A C 1
ATOM 3896 O O . VAL A 1 500 ? -16.705 2.543 18.091 1.00 98.88 500 VAL A O 1
ATOM 3899 N N . GLY A 1 501 ? -18.574 3.053 16.970 1.00 98.75 501 GLY A N 1
ATOM 3900 C CA . GLY A 1 501 ? -17.924 4.086 16.166 1.00 98.75 501 GLY A CA 1
ATOM 3901 C C . GLY A 1 501 ? -17.981 5.431 16.881 1.00 98.75 501 GLY A C 1
ATOM 3902 O O . GLY A 1 501 ? -19.016 5.802 17.422 1.00 98.75 501 GLY A O 1
ATOM 3903 N N . ILE A 1 502 ? -16.887 6.181 16.869 1.00 98.56 502 ILE A N 1
ATOM 3904 C CA . ILE A 1 502 ? -16.819 7.515 17.469 1.00 98.56 502 ILE A CA 1
ATOM 3905 C C . ILE A 1 502 ? -16.426 8.499 16.378 1.00 98.56 502 ILE A C 1
ATOM 3907 O O . ILE A 1 502 ? -15.425 8.318 15.682 1.00 98.56 502 ILE A O 1
ATOM 3911 N N . SER A 1 503 ? -17.205 9.553 16.190 1.00 97.00 503 SER A N 1
ATOM 3912 C CA . SER A 1 503 ? -16.856 10.646 15.286 1.00 97.00 503 SER A CA 1
ATOM 3913 C C . SER A 1 503 ? -17.490 11.942 15.787 1.00 97.00 503 SER A C 1
ATOM 3915 O O . SER A 1 503 ? -18.182 11.951 16.795 1.00 97.00 503 SER A O 1
ATOM 3917 N N . ARG A 1 504 ? -17.178 13.067 15.143 1.00 94.62 504 ARG A N 1
ATOM 3918 C CA . ARG A 1 504 ? -17.548 14.389 15.661 1.00 94.62 504 ARG A CA 1
ATOM 3919 C C . ARG A 1 504 ? -19.047 14.647 15.576 1.00 94.62 504 ARG A C 1
ATOM 3921 O O . ARG A 1 504 ? -19.663 14.981 16.574 1.00 94.62 504 ARG A O 1
ATOM 3928 N N . LYS A 1 505 ? -19.621 14.435 14.393 1.00 95.25 505 LYS A N 1
ATOM 3929 C CA . LYS A 1 505 ? -21.019 14.761 14.093 1.00 95.25 505 LYS A CA 1
ATOM 3930 C C . LYS A 1 505 ? -21.888 13.528 13.918 1.00 95.25 505 LYS A C 1
ATOM 3932 O O . LYS A 1 505 ? -21.398 12.468 13.529 1.00 95.25 505 LYS A O 1
ATOM 3937 N N . GLU A 1 506 ? -23.186 13.703 14.075 1.00 96.75 506 GLU A N 1
ATOM 3938 C CA . GLU A 1 506 ? -24.231 12.688 13.958 1.00 96.75 506 GLU A CA 1
ATOM 3939 C C . GLU A 1 506 ? -24.388 12.128 12.532 1.00 96.75 506 GLU A C 1
ATOM 3941 O O . GLU A 1 506 ? -24.842 11.004 12.329 1.00 96.75 506 GLU A O 1
ATOM 3946 N N . SER A 1 507 ? -23.922 12.866 11.519 1.00 94.81 507 SER A N 1
ATOM 3947 C CA . SER A 1 507 ? -24.122 12.559 10.093 1.00 94.81 507 SER A CA 1
ATOM 3948 C C . SER A 1 507 ? -23.603 11.196 9.619 1.00 94.81 507 SER A C 1
ATOM 3950 O O . SER A 1 507 ? -23.988 10.750 8.540 1.00 94.81 507 SER A O 1
ATOM 3952 N N . LYS A 1 508 ? -22.742 10.524 10.395 1.00 95.81 508 LYS A N 1
ATOM 3953 C CA . LYS A 1 508 ? -22.214 9.187 10.079 1.00 95.81 508 LYS A CA 1
ATOM 3954 C C . LYS A 1 508 ? -22.854 8.052 10.882 1.00 95.81 508 LYS A C 1
ATOM 3956 O O . LYS A 1 508 ? -22.529 6.902 10.594 1.00 95.81 508 LYS A O 1
ATOM 3961 N N . ARG A 1 509 ? -23.760 8.321 11.838 1.00 98.06 509 ARG A N 1
ATOM 3962 C CA . ARG A 1 509 ? -24.367 7.272 12.684 1.00 98.06 509 ARG A CA 1
ATOM 3963 C C . ARG A 1 509 ? -25.007 6.175 11.841 1.00 98.06 509 ARG A C 1
ATOM 3965 O O . ARG A 1 509 ? -24.714 5.000 12.037 1.00 98.06 509 ARG A O 1
ATOM 3972 N N . ALA A 1 510 ? -25.846 6.557 10.879 1.00 98.06 510 ALA A N 1
ATOM 3973 C CA . ALA A 1 510 ? -26.570 5.600 10.045 1.00 98.06 510 ALA A CA 1
ATOM 3974 C C . ALA A 1 510 ? -25.628 4.659 9.277 1.00 98.06 510 ALA A C 1
ATOM 3976 O O . ALA A 1 510 ? -25.875 3.457 9.217 1.00 98.06 510 ALA A O 1
ATOM 3977 N N . ASP A 1 511 ? -24.539 5.187 8.721 1.00 97.62 511 ASP A N 1
ATOM 3978 C CA . ASP A 1 511 ? -23.558 4.379 7.997 1.00 97.62 511 ASP A CA 1
ATOM 3979 C C . ASP A 1 511 ? -22.749 3.489 8.947 1.00 97.62 511 ASP A C 1
ATOM 3981 O O . ASP A 1 511 ? -22.531 2.318 8.654 1.00 97.62 511 ASP A O 1
ATOM 3985 N N . VAL A 1 512 ? -22.369 3.998 10.121 1.00 98.25 512 VAL A N 1
ATOM 3986 C CA . VAL A 1 512 ? -21.652 3.230 11.151 1.00 98.25 512 VAL A CA 1
ATOM 3987 C C . VAL A 1 512 ? -22.454 2.027 11.638 1.00 98.25 512 VAL A C 1
ATOM 3989 O O . VAL A 1 512 ? -21.909 0.928 11.741 1.00 98.25 512 VAL A O 1
ATOM 3992 N N . LEU A 1 513 ? -23.750 2.210 11.889 1.00 98.56 513 LEU A N 1
ATOM 3993 C CA . LEU A 1 513 ? -24.632 1.112 12.277 1.00 98.56 513 LEU A CA 1
ATOM 3994 C C . LEU A 1 513 ? -24.811 0.109 11.124 1.00 98.56 513 LEU A C 1
ATOM 3996 O O . LEU A 1 513 ? -24.783 -1.097 11.350 1.00 98.56 513 LEU A O 1
ATOM 4000 N N . LYS A 1 514 ? -24.905 0.577 9.869 1.00 98.19 514 LYS A N 1
ATOM 4001 C CA . LYS A 1 514 ? -24.946 -0.302 8.681 1.00 98.19 514 LYS A CA 1
ATOM 4002 C C . LYS A 1 514 ? -23.646 -1.079 8.453 1.00 98.19 514 LYS A C 1
ATOM 4004 O O . LYS A 1 514 ? -23.700 -2.192 7.941 1.00 98.19 514 LYS A O 1
ATOM 4009 N N . LEU A 1 515 ? -22.496 -0.520 8.832 1.00 97.56 515 LEU A N 1
ATOM 4010 C CA . LEU A 1 515 ? -21.204 -1.220 8.845 1.00 97.56 515 LEU A CA 1
ATOM 4011 C C . LEU A 1 515 ? -21.140 -2.312 9.929 1.00 97.56 515 LEU A C 1
ATOM 4013 O O . LEU A 1 515 ? -20.209 -3.116 9.929 1.00 97.56 515 LEU A O 1
ATOM 4017 N N . GLY A 1 516 ? -22.120 -2.355 10.836 1.00 97.88 516 GLY A N 1
ATOM 4018 C CA . GLY A 1 516 ? -22.275 -3.390 11.852 1.00 97.88 516 GLY A CA 1
ATOM 4019 C C . GLY A 1 516 ? -21.845 -2.977 13.256 1.00 97.88 516 GLY A C 1
ATOM 4020 O O . GLY A 1 516 ? -21.815 -3.836 14.134 1.00 97.88 516 GLY A O 1
ATOM 4021 N N . ALA A 1 517 ? -21.501 -1.707 13.497 1.00 98.62 517 ALA A N 1
ATOM 4022 C CA . ALA A 1 517 ? -21.287 -1.239 14.863 1.00 98.62 517 ALA A CA 1
ATOM 4023 C C . ALA A 1 517 ? -22.579 -1.369 15.686 1.00 98.62 517 ALA A C 1
ATOM 4025 O O . ALA A 1 517 ? -23.680 -1.182 15.172 1.00 98.62 517 ALA A O 1
ATOM 4026 N N . ASP A 1 518 ? -22.428 -1.667 16.971 1.00 98.69 518 ASP A N 1
ATOM 4027 C CA . ASP A 1 518 ? -23.537 -1.825 17.913 1.00 98.69 518 ASP A CA 1
ATOM 4028 C C . ASP A 1 518 ? -24.030 -0.469 18.441 1.00 98.69 518 ASP A C 1
ATOM 4030 O O . ASP A 1 518 ? -25.160 -0.358 18.907 1.00 98.69 518 ASP A O 1
ATOM 4034 N N . ASP A 1 519 ? -23.180 0.561 18.382 1.00 98.38 519 ASP A N 1
ATOM 4035 C CA . ASP A 1 519 ? -23.496 1.912 18.843 1.00 98.38 519 ASP A CA 1
ATOM 4036 C C . ASP A 1 519 ? -22.631 2.972 18.136 1.00 98.38 519 ASP A C 1
ATOM 4038 O O . ASP A 1 519 ? -21.660 2.659 17.431 1.00 98.38 519 ASP A O 1
ATOM 4042 N N . TYR A 1 520 ? -22.959 4.242 18.357 1.00 98.62 520 TYR A N 1
ATOM 4043 C CA . TYR A 1 520 ? -22.212 5.388 17.850 1.00 98.62 520 TYR A CA 1
ATOM 4044 C C . TYR A 1 520 ? -22.176 6.528 18.870 1.00 98.62 520 TYR A C 1
ATOM 4046 O O . TYR A 1 520 ? -23.166 6.773 19.556 1.00 98.62 520 TYR A O 1
ATOM 4054 N N . ILE A 1 521 ? -21.053 7.242 18.922 1.00 98.56 521 ILE A N 1
ATOM 4055 C CA . ILE A 1 521 ? -20.873 8.440 19.748 1.00 98.56 521 ILE A CA 1
ATOM 4056 C C . ILE A 1 521 ? -20.549 9.626 18.833 1.00 98.56 521 ILE A C 1
ATOM 4058 O O . ILE A 1 521 ? -19.557 9.583 18.094 1.00 98.56 521 ILE A O 1
ATOM 4062 N N . ALA A 1 522 ? -21.362 10.683 18.910 1.00 97.81 522 ALA A N 1
ATOM 4063 C CA . ALA A 1 522 ? -21.147 11.956 18.221 1.00 97.81 522 ALA A CA 1
ATOM 4064 C C . ALA A 1 522 ? -20.556 13.013 19.177 1.00 97.81 522 ALA A C 1
ATOM 4066 O O . ALA A 1 522 ? -21.283 13.661 19.918 1.00 97.81 522 ALA A O 1
ATOM 4067 N N . THR A 1 523 ? -19.236 13.216 19.181 1.00 96.75 523 THR A N 1
ATOM 4068 C CA . THR A 1 523 ? -18.559 14.004 20.237 1.00 96.75 523 THR A CA 1
ATOM 4069 C C . THR A 1 523 ? -18.883 15.505 20.259 1.00 96.75 523 THR A C 1
ATOM 4071 O O . THR A 1 523 ? -18.620 16.147 21.270 1.00 96.75 523 THR A O 1
ATOM 4074 N N . GLU A 1 524 ? -19.362 16.082 19.151 1.00 95.56 524 GLU A N 1
ATOM 4075 C CA . GLU A 1 524 ? -19.816 17.485 19.062 1.00 95.56 524 GLU A CA 1
ATOM 4076 C C . GLU A 1 524 ? -21.338 17.623 19.263 1.00 95.56 524 GLU A C 1
ATOM 4078 O O . GLU A 1 524 ? -21.790 18.708 19.613 1.00 95.56 524 GLU A O 1
ATOM 4083 N N . ASP A 1 525 ? -22.113 16.550 19.055 1.00 95.81 525 ASP A N 1
ATOM 4084 C CA . ASP A 1 525 ? -23.587 16.584 19.066 1.00 95.81 525 ASP A CA 1
ATOM 4085 C C . ASP A 1 525 ? -24.206 15.876 20.295 1.00 95.81 525 ASP A C 1
ATOM 4087 O O . ASP A 1 525 ? -25.410 15.975 20.525 1.00 95.81 525 ASP A O 1
ATOM 4091 N N . GLU A 1 526 ? -23.406 15.161 21.093 1.00 94.69 526 GLU A N 1
ATOM 4092 C CA . GLU A 1 526 ? -23.812 14.541 22.358 1.00 94.69 526 GLU A CA 1
ATOM 4093 C C . GLU A 1 526 ? -23.096 15.208 23.537 1.00 94.69 526 GLU A C 1
ATOM 4095 O O . GLU A 1 526 ? -21.881 15.087 23.694 1.00 94.69 526 GLU A O 1
ATOM 4100 N N . GLU A 1 527 ? -23.852 15.878 24.406 1.00 93.44 527 GLU A N 1
ATOM 4101 C CA . GLU A 1 527 ? -23.329 16.391 25.676 1.00 93.44 527 GLU A CA 1
ATOM 4102 C C . GLU A 1 527 ? -22.922 15.234 26.609 1.00 93.44 527 GLU A C 1
ATOM 4104 O O . GLU A 1 527 ? -23.492 14.141 26.567 1.00 93.44 527 GLU A O 1
ATOM 4109 N N . ASP A 1 528 ? -21.905 15.462 27.445 1.00 94.50 528 ASP A N 1
ATOM 4110 C CA . ASP A 1 528 ? -21.417 14.519 28.464 1.00 94.50 528 ASP A CA 1
ATOM 4111 C C . ASP A 1 528 ? -21.030 13.108 27.964 1.00 94.50 528 ASP A C 1
ATOM 4113 O O . ASP A 1 528 ? -20.887 12.177 28.767 1.00 94.50 528 ASP A O 1
ATOM 4117 N N . TRP A 1 529 ? -20.787 12.925 26.657 1.00 97.38 529 TRP A N 1
ATOM 4118 C CA . TRP A 1 529 ? -20.423 11.626 26.069 1.00 97.38 529 TRP A CA 1
ATOM 4119 C C . TRP A 1 529 ? -19.247 10.957 26.795 1.00 97.38 529 TRP A C 1
ATOM 4121 O O . TRP A 1 529 ? -19.264 9.750 27.046 1.00 97.38 529 TRP A O 1
ATOM 4131 N N . ALA A 1 530 ? -18.239 11.744 27.179 1.00 97.31 530 ALA A N 1
ATOM 4132 C CA . ALA A 1 530 ? -17.043 11.247 27.849 1.00 97.31 530 ALA A CA 1
ATOM 4133 C C . ALA A 1 530 ? -17.366 10.659 29.229 1.00 97.31 530 ALA A C 1
ATOM 4135 O O . ALA A 1 530 ? -16.806 9.630 29.601 1.00 97.31 530 ALA A O 1
ATOM 4136 N N . LEU A 1 531 ? -18.297 11.276 29.964 1.00 97.00 531 LEU A N 1
ATOM 4137 C CA . LEU A 1 531 ? -18.749 10.800 31.270 1.00 97.00 531 LEU A CA 1
ATOM 4138 C C . LEU A 1 531 ? -19.644 9.564 31.125 1.00 97.00 531 LEU A C 1
ATOM 4140 O O . LEU A 1 531 ? -19.434 8.566 31.812 1.00 97.00 531 LEU A O 1
ATOM 4144 N N . LYS A 1 532 ? -20.606 9.606 30.198 1.00 97.56 532 LYS A N 1
ATOM 4145 C CA . LYS A 1 532 ? -21.562 8.519 29.930 1.00 97.56 532 LYS A CA 1
ATOM 4146 C C . LYS A 1 532 ? -20.879 7.216 29.506 1.00 97.56 532 LYS A C 1
ATOM 4148 O O . LYS A 1 532 ? -21.361 6.135 29.835 1.00 97.56 532 LYS A O 1
ATOM 4153 N N . HIS A 1 533 ? -19.772 7.320 28.775 1.00 98.12 533 HIS A N 1
ATOM 4154 C CA . HIS A 1 533 ? -19.036 6.181 28.226 1.00 98.12 533 HIS A CA 1
ATOM 4155 C C . HIS A 1 533 ? -17.682 5.937 28.920 1.00 98.12 533 HIS A C 1
ATOM 4157 O O . HIS A 1 533 ? -16.870 5.150 28.424 1.00 98.12 533 HIS A O 1
ATOM 4163 N N . ALA A 1 534 ? -17.424 6.580 30.063 1.00 98.12 534 ALA A N 1
ATOM 4164 C CA . ALA A 1 534 ? -16.182 6.415 30.812 1.00 98.12 534 ALA A CA 1
ATOM 4165 C C . ALA A 1 534 ? -15.955 4.947 31.210 1.00 98.12 534 ALA A C 1
ATOM 4167 O O . ALA A 1 534 ? -16.850 4.292 31.741 1.00 98.12 534 ALA A O 1
ATOM 4168 N N . GLY A 1 535 ? -14.742 4.437 30.983 1.00 98.06 535 GLY A N 1
ATOM 4169 C CA . GLY A 1 535 ? -14.379 3.077 31.389 1.00 98.06 535 GLY A CA 1
ATOM 4170 C C . GLY A 1 535 ? -15.158 1.955 30.697 1.00 98.06 535 GLY A C 1
ATOM 4171 O O . GLY A 1 535 ? -15.390 0.928 31.322 1.00 98.06 535 GLY A O 1
ATOM 4172 N N . SER A 1 536 ? -15.601 2.144 29.451 1.00 98.19 536 SER A N 1
ATOM 4173 C CA . SER A 1 536 ? -16.486 1.195 28.756 1.00 98.19 536 SER A CA 1
ATOM 4174 C C . SER A 1 536 ? -15.826 0.369 27.647 1.00 98.19 536 SER A C 1
ATOM 4176 O O . SER A 1 536 ? -16.485 -0.506 27.081 1.00 98.19 536 SER A O 1
ATOM 4178 N N . PHE A 1 537 ? -14.548 0.612 27.332 1.00 98.75 537 PHE A N 1
ATOM 4179 C CA . PHE A 1 537 ? -13.845 -0.090 26.251 1.00 98.75 537 PHE A CA 1
ATOM 4180 C C . PHE A 1 537 ? -12.534 -0.731 26.699 1.00 98.75 537 PHE A C 1
ATOM 4182 O O . PHE A 1 537 ? -11.692 -0.093 27.327 1.00 98.75 537 PHE A O 1
ATOM 4189 N N . ASP A 1 538 ? -12.311 -1.971 26.274 1.00 98.75 538 ASP A N 1
ATOM 4190 C CA . ASP A 1 538 ? -11.044 -2.686 26.450 1.00 98.75 538 ASP A CA 1
ATOM 4191 C C . ASP A 1 538 ? -9.991 -2.237 25.431 1.00 98.75 538 ASP A C 1
ATOM 4193 O O . ASP A 1 538 ? -8.784 -2.285 25.682 1.00 98.75 538 ASP A O 1
ATOM 4197 N N . LEU A 1 539 ? -10.448 -1.839 24.242 1.00 98.88 539 LEU A N 1
ATOM 4198 C CA . LEU A 1 539 ? -9.593 -1.490 23.118 1.00 98.88 539 LEU A CA 1
ATOM 4199 C C . LEU A 1 539 ? -10.185 -0.328 22.327 1.00 98.88 539 LEU A C 1
ATOM 4201 O O . LEU A 1 539 ? -11.343 -0.356 21.922 1.00 98.88 539 LEU A O 1
ATOM 4205 N N . ILE A 1 540 ? -9.357 0.667 22.043 1.00 98.88 540 ILE A N 1
ATOM 4206 C CA . ILE A 1 540 ? -9.704 1.780 21.167 1.00 98.88 540 ILE A CA 1
ATOM 4207 C C . ILE A 1 540 ? -8.686 1.842 20.035 1.00 98.88 540 ILE A C 1
ATOM 4209 O O . ILE A 1 540 ? -7.486 1.861 20.290 1.00 98.88 540 ILE A O 1
ATOM 4213 N N . VAL A 1 541 ? -9.145 1.909 18.786 1.00 98.88 541 VAL A N 1
ATOM 4214 C CA . VAL A 1 541 ? -8.281 2.201 17.632 1.00 98.88 541 VAL A CA 1
ATOM 4215 C C . VAL A 1 541 ? -8.583 3.610 17.141 1.00 98.88 541 VAL A C 1
ATOM 4217 O O . VAL A 1 541 ? -9.691 3.900 16.689 1.00 98.88 541 VAL A O 1
ATOM 4220 N N . SER A 1 542 ? -7.593 4.496 17.234 1.00 98.38 542 SER A N 1
ATOM 4221 C CA . SER A 1 542 ? -7.707 5.893 16.823 1.00 98.38 542 SER A CA 1
ATOM 4222 C C . SER A 1 542 ? -7.150 6.099 15.421 1.00 98.38 542 SER A C 1
ATOM 4224 O O . SER A 1 542 ? -5.949 5.965 15.183 1.00 98.38 542 SER A O 1
ATOM 4226 N N . THR A 1 543 ? -8.033 6.448 14.486 1.00 97.44 543 THR A N 1
ATOM 4227 C CA . THR A 1 543 ? -7.691 6.676 13.072 1.00 97.44 543 THR A CA 1
ATOM 4228 C C . THR A 1 543 ? -7.556 8.156 12.716 1.00 97.44 543 THR A C 1
ATOM 4230 O O . THR A 1 543 ? -7.365 8.508 11.554 1.00 97.44 543 THR A O 1
ATOM 4233 N N . VAL A 1 544 ? -7.626 9.029 13.721 1.00 93.19 544 VAL A N 1
ATOM 4234 C CA . VAL A 1 544 ? -7.517 10.486 13.596 1.00 93.19 544 VAL A CA 1
ATOM 4235 C C . VAL A 1 544 ? -6.330 10.985 14.395 1.00 93.19 544 VAL A C 1
ATOM 4237 O O . VAL A 1 544 ? -5.942 10.373 15.385 1.00 93.19 544 VAL A O 1
ATOM 4240 N N . SER A 1 545 ? -5.781 12.122 13.999 1.00 88.38 545 SER A N 1
ATOM 4241 C CA . SER A 1 545 ? -4.968 12.943 14.886 1.00 88.38 545 SER A CA 1
ATOM 4242 C C . SER A 1 545 ? -5.216 14.412 14.548 1.00 88.38 545 SER A C 1
ATOM 4244 O O . SER A 1 545 ? -5.548 14.760 13.414 1.00 88.38 545 SER A O 1
ATOM 4246 N N . SER A 1 546 ? -5.205 15.250 15.573 1.00 89.69 546 SER A N 1
ATOM 4247 C CA . SER A 1 546 ? -5.367 16.694 15.473 1.00 89.69 546 SER A CA 1
ATOM 4248 C C . SER A 1 546 ? -4.909 17.305 16.795 1.00 89.69 546 SER A C 1
ATOM 4250 O O . SER A 1 546 ? -5.184 16.706 17.838 1.00 89.69 546 SER A O 1
ATOM 4252 N N . PRO A 1 547 ? -4.305 18.505 16.803 1.00 90.00 547 PRO A N 1
ATOM 4253 C CA . PRO A 1 547 ? -3.932 19.186 18.043 1.00 90.00 547 PRO A CA 1
ATOM 4254 C C . PRO A 1 547 ? -5.112 19.454 18.982 1.00 90.00 547 PRO A C 1
ATOM 4256 O O . PRO A 1 547 ? -4.911 19.660 20.174 1.00 90.00 547 PRO A O 1
ATOM 4259 N N . THR A 1 548 ? -6.340 19.470 18.454 1.00 91.44 548 THR A N 1
ATOM 4260 C CA . THR A 1 548 ? -7.562 19.798 19.199 1.00 91.44 548 THR A CA 1
ATOM 4261 C C . THR A 1 548 ? -8.449 18.586 19.482 1.00 91.44 548 THR A C 1
ATOM 4263 O O . THR A 1 548 ? -9.558 18.750 19.988 1.00 91.44 548 THR A O 1
ATOM 4266 N N . MET A 1 549 ? -8.006 17.362 19.164 1.00 93.56 549 MET A N 1
ATOM 4267 C CA . MET A 1 549 ? -8.791 16.173 19.508 1.00 93.56 549 MET A CA 1
ATOM 4268 C C . MET A 1 549 ? -8.857 15.996 21.041 1.00 93.56 549 MET A C 1
ATOM 4270 O O . MET A 1 549 ? -7.846 16.205 21.712 1.00 93.56 549 MET A O 1
ATOM 4274 N N . PRO A 1 550 ? -9.993 15.558 21.611 1.00 95.50 550 PRO A N 1
ATOM 4275 C CA . PRO A 1 550 ? -10.145 15.361 23.056 1.00 95.50 550 PRO A CA 1
ATOM 4276 C C . PRO A 1 550 ? -9.470 14.049 23.509 1.00 95.50 550 PRO A C 1
ATOM 4278 O O . PRO A 1 550 ? -10.115 13.057 23.851 1.00 95.50 550 PRO A O 1
ATOM 4281 N N . LEU A 1 551 ? -8.134 13.993 23.413 1.00 96.56 551 LEU A N 1
ATOM 4282 C CA . LEU A 1 551 ? -7.351 12.771 23.635 1.00 96.56 551 LEU A CA 1
ATOM 4283 C C . LEU A 1 551 ? -7.476 12.252 25.073 1.00 96.56 551 LEU A C 1
ATOM 4285 O O . LEU A 1 551 ? -7.543 11.041 25.282 1.00 96.56 551 LEU A O 1
ATOM 4289 N N . ARG A 1 552 ? -7.532 13.149 26.060 1.00 96.81 552 ARG A N 1
ATOM 4290 C CA . ARG A 1 552 ? -7.651 12.773 27.475 1.00 96.81 552 ARG A CA 1
ATOM 4291 C C . ARG A 1 552 ? -9.003 12.126 27.759 1.00 96.81 552 ARG A C 1
ATOM 4293 O O . ARG A 1 552 ? -9.068 11.114 28.452 1.00 96.81 552 ARG A O 1
ATOM 4300 N N . GLU A 1 553 ? -10.063 12.647 27.156 1.00 97.44 553 GLU A N 1
ATOM 4301 C CA . GLU A 1 553 ? -11.412 12.096 27.212 1.00 97.44 553 GLU A CA 1
ATOM 4302 C C . GLU A 1 553 ? -11.470 10.732 26.517 1.00 97.44 553 GLU A C 1
ATOM 4304 O O . GLU A 1 553 ? -12.017 9.789 27.084 1.00 97.44 553 GLU A O 1
ATOM 4309 N N . TYR A 1 554 ? -10.829 10.575 25.352 1.00 97.94 554 TYR A N 1
ATOM 4310 C CA . TYR A 1 554 ? -10.714 9.274 24.682 1.00 97.94 554 TYR A CA 1
ATOM 4311 C C . TYR A 1 554 ? -9.974 8.231 25.526 1.00 97.94 554 TYR A C 1
ATOM 4313 O O . TYR A 1 554 ? -10.412 7.084 25.594 1.00 97.94 554 TYR A O 1
ATOM 4321 N N . ILE A 1 555 ? -8.893 8.610 26.215 1.00 98.19 555 ILE A N 1
ATOM 4322 C CA . ILE A 1 555 ? -8.224 7.736 27.194 1.00 98.19 555 ILE A CA 1
ATOM 4323 C C . ILE A 1 555 ? -9.168 7.436 28.369 1.00 98.19 555 ILE A C 1
ATOM 4325 O O . ILE A 1 555 ? -9.208 6.308 28.860 1.00 98.19 555 ILE A O 1
ATOM 4329 N N . GLY A 1 556 ? -9.968 8.418 28.790 1.00 98.06 556 GLY A N 1
ATOM 4330 C CA . GLY A 1 556 ? -11.019 8.292 29.801 1.00 98.06 556 GLY A CA 1
ATOM 4331 C C . GLY A 1 556 ? -12.059 7.209 29.500 1.00 98.06 556 GLY A C 1
ATOM 4332 O O . GLY A 1 556 ? -12.563 6.579 30.435 1.00 98.06 556 GLY A O 1
ATOM 4333 N N . LEU A 1 557 ? -12.319 6.934 28.219 1.00 98.62 557 LEU A N 1
ATOM 4334 C CA . LEU A 1 557 ? -13.240 5.887 27.779 1.00 98.62 557 LEU A CA 1
ATOM 4335 C C . LEU A 1 557 ? -12.718 4.458 28.009 1.00 98.62 557 LEU A C 1
ATOM 4337 O O . LEU A 1 557 ? -13.516 3.522 28.039 1.00 98.62 557 LEU A O 1
ATOM 4341 N N . LEU A 1 558 ? -11.405 4.267 28.169 1.00 98.75 558 LEU A N 1
ATOM 4342 C CA . LEU A 1 558 ? -10.822 2.942 28.393 1.00 98.75 558 LEU A CA 1
ATOM 4343 C C . LEU A 1 558 ? -11.171 2.401 29.778 1.00 98.75 558 LEU A C 1
ATOM 4345 O O . LEU A 1 558 ? -11.011 3.105 30.779 1.00 98.75 558 LEU A O 1
ATOM 4349 N N . ASP A 1 559 ? -11.556 1.134 29.865 1.00 98.25 559 ASP A N 1
ATOM 4350 C CA . ASP A 1 559 ? -11.630 0.424 31.141 1.00 98.25 559 ASP A CA 1
ATOM 4351 C C . ASP A 1 559 ? -10.215 0.156 31.709 1.00 98.25 559 ASP A C 1
ATOM 4353 O O . ASP A 1 559 ? -9.181 0.558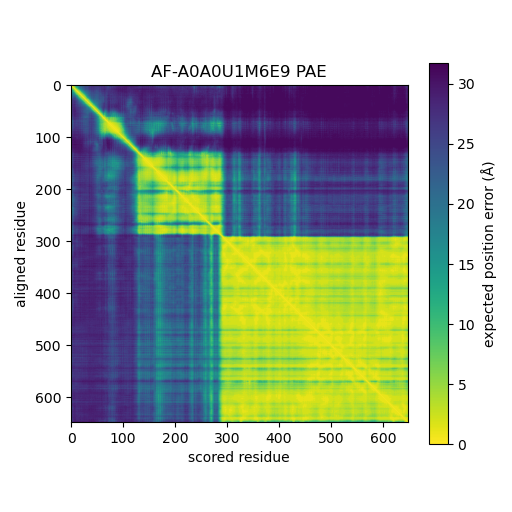 31.159 1.00 98.25 559 ASP A O 1
ATOM 4357 N N . SER A 1 560 ? -10.162 -0.482 32.870 1.00 98.00 560 SER A N 1
ATOM 4358 C CA . SER A 1 560 ? -8.957 -0.884 33.578 1.00 98.00 560 SER A CA 1
ATOM 4359 C C . SER A 1 560 ? -8.113 -1.810 32.699 1.00 98.00 560 SER A C 1
ATOM 4361 O O . SER A 1 560 ? -8.602 -2.810 32.186 1.00 98.00 560 SER A O 1
ATOM 4363 N N . ASN A 1 561 ? -6.829 -1.488 32.537 1.00 98.12 561 ASN A N 1
ATOM 4364 C CA . ASN A 1 561 ? -5.895 -2.152 31.619 1.00 98.12 561 ASN A CA 1
ATOM 4365 C C . ASN A 1 561 ? -6.270 -2.054 30.126 1.00 98.12 561 ASN A C 1
ATOM 4367 O O . ASN A 1 561 ? -5.687 -2.753 29.294 1.00 98.12 561 ASN A O 1
ATOM 4371 N N . GLY A 1 562 ? -7.211 -1.175 29.769 1.00 98.50 562 GLY A N 1
ATOM 4372 C CA . GLY A 1 562 ? -7.572 -0.915 28.382 1.00 98.50 562 GLY A CA 1
ATOM 4373 C C . GLY A 1 562 ? -6.431 -0.263 27.595 1.00 98.50 562 GLY A C 1
ATOM 4374 O O . GLY A 1 562 ? -5.550 0.399 28.154 1.00 98.50 562 GLY A O 1
ATOM 4375 N N . THR A 1 563 ? -6.447 -0.443 26.275 1.00 98.75 563 THR A N 1
ATOM 4376 C CA . THR A 1 563 ? -5.424 0.108 25.372 1.00 98.75 563 THR A CA 1
ATOM 4377 C C . THR A 1 563 ? -6.035 0.995 24.294 1.00 98.75 563 THR A C 1
ATOM 4379 O O . THR A 1 563 ? -6.933 0.568 23.573 1.00 98.75 563 THR A O 1
ATOM 4382 N N . LEU A 1 564 ? -5.502 2.208 24.126 1.00 98.75 564 LEU A N 1
ATOM 4383 C CA . LEU A 1 564 ? -5.718 3.035 22.939 1.00 98.75 564 LEU A CA 1
ATOM 4384 C C . LEU A 1 564 ? -4.531 2.852 21.991 1.00 98.75 564 LEU A C 1
ATOM 4386 O O . LEU A 1 564 ? -3.373 3.037 22.374 1.00 98.75 564 LEU A O 1
ATOM 4390 N N . VAL A 1 565 ? -4.822 2.490 20.745 1.00 98.75 565 VAL A N 1
ATOM 4391 C CA . VAL A 1 565 ? -3.837 2.303 19.682 1.00 98.75 565 VAL A CA 1
ATOM 4392 C C . VAL A 1 565 ? -4.007 3.396 18.633 1.00 98.75 565 VAL A C 1
ATOM 4394 O O . VAL A 1 565 ? -5.026 3.468 17.945 1.00 98.75 565 VAL A O 1
ATOM 4397 N N . GLN A 1 566 ? -2.999 4.248 18.507 1.00 98.25 566 GLN A N 1
ATOM 4398 C CA . GLN A 1 566 ? -2.937 5.327 17.536 1.00 98.25 566 GLN A CA 1
ATOM 4399 C C . GLN A 1 566 ? -2.435 4.803 16.185 1.00 98.25 566 GLN A C 1
ATOM 4401 O O . GLN A 1 566 ? -1.347 4.232 16.093 1.00 98.25 566 GLN A O 1
ATOM 4406 N N . VAL A 1 567 ? -3.221 5.033 15.133 1.00 98.00 567 VAL A N 1
ATOM 4407 C CA . VAL A 1 567 ? -2.836 4.757 13.736 1.00 98.00 567 VAL A CA 1
ATOM 4408 C C . VAL A 1 567 ? -3.060 5.950 12.805 1.00 98.00 567 VAL A C 1
ATOM 4410 O O . VAL A 1 567 ? -2.488 5.993 11.721 1.00 98.00 567 VAL A O 1
ATOM 4413 N N . GLY A 1 568 ? -3.865 6.940 13.209 1.00 94.25 568 GLY A N 1
ATOM 4414 C CA . GLY A 1 568 ? -3.988 8.201 12.478 1.00 94.25 568 GLY A CA 1
ATOM 4415 C C . GLY A 1 568 ? -2.688 9.005 12.543 1.00 94.25 568 GLY A C 1
ATOM 4416 O O . GLY A 1 568 ? -2.200 9.288 13.636 1.00 94.25 568 GLY A O 1
ATOM 4417 N N . ALA A 1 569 ? -2.141 9.390 11.392 1.00 91.56 569 ALA A N 1
ATOM 4418 C CA . ALA A 1 569 ? -0.862 10.097 11.309 1.00 91.56 569 ALA A CA 1
ATOM 4419 C C . ALA A 1 569 ? -0.891 11.294 10.332 1.00 91.56 569 ALA A C 1
ATOM 4421 O O . ALA A 1 569 ? -0.117 11.320 9.381 1.00 91.56 569 ALA A O 1
ATOM 4422 N N . PRO A 1 570 ? -1.770 12.295 10.518 1.00 83.19 570 PRO A N 1
ATOM 4423 C CA . PRO A 1 570 ? -1.618 13.577 9.845 1.00 83.19 570 PRO A CA 1
ATOM 4424 C C . PRO A 1 570 ? -0.365 14.310 10.360 1.00 83.19 570 PRO A C 1
ATOM 4426 O O . PRO A 1 570 ? 0.376 13.804 11.198 1.00 83.19 570 PRO A O 1
ATOM 4429 N N . GLU A 1 571 ? -0.104 15.497 9.828 1.00 86.88 571 GLU A N 1
ATOM 4430 C CA . GLU A 1 571 ? 1.178 16.211 9.979 1.00 86.88 571 GLU A CA 1
ATOM 4431 C C . GLU A 1 571 ? 1.383 16.852 11.359 1.00 86.88 571 GLU A C 1
ATOM 4433 O O . GLU A 1 571 ? 2.496 17.234 11.719 1.00 86.88 571 GLU A O 1
ATOM 4438 N N . ASP A 1 572 ? 0.309 16.948 12.137 1.00 87.81 572 ASP A N 1
ATOM 4439 C CA . ASP A 1 572 ? 0.288 17.622 13.422 1.00 87.81 572 ASP A CA 1
ATOM 4440 C C . ASP A 1 572 ? 0.696 16.726 14.600 1.00 87.81 572 ASP A C 1
ATOM 4442 O O . ASP A 1 572 ? 0.639 15.494 14.562 1.00 87.81 572 ASP A O 1
ATOM 4446 N N . LYS A 1 573 ? 1.058 17.378 15.711 1.00 90.06 573 LYS A N 1
ATOM 4447 C CA . LYS A 1 573 ? 1.338 16.710 16.987 1.00 90.06 573 LYS A CA 1
ATOM 4448 C C . LYS A 1 573 ? 0.046 16.251 17.665 1.00 90.06 573 LYS A C 1
ATOM 4450 O O . LYS A 1 573 ? -0.991 16.905 17.565 1.00 90.06 573 LYS A O 1
ATOM 4455 N N . LEU A 1 574 ? 0.147 15.158 18.420 1.00 93.19 574 LEU A N 1
ATOM 4456 C CA . LEU A 1 574 ? -0.908 14.751 19.346 1.00 93.19 574 LEU A CA 1
ATOM 4457 C C . LEU A 1 574 ? -1.039 15.760 20.505 1.00 93.19 574 LEU A C 1
ATOM 4459 O O . LEU A 1 574 ? -0.029 16.359 20.887 1.00 93.19 574 LEU A O 1
ATOM 4463 N N . PRO A 1 575 ? -2.243 15.918 21.086 1.00 94.38 575 PRO A N 1
ATOM 4464 C CA . PRO A 1 575 ? -2.442 16.696 22.306 1.00 94.38 575 PRO A CA 1
ATOM 4465 C C . PRO A 1 575 ? -1.681 16.125 23.511 1.00 94.38 575 PRO A C 1
ATOM 4467 O O . PRO A 1 575 ? -1.381 14.930 23.565 1.00 94.38 575 PRO A O 1
ATOM 4470 N N . ASP A 1 576 ? -1.438 16.973 24.510 1.00 93.81 576 ASP A N 1
ATOM 4471 C CA . ASP A 1 576 ? -0.816 16.573 25.774 1.00 93.81 576 ASP A CA 1
ATOM 4472 C C . ASP A 1 576 ? -1.739 15.680 26.627 1.00 93.81 576 ASP A C 1
ATOM 4474 O O . ASP A 1 576 ? -2.968 15.792 26.597 1.00 93.81 576 ASP A O 1
ATOM 4478 N N . ILE A 1 577 ? -1.130 14.820 27.447 1.00 95.50 577 ILE A N 1
ATOM 4479 C CA . ILE A 1 577 ? -1.814 13.951 28.417 1.00 95.50 577 ILE A CA 1
ATOM 4480 C C . ILE A 1 577 ? -1.192 14.106 29.808 1.00 95.50 577 ILE A C 1
ATOM 4482 O O . ILE A 1 577 ? -0.011 14.432 29.940 1.00 95.50 577 ILE A O 1
ATOM 4486 N N . LEU A 1 578 ? -1.962 13.832 30.860 1.00 95.81 578 LEU A N 1
ATOM 4487 C CA . LEU A 1 578 ? -1.443 13.746 32.224 1.00 95.81 578 LEU A CA 1
ATOM 4488 C C . LEU A 1 578 ? -1.029 12.309 32.545 1.00 95.81 578 LEU A C 1
ATOM 4490 O O . LEU A 1 578 ? -1.705 11.356 32.169 1.00 95.81 578 LEU A O 1
ATOM 4494 N N . ALA A 1 579 ? 0.030 12.133 33.340 1.00 96.75 579 ALA A N 1
ATOM 4495 C CA . ALA A 1 579 ? 0.470 10.801 33.771 1.00 96.75 579 ALA A CA 1
ATOM 4496 C C . ALA A 1 579 ? -0.652 10.004 34.472 1.00 96.75 579 ALA A C 1
ATOM 4498 O O . ALA A 1 579 ? -0.792 8.796 34.272 1.00 96.75 579 ALA A O 1
ATOM 4499 N N . PHE A 1 580 ? -1.497 10.689 35.249 1.00 96.56 580 PHE A N 1
ATOM 4500 C CA . PHE A 1 580 ? -2.636 10.073 35.931 1.00 96.56 580 PHE A CA 1
ATOM 4501 C C . PHE A 1 580 ? -3.767 9.628 34.997 1.00 96.56 580 PHE A C 1
ATOM 4503 O O . PHE A 1 580 ? -4.546 8.767 35.405 1.00 96.56 580 PHE A O 1
ATOM 4510 N N . ASP A 1 581 ? -3.818 10.116 33.750 1.00 95.50 581 ASP A N 1
ATOM 4511 C CA . ASP A 1 581 ? -4.761 9.608 32.745 1.00 95.50 581 ASP A CA 1
ATOM 4512 C C . ASP A 1 581 ? -4.475 8.119 32.434 1.00 95.50 581 ASP A C 1
ATOM 4514 O O . ASP A 1 581 ? -5.395 7.367 32.097 1.00 95.50 581 ASP A O 1
ATOM 4518 N N . LEU A 1 582 ? -3.219 7.675 32.618 1.00 97.81 582 LEU A N 1
ATOM 4519 C CA . LEU A 1 582 ? -2.769 6.290 32.435 1.00 97.81 582 LEU A CA 1
ATOM 4520 C C . LEU A 1 582 ? -2.676 5.505 33.759 1.00 97.81 582 LEU A C 1
ATOM 4522 O O . LEU A 1 582 ? -3.222 4.404 33.863 1.00 97.81 582 LEU A O 1
ATOM 4526 N N . ILE A 1 583 ? -2.015 6.068 34.782 1.00 98.12 583 ILE A N 1
ATOM 4527 C CA . ILE A 1 583 ? -1.627 5.354 36.019 1.00 98.12 583 ILE A CA 1
ATOM 4528 C C . ILE A 1 583 ? -2.834 4.806 36.790 1.00 98.12 583 ILE A C 1
ATOM 4530 O O . ILE A 1 583 ? -2.816 3.651 37.207 1.00 98.12 583 ILE A O 1
ATOM 4534 N N . MET A 1 584 ? -3.897 5.601 36.962 1.00 96.31 584 MET A N 1
ATOM 4535 C CA . MET A 1 584 ? -5.004 5.266 37.876 1.00 96.31 584 MET A CA 1
ATOM 4536 C C . MET A 1 584 ? -5.774 3.998 37.495 1.00 96.31 584 MET A C 1
ATOM 4538 O O . MET A 1 584 ? -6.424 3.386 38.342 1.00 96.31 584 MET A O 1
ATOM 4542 N N . LYS A 1 585 ? -5.727 3.617 36.218 1.00 97.50 585 LYS A N 1
ATOM 4543 C CA . LYS A 1 585 ? -6.449 2.468 35.662 1.00 97.50 585 LYS A CA 1
ATOM 4544 C C . LYS A 1 585 ? -5.533 1.506 34.906 1.00 97.50 585 LYS A C 1
ATOM 4546 O O . LYS A 1 585 ? -6.036 0.606 34.247 1.00 97.50 585 LYS A O 1
ATOM 4551 N N . GLY A 1 586 ? -4.211 1.687 34.979 1.00 97.81 586 GLY A N 1
ATOM 4552 C CA . GLY A 1 586 ? -3.251 0.863 34.235 1.00 97.81 586 GLY A CA 1
ATOM 4553 C C . GLY A 1 586 ? -3.443 0.923 32.715 1.00 97.81 586 GLY A C 1
ATOM 4554 O O . GLY A 1 586 ? -3.212 -0.067 32.028 1.00 97.81 586 GLY A O 1
ATOM 4555 N N . ARG A 1 587 ? -3.924 2.051 32.179 1.00 98.25 587 ARG A N 1
ATOM 4556 C CA . ARG A 1 587 ? -4.243 2.193 30.750 1.00 98.25 587 ARG A CA 1
ATOM 4557 C C . ARG A 1 587 ? -2.978 2.334 29.914 1.00 98.25 587 ARG A C 1
ATOM 4559 O O . ARG A 1 587 ? -1.977 2.887 30.368 1.00 98.25 587 ARG A O 1
ATOM 4566 N N . SER A 1 588 ? -3.061 1.889 28.666 1.00 98.19 588 SER A N 1
ATOM 4567 C CA . SER A 1 588 ? -1.961 1.961 27.704 1.00 98.19 588 SER A CA 1
ATOM 4568 C C . SER A 1 588 ? -2.294 2.867 26.521 1.00 98.19 588 SER A C 1
ATOM 4570 O O . SER A 1 588 ? -3.400 2.827 25.984 1.00 98.19 588 SER A O 1
ATOM 4572 N N . LEU A 1 589 ? 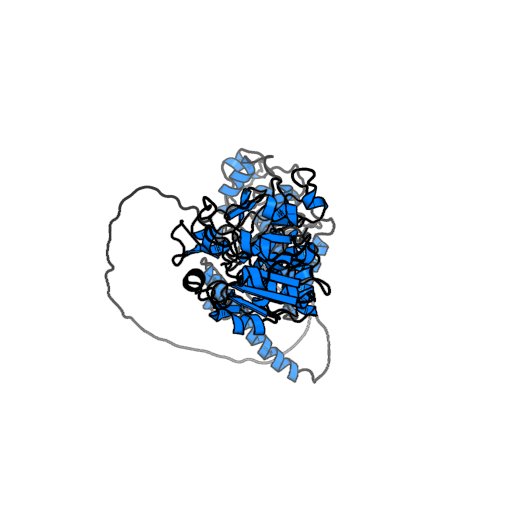-1.299 3.637 26.080 1.00 97.75 589 LEU A N 1
ATOM 4573 C CA . LEU A 1 589 ? -1.297 4.359 24.810 1.00 97.75 589 LEU A CA 1
ATOM 4574 C C . LEU A 1 589 ? -0.163 3.796 23.950 1.00 97.75 589 LEU A C 1
ATOM 4576 O O . LEU A 1 589 ? 0.982 3.732 24.393 1.00 97.75 589 LEU A O 1
ATOM 4580 N N . SER A 1 590 ? -0.477 3.361 22.735 1.00 97.75 590 SER A N 1
ATOM 4581 C CA . SER A 1 590 ? 0.485 2.713 21.838 1.00 97.75 590 SER A CA 1
ATOM 4582 C C . SER A 1 590 ? 0.276 3.137 20.387 1.00 97.75 590 SER A C 1
ATOM 4584 O O . SER A 1 590 ? -0.751 3.717 20.050 1.00 97.75 590 SER A O 1
ATOM 4586 N N . GLY A 1 591 ? 1.253 2.855 19.524 1.00 97.88 591 GLY A N 1
ATOM 4587 C CA . GLY A 1 591 ? 1.138 3.022 18.075 1.00 97.88 591 GLY A CA 1
ATOM 4588 C C . GLY A 1 591 ? 1.120 1.676 17.354 1.00 97.88 591 GLY A C 1
ATOM 4589 O O . GLY A 1 591 ? 1.616 0.676 17.877 1.00 97.88 591 GLY A O 1
ATOM 4590 N N . SER A 1 592 ? 0.590 1.650 16.134 1.00 98.25 592 SER A N 1
ATOM 4591 C CA . SER A 1 592 ? 0.698 0.496 15.235 1.00 98.25 592 SER A CA 1
ATOM 4592 C C . SER A 1 592 ? 1.005 0.950 13.811 1.00 98.25 592 SER A C 1
ATOM 4594 O O . SER A 1 592 ? 0.535 1.998 13.376 1.00 98.25 592 SER A O 1
ATOM 4596 N N . LEU A 1 593 ? 1.823 0.174 13.097 1.00 96.88 593 LEU A N 1
ATOM 4597 C CA . LEU A 1 593 ? 2.307 0.499 11.757 1.00 96.88 593 LEU A CA 1
ATOM 4598 C C . LEU A 1 593 ? 2.033 -0.673 10.815 1.00 96.88 593 LEU A C 1
ATOM 4600 O O . LEU A 1 593 ? 2.752 -1.674 10.871 1.00 96.88 593 LEU A O 1
ATOM 4604 N N . ILE A 1 594 ? 1.030 -0.512 9.943 1.00 97.75 594 ILE A N 1
ATOM 4605 C CA . ILE A 1 594 ? 0.631 -1.466 8.890 1.00 97.75 594 ILE A CA 1
ATOM 4606 C C . ILE A 1 594 ? 0.604 -2.924 9.407 1.00 97.75 594 ILE A C 1
ATOM 4608 O O . ILE A 1 594 ? 0.271 -3.165 10.566 1.00 97.75 594 ILE A O 1
ATOM 4612 N N . GLY A 1 595 ? 0.964 -3.901 8.575 1.00 97.44 595 GLY A N 1
ATOM 4613 C CA . GLY A 1 595 ? 1.296 -5.259 9.002 1.00 97.44 595 GLY A CA 1
ATOM 4614 C C . GLY A 1 595 ? 2.289 -5.911 8.033 1.00 97.44 595 GLY A C 1
ATOM 4615 O O . GLY A 1 595 ? 2.454 -5.417 6.914 1.00 97.44 595 GLY A O 1
ATOM 4616 N N . PRO A 1 596 ? 2.989 -6.978 8.454 1.00 98.06 596 PRO A N 1
ATOM 4617 C CA . PRO A 1 596 ? 3.878 -7.743 7.583 1.00 98.06 596 PRO A CA 1
ATOM 4618 C C . PRO A 1 596 ? 3.077 -8.539 6.529 1.00 98.06 596 PRO A C 1
ATOM 4620 O O . PRO A 1 596 ? 1.891 -8.804 6.750 1.00 98.06 596 PRO A O 1
ATOM 4623 N N . PRO A 1 597 ? 3.703 -8.987 5.420 1.00 98.12 597 PRO A N 1
ATOM 4624 C CA . PRO A 1 597 ? 3.019 -9.720 4.346 1.00 98.12 597 PRO A CA 1
ATOM 4625 C C . PRO A 1 597 ? 2.182 -10.913 4.829 1.00 98.12 597 PRO A C 1
ATOM 4627 O O . PRO A 1 597 ? 1.033 -11.056 4.424 1.00 98.12 597 PRO A O 1
ATOM 4630 N N . ALA A 1 598 ? 2.699 -11.700 5.778 1.00 98.06 598 ALA A N 1
ATOM 4631 C CA . ALA A 1 598 ? 1.970 -12.836 6.347 1.00 98.06 598 ALA A CA 1
ATOM 4632 C C . ALA A 1 598 ? 0.660 -12.424 7.049 1.00 98.06 598 ALA A C 1
ATOM 4634 O O . ALA A 1 598 ? -0.346 -13.124 6.965 1.00 98.06 598 ALA A O 1
ATOM 4635 N N . GLN A 1 599 ? 0.644 -11.265 7.718 1.00 98.50 599 GLN A N 1
ATOM 4636 C CA . GLN A 1 599 ? -0.563 -10.757 8.375 1.00 98.50 599 GLN A CA 1
ATOM 4637 C C . GLN A 1 599 ? -1.548 -10.145 7.369 1.00 98.50 599 GLN A C 1
ATOM 4639 O O . GLN A 1 599 ? -2.756 -10.174 7.598 1.00 98.50 599 GLN A O 1
ATOM 4644 N N . ILE A 1 600 ? -1.053 -9.618 6.242 1.00 98.81 600 ILE A N 1
ATOM 4645 C CA . ILE A 1 600 ? -1.905 -9.198 5.121 1.00 98.81 600 ILE A CA 1
ATOM 4646 C C . ILE A 1 600 ? -2.628 -10.417 4.538 1.00 98.81 600 ILE A C 1
ATOM 4648 O O . ILE A 1 600 ? -3.840 -10.360 4.351 1.00 98.81 600 ILE A O 1
ATOM 4652 N N . GLU A 1 601 ? -1.924 -11.527 4.303 1.00 98.50 601 GLU A N 1
ATOM 4653 C CA . GLU A 1 601 ? -2.536 -12.774 3.822 1.00 98.50 601 GLU A CA 1
ATOM 4654 C C . GLU A 1 601 ? -3.588 -13.314 4.804 1.00 98.50 601 GLU A C 1
ATOM 4656 O O . GLU A 1 601 ? -4.697 -13.644 4.383 1.00 98.50 601 GLU A O 1
ATOM 4661 N N . GLU A 1 602 ? -3.293 -13.322 6.111 1.00 98.62 602 GLU A N 1
ATOM 4662 C CA . GLU A 1 602 ? -4.258 -13.695 7.160 1.00 98.62 602 GLU A CA 1
ATOM 4663 C C . GLU A 1 602 ? -5.523 -12.823 7.109 1.00 98.62 602 GLU A C 1
ATOM 4665 O O . GLU A 1 602 ? -6.643 -13.335 7.141 1.00 98.62 602 GLU A O 1
ATOM 4670 N N . MET A 1 603 ? -5.359 -11.503 7.008 1.00 98.81 603 MET A N 1
ATOM 4671 C CA . MET A 1 603 ? -6.474 -10.559 6.938 1.00 98.81 603 MET A CA 1
ATOM 4672 C C . MET A 1 603 ? -7.322 -10.773 5.676 1.00 98.81 603 MET A C 1
ATOM 4674 O O . MET A 1 603 ? -8.550 -10.782 5.764 1.00 98.81 603 MET A O 1
ATOM 4678 N N . LEU A 1 604 ? -6.696 -10.950 4.508 1.00 98.81 604 LEU A N 1
ATOM 4679 C CA . LEU A 1 604 ? -7.415 -11.213 3.256 1.00 98.81 604 LEU A CA 1
ATOM 4680 C C . LEU A 1 604 ? -8.200 -12.529 3.336 1.00 98.81 604 LEU A C 1
ATOM 4682 O O . LEU A 1 604 ? -9.334 -12.601 2.864 1.00 98.81 604 LEU A O 1
ATOM 4686 N N . GLN A 1 605 ? -7.628 -13.550 3.973 1.00 98.56 605 GLN A N 1
ATOM 4687 C CA . GLN A 1 605 ? -8.299 -14.823 4.200 1.00 98.56 605 GLN A CA 1
ATOM 4688 C C . GLN A 1 605 ? -9.508 -14.667 5.138 1.00 98.56 605 GLN A C 1
ATOM 4690 O O . GLN A 1 605 ? -10.599 -15.134 4.808 1.00 98.56 605 GLN A O 1
ATOM 4695 N N . LEU A 1 606 ? -9.366 -13.933 6.248 1.00 98.62 606 LEU A N 1
ATOM 4696 C CA . LEU A 1 606 ? -10.491 -13.621 7.137 1.00 98.62 606 LEU A CA 1
ATOM 4697 C C . LEU A 1 606 ? -11.604 -12.867 6.398 1.00 98.62 606 LEU A C 1
ATOM 4699 O O . LEU A 1 606 ? -12.786 -13.126 6.628 1.00 98.62 606 LEU A O 1
ATOM 4703 N N . ALA A 1 607 ? -11.241 -11.940 5.510 1.00 98.75 607 ALA A N 1
ATOM 4704 C CA . ALA A 1 607 ? -12.208 -11.184 4.727 1.00 98.75 607 ALA A CA 1
ATOM 4705 C C . ALA A 1 607 ? -13.055 -12.097 3.829 1.00 98.75 607 ALA A C 1
ATOM 4707 O O . ALA A 1 607 ? -14.267 -11.910 3.755 1.00 98.75 607 ALA A O 1
ATOM 4708 N N . VAL A 1 608 ? -12.457 -13.129 3.223 1.00 98.56 608 VAL A N 1
ATOM 4709 C CA . VAL A 1 608 ? -13.204 -14.163 2.489 1.00 98.56 608 VAL A CA 1
ATOM 4710 C C . VAL A 1 608 ? -14.089 -14.976 3.436 1.00 98.56 608 VAL A C 1
ATOM 4712 O O . VAL A 1 608 ? -15.285 -15.115 3.194 1.00 98.56 608 VAL A O 1
ATOM 4715 N N . GLU A 1 609 ? -13.532 -15.485 4.535 1.00 98.38 609 GLU A N 1
ATOM 4716 C CA . GLU A 1 609 ? -14.234 -16.377 5.472 1.00 98.38 609 GLU A CA 1
ATOM 4717 C C . GLU A 1 609 ? -15.444 -15.730 6.147 1.00 98.38 609 GLU A C 1
ATOM 4719 O O . GLU A 1 609 ? -16.452 -16.388 6.407 1.00 98.38 609 GLU A O 1
ATOM 4724 N N . LYS A 1 610 ? -15.339 -14.438 6.457 1.00 98.31 610 LYS A N 1
ATOM 4725 C CA . LYS A 1 610 ? -16.389 -13.654 7.116 1.00 98.31 610 LYS A CA 1
ATOM 4726 C C . LYS A 1 610 ? -17.183 -12.787 6.145 1.00 98.31 610 LYS A C 1
ATOM 4728 O O . LYS A 1 610 ? -18.047 -12.041 6.595 1.00 98.31 610 LYS A O 1
ATOM 4733 N N . ASN A 1 611 ? -16.909 -12.896 4.843 1.00 97.44 611 ASN A N 1
ATOM 4734 C CA . ASN A 1 611 ? -17.506 -12.075 3.792 1.00 97.44 611 ASN A CA 1
ATOM 4735 C C . ASN A 1 611 ? -17.453 -10.568 4.116 1.00 97.44 611 ASN A C 1
ATOM 4737 O O . ASN A 1 611 ? -18.456 -9.854 4.048 1.00 97.44 611 ASN A O 1
ATOM 4741 N N . VAL A 1 612 ? -16.280 -10.082 4.521 1.00 98.00 612 VAL A N 1
ATOM 4742 C CA . VAL A 1 612 ? -16.075 -8.666 4.830 1.00 98.00 612 VAL A CA 1
ATOM 4743 C C . VAL A 1 612 ? -15.916 -7.886 3.535 1.00 98.00 612 VAL A C 1
ATOM 4745 O O . VAL A 1 612 ? -14.934 -8.056 2.815 1.00 98.00 612 VAL A O 1
ATOM 4748 N N . GLN A 1 613 ? -16.866 -6.989 3.276 1.00 95.19 613 GLN A N 1
ATOM 4749 C CA . GLN A 1 613 ? -16.870 -6.130 2.096 1.00 95.19 613 GLN A CA 1
ATOM 4750 C C . GLN A 1 613 ? -16.666 -4.663 2.502 1.00 95.19 613 GLN A C 1
ATOM 4752 O O . GLN A 1 613 ? -17.495 -4.110 3.232 1.00 95.19 613 GLN A O 1
ATOM 4757 N N . PRO A 1 614 ? -15.580 -4.009 2.054 1.00 96.56 614 PRO A N 1
ATOM 4758 C CA . PRO A 1 614 ? -15.381 -2.591 2.293 1.00 96.56 614 PRO A CA 1
ATOM 4759 C C . PRO A 1 614 ? -16.324 -1.749 1.441 1.00 96.56 614 PRO A C 1
ATOM 4761 O O . PRO A 1 614 ? -16.749 -2.142 0.356 1.00 96.56 614 PRO A O 1
ATOM 4764 N N . TRP A 1 615 ? -16.622 -0.548 1.927 1.00 97.44 615 TRP A N 1
ATOM 4765 C CA . TRP A 1 615 ? -17.436 0.418 1.197 1.00 97.44 615 TRP A CA 1
ATOM 4766 C C . TRP A 1 615 ? -16.533 1.252 0.298 1.00 97.44 615 TRP A C 1
ATOM 4768 O O . TRP A 1 615 ? -15.862 2.191 0.747 1.00 97.44 615 TRP A O 1
ATOM 4778 N N . ILE A 1 616 ? -16.506 0.859 -0.970 1.00 97.75 616 ILE A N 1
ATOM 4779 C CA . ILE A 1 616 ? -15.628 1.416 -1.991 1.00 97.75 616 ILE A CA 1
ATOM 4780 C C . ILE A 1 616 ? -16.432 2.162 -3.051 1.00 97.75 616 ILE A C 1
ATOM 4782 O O . ILE A 1 616 ? -17.586 1.845 -3.337 1.00 97.75 616 ILE A O 1
ATOM 4786 N N . GLN A 1 617 ? -15.784 3.147 -3.653 1.00 98.12 617 GLN A N 1
ATOM 4787 C CA . GLN A 1 617 ? -16.236 3.846 -4.841 1.00 98.12 617 GLN A CA 1
ATOM 4788 C C . GLN A 1 617 ? -15.135 3.690 -5.891 1.00 98.12 617 GLN A C 1
ATOM 4790 O O . GLN A 1 617 ? -14.030 4.216 -5.737 1.00 98.12 617 GLN A O 1
ATOM 4795 N N . GLU A 1 618 ? -15.415 2.926 -6.941 1.00 98.38 618 GLU A N 1
ATOM 4796 C CA . GLU A 1 618 ? -14.489 2.795 -8.063 1.00 98.38 618 GLU A CA 1
ATOM 4797 C C . GLU A 1 618 ? -14.402 4.120 -8.823 1.00 98.38 618 GLU A C 1
ATOM 4799 O O . GLU A 1 618 ? -15.408 4.798 -9.044 1.00 98.38 618 GLU A O 1
ATOM 4804 N N . ARG A 1 619 ? -13.185 4.506 -9.201 1.00 98.25 619 ARG A N 1
ATOM 4805 C CA . ARG A 1 619 ? -12.901 5.691 -10.013 1.00 98.25 619 ARG A CA 1
ATOM 4806 C C . ARG A 1 619 ? -11.995 5.280 -11.172 1.00 98.25 619 ARG A C 1
ATOM 4808 O O . ARG A 1 619 ? -11.082 4.489 -10.950 1.00 98.25 619 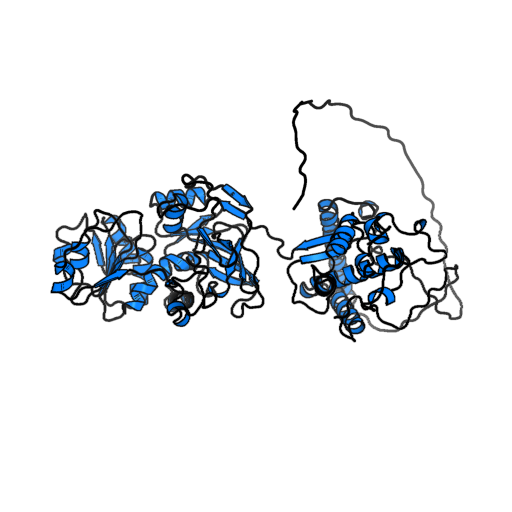ARG A O 1
ATOM 4815 N N . PRO A 1 620 ? -12.179 5.796 -12.391 1.00 98.19 620 PRO A N 1
ATOM 4816 C CA . PRO A 1 620 ? -11.234 5.538 -13.471 1.00 98.19 620 PRO A CA 1
ATOM 4817 C C . PRO A 1 620 ? -9.826 6.019 -13.095 1.00 98.19 620 PRO A C 1
ATOM 4819 O O . PRO A 1 620 ? -9.657 7.124 -12.580 1.00 98.19 620 PRO A O 1
ATOM 4822 N N . MET A 1 621 ? -8.785 5.227 -13.366 1.00 98.19 621 MET A N 1
ATOM 4823 C CA . MET A 1 621 ? -7.397 5.651 -13.131 1.00 98.19 621 MET A CA 1
ATOM 4824 C C . MET A 1 621 ? -7.019 6.850 -14.007 1.00 98.19 621 MET A C 1
ATOM 4826 O O . MET A 1 621 ? -6.170 7.648 -13.623 1.00 98.19 621 MET A O 1
ATOM 4830 N N . SER A 1 622 ? -7.678 7.021 -15.153 1.00 96.94 622 SER A N 1
ATOM 4831 C CA . SER A 1 622 ? -7.590 8.213 -16.000 1.00 96.94 622 SER A CA 1
ATOM 4832 C C . SER A 1 622 ? -8.034 9.503 -15.279 1.00 96.94 622 SER A C 1
ATOM 4834 O O . SER A 1 622 ? -7.554 10.582 -15.618 1.00 96.94 622 SER A O 1
ATOM 4836 N N . GLU A 1 623 ? -8.860 9.399 -14.231 1.00 97.12 623 GLU A N 1
ATOM 4837 C CA . GLU A 1 623 ? -9.345 10.508 -13.397 1.00 97.12 623 GLU A CA 1
ATOM 4838 C C . GLU A 1 623 ? -8.568 10.679 -12.077 1.00 97.12 623 GLU A C 1
ATOM 4840 O O . GLU A 1 623 ? -9.056 11.341 -11.157 1.00 97.12 623 GLU A O 1
ATOM 4845 N N . ALA A 1 624 ? -7.360 10.113 -11.949 1.00 97.81 624 ALA A N 1
ATOM 4846 C CA . ALA A 1 624 ? -6.595 10.131 -10.696 1.00 97.81 624 ALA A CA 1
ATOM 4847 C C . ALA A 1 624 ? -6.492 11.530 -10.054 1.00 97.81 624 ALA A C 1
ATOM 4849 O O . ALA A 1 624 ? -6.662 11.660 -8.845 1.00 97.81 624 ALA A O 1
ATOM 4850 N N . ASN A 1 625 ? -6.295 12.585 -10.854 1.00 98.00 625 ASN A N 1
ATOM 4851 C CA . ASN A 1 625 ? -6.263 13.965 -10.359 1.00 98.00 625 ASN A CA 1
ATOM 4852 C C . ASN A 1 625 ? -7.553 14.377 -9.642 1.00 98.00 625 ASN A C 1
ATOM 4854 O O . ASN A 1 625 ? -7.494 14.898 -8.529 1.00 98.00 625 ASN A O 1
ATOM 4858 N N . GLN A 1 626 ? -8.712 14.118 -10.252 1.00 98.31 626 GLN A N 1
ATOM 4859 C CA . GLN A 1 626 ? -9.997 14.466 -9.652 1.00 98.31 626 GLN A CA 1
ATOM 4860 C C . GLN A 1 626 ? -10.281 13.604 -8.423 1.00 98.31 626 GLN A C 1
ATOM 4862 O O . GLN A 1 626 ? -10.685 14.128 -7.392 1.00 98.31 626 GLN A O 1
ATOM 4867 N N . ALA A 1 627 ? -10.013 12.299 -8.492 1.00 97.81 627 ALA A N 1
ATOM 4868 C CA . ALA A 1 627 ? -10.251 11.393 -7.372 1.00 97.81 627 ALA A CA 1
ATOM 4869 C C . ALA A 1 627 ? -9.390 11.736 -6.139 1.00 97.81 627 ALA A C 1
ATOM 4871 O O . ALA A 1 627 ? -9.865 11.640 -5.006 1.00 97.81 627 ALA A O 1
ATOM 4872 N N . VAL A 1 628 ? -8.144 12.181 -6.344 1.00 97.56 628 VAL A N 1
ATOM 4873 C CA . VAL A 1 628 ? -7.269 12.667 -5.264 1.00 97.56 628 VAL A CA 1
ATOM 4874 C C . VAL A 1 628 ? -7.811 13.966 -4.653 1.00 97.56 628 VAL A C 1
ATOM 4876 O O . VAL A 1 628 ? -7.866 14.066 -3.428 1.00 97.56 628 VAL A O 1
ATOM 4879 N N . MET A 1 629 ? -8.279 14.922 -5.465 1.00 97.56 629 MET A N 1
ATOM 4880 C CA . MET A 1 629 ? -8.926 16.144 -4.954 1.00 97.56 629 MET A CA 1
ATOM 4881 C C . MET A 1 629 ? -10.226 15.837 -4.196 1.00 97.56 629 MET A C 1
ATOM 4883 O O . MET A 1 629 ? -10.480 16.398 -3.133 1.00 97.56 629 MET A O 1
ATOM 4887 N N . ASP A 1 630 ? -11.050 14.919 -4.698 1.00 97.69 630 ASP A N 1
ATOM 4888 C CA . ASP A 1 630 ? -12.284 14.495 -4.027 1.00 97.69 630 ASP A CA 1
ATOM 4889 C C . ASP A 1 630 ? -11.980 13.839 -2.668 1.00 97.69 630 ASP A C 1
ATOM 4891 O O . ASP A 1 630 ? -12.720 14.027 -1.698 1.00 97.69 630 ASP A O 1
ATOM 4895 N N . MET A 1 631 ? -10.887 13.069 -2.586 1.00 95.25 631 MET A N 1
ATOM 4896 C CA . MET A 1 631 ? -10.411 12.471 -1.337 1.00 95.25 631 MET A CA 1
ATOM 4897 C C . MET A 1 631 ? -9.970 13.546 -0.340 1.00 95.25 631 MET A C 1
ATOM 4899 O O . MET A 1 631 ? -10.351 13.477 0.829 1.00 95.25 631 MET A O 1
ATOM 4903 N N . GLU A 1 632 ? -9.215 14.549 -0.795 1.00 94.06 632 GLU A N 1
ATOM 4904 C CA . GLU A 1 632 ? -8.776 15.676 0.036 1.00 94.06 632 GLU A CA 1
ATOM 4905 C C . GLU A 1 632 ? -9.964 16.461 0.600 1.00 94.06 632 GLU A C 1
ATOM 4907 O O . GLU A 1 632 ? -10.013 16.757 1.794 1.00 94.06 632 GLU A O 1
ATOM 4912 N N . ASN A 1 633 ? -10.980 16.694 -0.231 1.00 95.25 633 ASN A N 1
ATOM 4913 C CA . ASN A 1 633 ? -12.223 17.362 0.153 1.00 95.25 633 ASN A CA 1
ATOM 4914 C C . ASN A 1 633 ? -13.160 16.483 1.009 1.00 95.25 633 ASN A C 1
ATOM 4916 O O . ASN A 1 633 ? -14.275 16.889 1.340 1.00 95.25 633 ASN A O 1
ATOM 4920 N N . GLY A 1 634 ? -12.738 15.268 1.383 1.00 92.69 634 GLY A N 1
ATOM 4921 C CA . GLY A 1 634 ? -13.484 14.382 2.278 1.00 92.69 634 GLY A CA 1
ATOM 4922 C C . GLY A 1 634 ? -14.765 13.797 1.673 1.00 92.69 634 GLY A C 1
ATOM 4923 O O . GLY A 1 634 ? -15.662 13.382 2.424 1.00 92.69 634 GLY A O 1
ATOM 4924 N N . LEU A 1 635 ? -14.858 13.755 0.339 1.00 95.00 635 LEU A N 1
ATOM 4925 C CA . LEU A 1 635 ? -16.034 13.279 -0.396 1.00 95.00 635 LEU A CA 1
ATOM 4926 C C . LEU A 1 635 ? -16.135 11.747 -0.443 1.00 95.00 635 LEU A C 1
ATOM 4928 O O . LEU A 1 635 ? -17.222 11.219 -0.660 1.00 95.00 635 LEU A O 1
ATOM 4932 N N . ALA A 1 636 ? -15.039 11.031 -0.177 1.00 94.38 636 ALA A N 1
ATOM 4933 C CA . ALA A 1 636 ? -15.032 9.570 -0.148 1.00 94.38 636 ALA A CA 1
ATOM 4934 C C . ALA A 1 636 ? -15.963 8.995 0.942 1.00 94.38 636 ALA A C 1
ATOM 4936 O O . ALA A 1 636 ? -15.971 9.441 2.100 1.00 94.38 636 ALA A O 1
ATOM 4937 N N . ARG A 1 637 ? -16.718 7.954 0.585 1.00 92.06 637 ARG A N 1
ATOM 4938 C CA . ARG A 1 637 ? -17.619 7.181 1.457 1.00 92.06 637 ARG A CA 1
ATOM 4939 C C . ARG A 1 637 ? -17.469 5.680 1.156 1.00 92.06 637 ARG A C 1
ATOM 4941 O O . ARG A 1 637 ? -18.288 5.096 0.466 1.00 92.06 637 ARG A O 1
ATOM 4948 N N . TYR A 1 638 ? -16.410 5.013 1.614 1.00 95.25 638 TYR A N 1
ATOM 4949 C CA . TYR A 1 638 ? -15.325 5.505 2.485 1.00 95.25 638 TYR A CA 1
ATOM 4950 C C . TYR A 1 638 ? -13.933 5.399 1.861 1.00 95.25 638 TYR A C 1
ATOM 4952 O O . TYR A 1 638 ? -12.974 5.947 2.410 1.00 95.25 638 TYR A O 1
ATOM 4960 N N . ARG A 1 639 ? -13.814 4.712 0.724 1.00 98.06 639 ARG A N 1
ATOM 4961 C CA . ARG A 1 639 ? -12.570 4.530 -0.022 1.00 98.06 639 ARG A CA 1
ATOM 4962 C C . ARG A 1 639 ? -12.796 4.768 -1.501 1.00 98.06 639 ARG A C 1
ATOM 4964 O O . ARG A 1 639 ? -13.802 4.3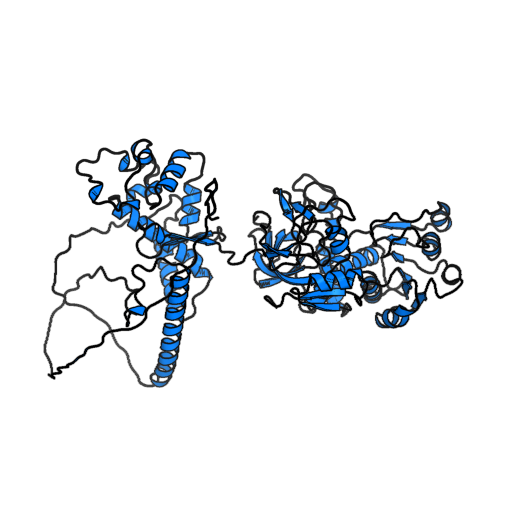22 -2.041 1.00 98.06 639 ARG A O 1
ATOM 4971 N N . TYR A 1 640 ? -11.819 5.393 -2.146 1.00 98.50 640 TYR A N 1
ATOM 4972 C CA . TYR A 1 640 ? -11.708 5.348 -3.595 1.00 98.50 640 TYR A CA 1
ATOM 4973 C C . TYR A 1 640 ? -10.744 4.253 -4.014 1.00 98.50 640 TYR A C 1
ATOM 4975 O O . TYR A 1 640 ? -9.692 4.060 -3.397 1.00 98.50 640 TYR A O 1
ATOM 4983 N N . THR A 1 641 ? -11.093 3.574 -5.097 1.00 98.69 641 THR A N 1
ATOM 4984 C CA . THR A 1 641 ? -10.198 2.641 -5.768 1.00 98.69 641 THR A CA 1
ATOM 4985 C C . THR A 1 641 ? -10.125 3.001 -7.235 1.00 98.69 641 THR A C 1
ATOM 4987 O O . THR A 1 641 ? -11.125 2.951 -7.945 1.00 98.69 641 THR A O 1
ATOM 4990 N N . LEU A 1 642 ? -8.934 3.389 -7.676 1.00 98.75 642 LEU A N 1
ATOM 4991 C CA . LEU A 1 642 ? -8.641 3.625 -9.076 1.00 98.75 642 LEU A CA 1
ATOM 4992 C C . LEU A 1 642 ? -8.691 2.299 -9.834 1.00 98.75 642 LEU A C 1
ATOM 4994 O O . LEU A 1 642 ? -8.067 1.330 -9.406 1.00 98.75 642 LEU A O 1
ATOM 4998 N N . VAL A 1 643 ? -9.389 2.278 -10.963 1.00 98.62 643 VAL A N 1
ATOM 4999 C CA . VAL A 1 643 ? -9.508 1.143 -11.884 1.00 98.62 643 VAL A CA 1
ATOM 5000 C C . VAL A 1 643 ? -8.726 1.477 -13.149 1.00 98.62 643 VAL A C 1
ATOM 5002 O O . VAL A 1 643 ? -9.009 2.470 -13.820 1.00 98.62 643 VAL A O 1
ATOM 5005 N N . ASN A 1 644 ? -7.717 0.676 -13.482 1.00 95.38 644 ASN A N 1
ATOM 5006 C CA . ASN A 1 644 ? -6.975 0.836 -14.726 1.00 95.38 644 ASN A CA 1
ATOM 5007 C C . ASN A 1 644 ? -7.753 0.180 -15.873 1.00 95.38 644 ASN A C 1
ATOM 5009 O O . ASN A 1 644 ? -7.632 -1.018 -16.139 1.00 95.38 644 ASN A O 1
ATOM 5013 N N . GLU A 1 645 ? -8.547 0.991 -16.566 1.00 91.44 645 GLU A N 1
ATOM 5014 C CA . GLU A 1 645 ? -9.419 0.589 -17.678 1.00 91.44 645 GLU A CA 1
ATOM 5015 C C . GLU A 1 645 ? -8.655 -0.070 -18.841 1.00 91.44 645 GLU A C 1
ATOM 5017 O O . GLU A 1 645 ? -9.227 -0.832 -19.612 1.00 91.44 645 GLU A O 1
ATOM 5022 N N . LYS A 1 646 ? -7.342 0.174 -18.975 1.00 85.38 646 LYS A N 1
ATOM 5023 C CA . LYS A 1 646 ? -6.515 -0.481 -20.003 1.00 85.38 646 LYS A CA 1
ATOM 5024 C C . LYS A 1 646 ? -6.215 -1.947 -19.687 1.00 85.38 646 LYS A C 1
ATOM 5026 O O . LYS A 1 646 ? -5.710 -2.673 -20.549 1.00 85.38 646 LYS A O 1
ATOM 5031 N N . HIS A 1 647 ? -6.363 -2.353 -18.429 1.00 83.56 647 HIS A N 1
ATOM 5032 C CA . HIS A 1 647 ? -5.846 -3.617 -17.902 1.00 83.56 647 HIS A CA 1
ATOM 5033 C C . HIS A 1 647 ? -6.911 -4.471 -17.211 1.00 83.56 647 HIS A C 1
ATOM 5035 O O . HIS A 1 647 ? -6.577 -5.580 -16.780 1.00 83.56 647 HIS A O 1
ATOM 5041 N N . THR A 1 648 ? -8.142 -3.965 -17.119 1.00 61.81 648 THR A N 1
ATOM 5042 C CA . THR A 1 648 ? -9.295 -4.606 -16.478 1.00 61.81 648 THR A CA 1
ATOM 5043 C C . THR A 1 648 ? -10.266 -5.216 -17.472 1.00 61.81 648 THR A C 1
ATOM 5045 O O . THR A 1 648 ? -10.289 -4.773 -18.643 1.00 61.81 648 THR A O 1
#

pLDDT: mean 79.97, std 24.95, range [20.78, 98.94]

InterPro domains:
  IPR002328 Alcohol dehydrogenase, zinc-type, conserved site [PS00059] (354-368)
  IPR011032 GroES-like superfamily [SSF50129] (305-469)
  IPR013149 Alcohol dehydrogenase-like, C-terminal [PF00107] (482-607)
  IPR013154 Alcohol dehydrogenase-like, N-terminal [PF08240] (320-443)
  IPR020843 Enoylreductase domain [SM00829] (303-635)
  IPR021833 Protein of unknown function DUF3425 [PF11905] (208-276)
  IPR036291 NAD(P)-binding domain superfamily [SSF51735] (445-612)
  IPR047109 Cinnamyl alcohol dehydrogenase-like [PTHR42683] (304-643)
  IPR047109 Cinnamyl alcohol dehydrogenase-like [cd05283] (295-643)

Organism: Talaromyces islandicus (NCBI:txid28573)

Secondary structure (DSSP, 8-state):
--------------PPPP------------------------------------TT-TT--SGGG--TT---HHHHHHHHHHHHHHHHHHHHHHHHHHHHHTTS----------------------SS----STTS-TTHHHHHHHHHHHHHHHHHTT---THHHHHHHHHHHHHHHHHHHHHHT--GGGGT-TT---GGGS--TT--GGGS-TTTS--HHHHHS---GGGTT-S-HHHHHHHHHHGGGS-HHHHHHHHH-TT--S--SEEEEE-S-TTSGGGEEEEES-----EEEEE-STT-TTT-EEEE-PPPPP-TTEEEEEEEEEE--HHHHHHHTTTTS---SSEE----EEEEEEEE-TT--S--TT-EEEE-SEEE--TTTTS--HHHHTT-GGG--STT-EESSSSB-TTSPBP--SSBSEEEEEGGGEEEPPTTS-HHHHGGGTTHHHHHHHHHHHTT-STT-EEEEES-STTHHHHHHHHHHTT-SEEEEEESSGGGHHHHHHTT-SEEEETTTSTTHHHHTTT-EEEEEE----TTS-HHHHHHTEEEEEEEEE----SSPPPP--HHHHHTTT-EEEE-----HHHHHHHHHHHHHTT----EEEEEGGGHHHHHHHHHTT--SSEEEEE-TTT-

Radius of gyration: 35.14 Å; Cα contacts (8 Å, |Δi|>4): 1137; chains: 1; bounding box: 76×75×115 Å

Mean predicted aligned error: 16.91 Å

Solvent-accessible surface area (backbone atoms only — not comparable to full-atom values): 37317 Å² total; per-residue (Å²): 139,83,91,80,86,83,85,85,90,82,92,82,89,83,86,88,87,81,88,87,88,89,89,91,86,83,90,80,90,86,90,89,87,88,87,88,86,87,90,89,84,91,89,85,80,49,86,78,89,84,84,91,72,72,82,83,56,84,74,63,85,52,80,91,65,62,67,84,87,70,81,54,69,68,60,52,54,54,50,52,53,49,52,53,52,49,54,50,52,52,50,53,54,47,56,62,49,51,70,71,57,75,81,70,86,84,86,85,88,87,89,82,53,76,82,89,87,84,92,72,88,88,75,85,82,70,95,67,76,88,49,76,46,88,87,56,58,97,56,45,66,60,49,49,54,49,51,53,50,52,48,50,50,28,49,75,71,72,55,71,55,76,84,46,50,66,35,51,31,14,49,40,34,50,48,34,42,53,54,26,34,47,48,70,71,51,60,69,70,52,43,57,48,91,84,35,66,25,70,66,61,48,95,59,89,89,73,60,71,85,75,27,55,79,40,51,47,79,53,74,58,50,47,72,48,86,45,54,38,74,55,52,40,52,28,42,62,70,57,37,44,51,55,62,73,45,50,89,80,54,65,64,68,57,53,47,41,69,54,41,42,51,90,53,81,86,76,68,57,62,46,55,39,57,42,93,58,50,52,42,59,91,29,58,43,83,45,54,67,66,90,66,76,41,32,28,41,26,27,70,50,57,76,18,76,60,56,48,41,81,43,76,57,81,71,46,79,89,49,49,46,26,28,34,27,43,28,26,23,17,15,67,52,74,68,39,56,37,48,38,4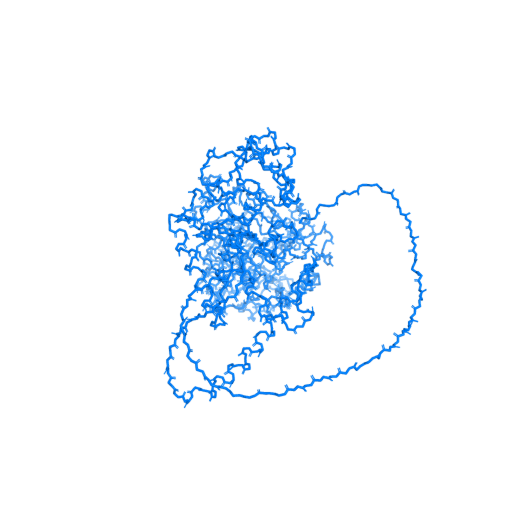7,32,53,89,45,89,57,61,61,72,33,27,46,31,33,8,22,19,25,33,28,71,43,64,20,88,68,38,80,90,65,53,67,70,38,48,30,32,34,22,51,50,32,45,38,29,74,46,77,74,48,94,41,73,37,41,75,69,65,30,42,59,68,39,87,50,70,32,42,17,39,23,35,76,31,50,41,80,88,69,26,54,34,47,15,31,45,26,52,38,34,74,40,40,33,85,32,52,42,74,57,60,86,80,50,54,57,67,55,47,10,44,33,44,31,41,31,26,39,34,42,41,54,40,57,78,69,62,52,15,68,89,26,30,36,34,26,33,33,76,42,59,38,20,52,38,34,43,42,43,41,53,70,51,36,30,61,36,36,31,40,29,35,52,56,64,90,50,46,71,57,42,44,72,57,61,27,77,47,69,44,28,69,75,73,40,82,65,51,53,71,79,43,43,46,62,20,47,35,33,43,29,48,55,62,39,65,82,51,67,57,58,47,59,51,43,23,32,22,76,61,7,37,41,34,41,56,30,76,59,82,63,57,74,52,84,77,59,72,63,70,25,62,82,41,57,37,45,80,47,75,54,64,49,55,23,59,72,54,43,50,52,51,56,50,48,29,47,78,63,66,61,77,69,57,63,40,82,38,56,44,92,41,46,35,58,55,52,45,39,47,73,72,62,68,51,75,35,31,43,19,29,34,29,75,93,63,103